Protein AF-A0A7R8VXF1-F1 (afdb_monomer)

pLDDT: mean 90.44, std 10.17, range [42.69, 98.56]

Solvent-accessible surface area (backbone atoms only — not comparable to full-atom values): 23578 Å² total; per-residue (Å²): 109,71,74,58,53,55,49,53,51,54,51,39,52,52,51,38,55,52,36,56,56,41,51,80,51,82,83,49,67,71,59,53,54,50,49,51,56,54,58,64,63,44,54,64,57,39,53,51,22,58,76,65,71,36,59,72,55,35,42,45,47,40,50,44,44,37,41,52,42,49,46,39,38,67,55,34,63,74,56,34,42,78,93,48,67,28,84,68,54,60,44,56,58,56,39,51,54,36,40,62,44,92,52,57,70,44,31,56,72,42,47,63,48,54,53,54,52,36,51,54,50,59,74,64,69,42,70,62,55,38,58,64,48,21,68,59,52,52,52,46,53,55,40,51,38,58,64,50,35,57,64,89,83,66,81,60,69,87,57,92,90,36,70,66,54,54,49,44,50,54,49,39,52,52,46,52,66,42,32,78,52,67,31,34,61,53,54,40,46,52,36,54,54,56,62,68,41,89,85,64,48,67,32,61,43,28,15,31,40,45,57,34,37,49,33,39,62,64,42,49,71,57,49,61,59,30,62,76,66,73,57,85,84,76,63,85,52,57,64,52,50,53,52,51,57,76,64,58,59,90,86,54,56,62,44,38,54,49,40,45,40,50,30,52,24,43,37,16,70,58,37,49,76,37,63,88,50,42,63,64,49,50,55,50,37,55,58,35,31,74,34,60,96,32,11,33,57,22,31,45,18,50,18,37,34,33,55,56,28,26,93,73,40,64,86,49,43,68,62,51,49,53,47,61,72,45,45,88,78,41,61,46,49,69,69,26,51,34,37,32,41,30,13,54,18,40,25,47,29,67,47,62,71,88,49,35,38,62,55,50,41,52,65,48,46,64,45,44,54,59,51,51,52,38,63,76,65,69,52,77,72,40,86,94,43,93,54,20,64,63,64,42,51,52,42,48,48,31,34,63,76,35,44,59,64,91,74,63,92,91,61,80,62,56,58,54,67,47,51,58,59,52,49,59,54,52,53,53,51,57,58,56,75,75,106

InterPro domains:
  IPR011989 Armadillo-like helical [G3DSA:1.25.10.10] (2-433)
  IPR016024 Armadillo-type fold [SSF48371] (8-377)
  IPR051345 Importin beta-like nuclear transport receptor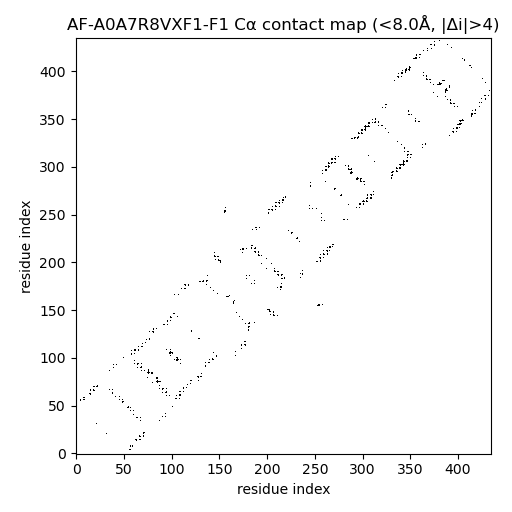s [PTHR12363] (6-425)
  IPR057941 Transportin-3/Importin-13, second TPR domain [PF24138] (53-147)
  IPR057942 Transportin-3/Importin-13, third TPR domain [PF24140] (235-323)

Nearest PDB structures (foldseek):
  6gx9-assembly2_B  TM=9.545E-01  e=4.021E-26  Homo sapiens
  4c0o-assembly2_B  TM=9.621E-01  e=1.120E-25  Homo sapiens
  4c0o-assembly1_A  TM=9.612E-01  e=2.024E-25  Homo sapiens
  8cmk-assembly1_A  TM=9.195E-01  e=1.312E-25  Homo sapiens
  8cmk-assembly1_B  TM=9.074E-01  e=1.798E-25  Homo sapiens

Organism: Timema douglasi (NCBI:txid61478)

Radius of gyration: 27.29 Å; Cα contacts (8 Å, |Δi|>4): 449; chains: 1; bounding box: 60×49×74 Å

Sequence (435 aa):
MSAVSGIHEAATDCVCALLQCLEDNNNQQALELQLFSGVMTLEESFHMSVAHEDQEKSMNYCRIFTELAESFLEKIVNGSSINKPHFAVKILDVVLTCVGHHDYEVAEITFNLWYRLSEELYQKNNDSLTSLFKPYVERLIQALCRHCQMEPDHEGLLEDGDDFADFRLKVSELIKDMVFIVGSSNCFRQMFLSLQTPGVTWDSSEAALFVMQAVAKNILPLLLLLMLLSCREENDVVPKVVEAILNLPENTHVAVRHTSVLLLGELCEWIEKHPQSLEPVLNFLLYCLQQPKMASVSANSLQSICSACRDHMAVHFSGLVQIIQSLDTFSISNEAAIGLLKGVSVILGRMPTDQIQQAMKEICWIQITPLCQLVENDVKTEKGTKSDPALWLDRLAAIFRHTNVGVENGQIHPCQGVITEVTAVVSLTGEWEQR

Foldseek 3Di:
DVVVLVVLLVVLVVLLVVLVVCLVVPDCPPVLVVSLVVLVVCLVVLVVCLVVVVPSNVLSNLLNLLSNCQSCVVVQLVVQFLVRGDPSVCSLVSNLVQLLRPDNVSVVSNLVSLLVNLVSCVVVVDLRSLQNCQVSVVSNLVSVLVLQFDDLPDAAADDPPPPSVVSLVSSLVSCLSSCVSNPLQNLLVVLLVQVVDPPDGLRSNLSSLSSNLSSLLVQCVVVVVVVVVPPPDGPPPVVVLLVCLLPDDPPRGNSNVLSSLSSLLSNLLVCLVVVVSLVSNLVSLVVQCQPQSRVLSSLLSLLSNLQNNLLVCLVVLVVLLVCLLCVVVHNHDLVSNLSNLLSSLLSLQNDDLVCSLVSLLSSLVSLLVLLVVLLVVVPDADPPDSNPNVSSVSSNVSNVVRNHHDDDPPDDRSCPVVCVVSVVSVVSSVVSVVD

Mean predicted aligned error: 6.69 Å

Secondary structure (DSSP, 8-state):
-HHHHHHHHHHHHHHHHHHHHHHH-TT-HHHHHHHHHHHHTTHHHHHHHHHTT-HHHHHHHHHHHHHHHHHTHHHHHHH-BTTB--GGGGHHHHHHHHHTSSSHHHHHTTHHHHHHHHHHHHHHT-HHHHHHHHHHHHHHHHHHHHHTPPPTT--S-PPTT-HHHHHHHHHHHHHHHHHHHH-HHHHHHHHHHHHTSTT--HHHHHHHHHHHHHHGGGGHHHHHHHHTTT-----THHHHHHHHHHT--TTS-HHHHHHHHHHHHHTHHHHHH-GGGHHHHHHHHHHHHTSGGGHHHHHHHHHHHHHHSTTT-GGGHHHHHHHHHTGGGS---HHHHHHHHHHHHHHHTTS-HHHHHHHHHHHHHHHHHHHHHHHHTTPPP-TTSTT-HHHHHHHHHHHHHH------TTSPPTTHHHHHHHHHHHHHHHHHHT-

Structure (mmCIF, N/CA/C/O backbone):
data_AF-A0A7R8VXF1-F1
#
_entry.id   AF-A0A7R8VXF1-F1
#
loop_
_atom_site.group_PDB
_atom_site.id
_atom_site.type_symbol
_atom_site.label_atom_id
_atom_site.label_alt_id
_atom_site.label_comp_id
_atom_site.label_asym_id
_atom_site.label_entity_id
_atom_site.label_seq_id
_atom_site.pdbx_PDB_ins_code
_atom_site.Cartn_x
_atom_site.Cartn_y
_atom_site.Cartn_z
_atom_site.occupancy
_atom_site.B_iso_or_equiv
_atom_site.auth_seq_id
_atom_site.auth_comp_id
_atom_site.auth_asym_id
_atom_site.auth_atom_id
_atom_site.pdbx_PDB_model_num
ATOM 1 N N . MET A 1 1 ? 30.014 -22.458 -18.788 1.00 48.38 1 MET A N 1
ATOM 2 C CA . MET A 1 1 ? 28.881 -21.561 -18.482 1.00 48.38 1 MET A CA 1
ATOM 3 C C . MET A 1 1 ? 29.279 -20.493 -17.466 1.00 48.38 1 MET A C 1
ATOM 5 O O . MET A 1 1 ? 29.149 -19.334 -17.818 1.00 48.38 1 MET A O 1
ATOM 9 N N . SER A 1 2 ? 29.904 -20.824 -16.323 1.00 57.31 2 SER A N 1
ATOM 10 C CA . SER A 1 2 ? 30.316 -19.827 -15.304 1.00 57.31 2 SER A CA 1
ATOM 11 C C . SER A 1 2 ? 31.236 -18.695 -15.799 1.00 57.31 2 SER A C 1
ATOM 13 O O . SER A 1 2 ? 31.035 -17.544 -15.442 1.00 57.31 2 SER A O 1
ATOM 15 N N . ALA A 1 3 ? 32.211 -18.986 -16.668 1.00 59.66 3 ALA A N 1
ATOM 16 C CA . ALA A 1 3 ? 33.110 -17.953 -17.200 1.00 59.66 3 ALA A CA 1
ATOM 17 C C . ALA A 1 3 ? 32.426 -16.972 -18.176 1.00 59.66 3 ALA A C 1
ATOM 19 O O . ALA A 1 3 ? 32.937 -15.879 -18.383 1.00 59.66 3 ALA A O 1
ATOM 20 N N . VAL A 1 4 ? 31.296 -17.356 -18.788 1.00 64.81 4 VAL A N 1
ATOM 21 C CA . VAL A 1 4 ? 30.550 -16.502 -19.732 1.00 64.81 4 VAL A CA 1
ATOM 22 C C . VAL A 1 4 ? 29.546 -15.615 -18.987 1.00 64.81 4 VAL A C 1
ATOM 24 O O . VAL A 1 4 ? 29.435 -14.449 -19.357 1.00 64.81 4 VAL A O 1
ATOM 27 N N . SER A 1 5 ? 28.907 -16.110 -17.912 1.00 72.06 5 SER A N 1
ATOM 28 C CA . SER A 1 5 ? 28.152 -15.262 -16.960 1.00 72.06 5 SER A CA 1
ATOM 29 C C . SER A 1 5 ? 29.029 -14.140 -16.419 1.00 72.06 5 SER A C 1
ATOM 31 O O . SER A 1 5 ? 28.697 -12.973 -16.584 1.00 72.06 5 SER A O 1
ATOM 33 N N . GLY A 1 6 ? 30.220 -14.480 -15.907 1.00 86.31 6 GLY A N 1
ATOM 34 C CA . GLY A 1 6 ? 31.113 -13.483 -15.308 1.00 86.31 6 GLY A CA 1
ATOM 35 C C . GLY A 1 6 ? 31.595 -12.400 -16.282 1.00 86.31 6 GLY A C 1
ATOM 36 O O . GLY A 1 6 ? 31.855 -11.275 -15.870 1.00 86.31 6 GLY A O 1
ATOM 37 N N . ILE A 1 7 ? 31.694 -12.697 -17.585 1.00 93.62 7 ILE A N 1
ATOM 38 C CA . ILE A 1 7 ? 32.013 -11.678 -18.601 1.00 93.62 7 ILE A CA 1
ATOM 39 C C . ILE A 1 7 ? 30.818 -10.749 -18.831 1.00 93.62 7 ILE A C 1
ATOM 41 O O . ILE A 1 7 ? 31.012 -9.546 -18.988 1.00 93.62 7 ILE A O 1
ATOM 45 N N . HIS A 1 8 ? 29.600 -11.297 -18.872 1.00 95.31 8 HIS A N 1
ATOM 46 C CA . HIS A 1 8 ? 28.389 -10.502 -19.056 1.00 95.31 8 HIS A CA 1
ATOM 47 C C . HIS A 1 8 ? 28.159 -9.559 -17.873 1.00 95.31 8 HIS A C 1
ATOM 49 O O . HIS A 1 8 ? 27.923 -8.372 -18.081 1.00 95.31 8 HIS A O 1
ATOM 55 N N . GLU A 1 9 ? 28.295 -10.061 -16.647 1.00 95.12 9 GLU A N 1
ATOM 56 C CA . GLU A 1 9 ? 28.209 -9.267 -15.418 1.00 95.12 9 GLU A CA 1
ATOM 57 C C . GLU A 1 9 ? 29.278 -8.163 -15.391 1.00 95.12 9 GLU A C 1
ATOM 59 O O . GLU A 1 9 ? 28.945 -6.987 -15.285 1.00 95.12 9 GLU A O 1
ATOM 64 N N . ALA A 1 10 ? 30.551 -8.497 -15.638 1.00 95.94 10 ALA A N 1
ATOM 65 C CA . ALA A 1 10 ? 31.622 -7.498 -15.668 1.00 95.94 10 ALA A CA 1
ATOM 66 C C . ALA A 1 10 ? 31.420 -6.423 -16.754 1.00 95.94 10 ALA A C 1
ATOM 68 O O . ALA A 1 10 ? 31.743 -5.251 -16.547 1.00 95.94 10 ALA A O 1
ATOM 69 N N . ALA A 1 11 ? 30.890 -6.801 -17.923 1.00 96.38 11 ALA A N 1
ATOM 70 C CA . ALA A 1 11 ? 30.548 -5.847 -18.976 1.00 96.38 11 ALA A CA 1
ATOM 71 C C . ALA A 1 11 ? 29.375 -4.946 -18.563 1.00 96.38 11 ALA A C 1
ATOM 73 O O . ALA A 1 11 ? 29.418 -3.743 -18.816 1.00 96.38 11 ALA A O 1
ATOM 74 N N . THR A 1 12 ? 28.368 -5.518 -17.900 1.00 96.94 12 THR A N 1
ATOM 75 C CA . THR A 1 12 ? 27.210 -4.802 -17.347 1.00 96.94 12 THR A CA 1
ATOM 76 C C . THR A 1 12 ? 27.670 -3.747 -16.349 1.00 96.94 12 THR A C 1
ATOM 78 O O . THR A 1 12 ? 27.384 -2.566 -16.537 1.00 96.94 12 THR A O 1
ATOM 81 N N . ASP A 1 13 ? 28.475 -4.139 -15.360 1.00 96.81 13 ASP A N 1
ATOM 82 C CA . ASP A 1 13 ? 29.000 -3.228 -14.341 1.00 96.81 13 ASP A CA 1
ATOM 83 C C . ASP A 1 13 ? 29.850 -2.107 -14.955 1.00 96.81 13 ASP A C 1
ATOM 85 O O . ASP A 1 13 ? 29.740 -0.948 -14.557 1.00 96.81 13 ASP A O 1
ATOM 89 N N . CYS A 1 14 ? 30.663 -2.419 -15.970 1.00 96.19 14 CYS A N 1
ATOM 90 C CA . CYS A 1 14 ? 31.453 -1.416 -16.683 1.00 96.19 14 CYS A CA 1
ATOM 91 C C . CYS A 1 14 ? 30.574 -0.391 -17.416 1.00 96.19 14 CYS A C 1
ATOM 93 O O . CYS A 1 14 ? 30.899 0.799 -17.423 1.00 96.19 14 CYS A O 1
ATOM 95 N N . VAL A 1 15 ? 29.487 -0.834 -18.057 1.00 95.25 15 VAL A N 1
ATOM 96 C CA . VAL A 1 15 ? 28.554 0.061 -18.757 1.00 95.25 15 VAL A CA 1
ATOM 97 C C . VAL A 1 15 ? 27.789 0.921 -17.756 1.00 95.25 15 VAL A C 1
ATOM 99 O O . VAL A 1 15 ? 27.726 2.133 -17.948 1.00 95.25 15 VAL A O 1
ATOM 102 N N . CYS A 1 16 ? 27.274 0.337 -16.671 1.00 95.75 16 CYS A N 1
ATOM 103 C CA . CYS A 1 16 ? 26.580 1.089 -15.626 1.00 95.75 16 CYS A CA 1
ATOM 104 C C . CYS A 1 16 ? 27.495 2.144 -14.987 1.00 95.75 16 CYS A C 1
ATOM 106 O O . CYS A 1 16 ? 27.122 3.311 -14.910 1.00 95.75 16 CYS A O 1
ATOM 108 N N . ALA A 1 17 ? 28.735 1.785 -14.640 1.00 94.00 17 ALA A N 1
ATOM 109 C CA . ALA A 1 17 ? 29.702 2.737 -14.092 1.00 94.00 17 ALA A CA 1
ATOM 110 C C . ALA A 1 17 ? 30.017 3.889 -15.065 1.00 94.00 17 ALA A C 1
ATOM 112 O O . ALA A 1 17 ? 30.190 5.035 -14.647 1.00 94.00 17 ALA A O 1
ATOM 113 N N . LEU A 1 18 ? 30.086 3.606 -16.372 1.00 91.56 18 LEU A N 1
ATOM 114 C CA . LEU A 1 18 ? 30.290 4.636 -17.392 1.00 91.56 18 LEU A CA 1
ATOM 115 C C . LEU A 1 18 ? 29.097 5.598 -17.490 1.00 91.56 18 LEU A C 1
ATOM 117 O O . LEU A 1 18 ? 29.310 6.798 -17.654 1.00 91.56 18 LEU A O 1
ATOM 121 N N . LEU A 1 19 ? 27.869 5.083 -17.399 1.00 91.56 19 LEU A N 1
ATOM 122 C CA . LEU A 1 19 ? 26.641 5.883 -17.428 1.00 91.56 19 LEU A CA 1
ATOM 123 C C . LEU A 1 19 ? 26.543 6.799 -16.200 1.00 91.56 19 LEU A C 1
ATOM 125 O O . LEU A 1 19 ? 26.357 8.003 -16.367 1.00 91.56 19 LEU A O 1
ATOM 129 N N . GLN A 1 20 ? 26.834 6.275 -15.008 1.00 89.44 20 GLN A N 1
ATOM 130 C CA . GLN A 1 20 ? 26.908 7.061 -13.770 1.00 89.44 20 GLN A CA 1
ATOM 131 C C . GLN A 1 20 ? 27.926 8.205 -13.876 1.00 89.44 20 GLN A C 1
ATOM 133 O O . GLN A 1 20 ? 27.630 9.347 -13.540 1.00 89.44 20 GLN A O 1
ATOM 138 N N . CYS A 1 21 ? 29.113 7.948 -14.440 1.00 87.06 21 CYS A N 1
ATOM 139 C CA . CYS A 1 21 ? 30.114 9.003 -14.647 1.00 87.06 21 CYS A CA 1
ATOM 140 C C . CYS A 1 21 ? 29.641 10.124 -15.594 1.00 87.06 21 CYS A C 1
ATOM 142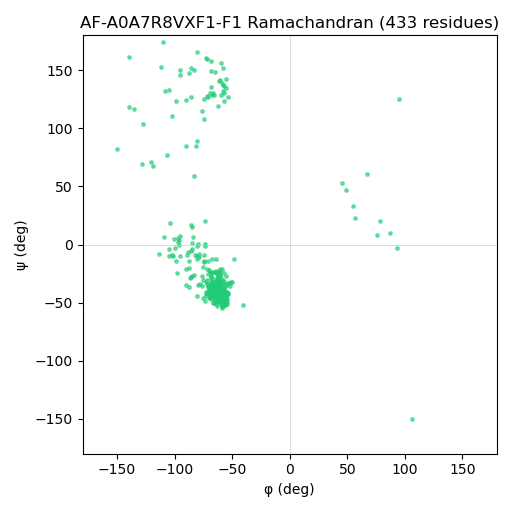 O O . CYS A 1 21 ? 30.195 11.227 -15.569 1.00 87.06 21 CYS A O 1
ATOM 144 N N . LEU A 1 22 ? 28.682 9.845 -16.483 1.00 80.38 22 LEU A N 1
ATOM 145 C CA . LEU A 1 22 ? 28.156 10.828 -17.431 1.00 80.38 22 LEU A CA 1
ATOM 146 C C . LEU A 1 22 ? 27.080 11.720 -16.839 1.00 80.38 22 LEU A C 1
ATOM 148 O O . LEU A 1 22 ? 26.951 12.852 -17.303 1.00 80.38 22 LEU A O 1
ATOM 152 N N . GLU A 1 23 ? 26.362 11.243 -15.826 1.00 78.44 23 GLU A N 1
ATOM 153 C CA . GLU A 1 23 ? 25.439 12.068 -15.046 1.00 78.44 23 GLU A CA 1
ATOM 154 C C . GLU A 1 23 ? 26.176 13.286 -14.454 1.00 78.44 23 GLU A C 1
ATOM 156 O O . GLU A 1 23 ? 25.719 14.423 -14.586 1.00 78.44 23 GLU A O 1
ATOM 161 N N . ASP A 1 24 ? 27.395 13.070 -13.944 1.00 73.12 24 ASP A N 1
ATOM 162 C CA . ASP A 1 24 ? 28.260 14.119 -13.390 1.00 73.12 24 ASP A CA 1
ATOM 163 C C . ASP A 1 24 ? 28.942 15.003 -14.459 1.00 73.12 24 ASP A C 1
ATOM 165 O O . ASP A 1 24 ? 29.298 16.157 -14.196 1.00 73.12 24 ASP A O 1
ATOM 169 N N . ASN A 1 25 ? 29.166 14.487 -15.677 1.00 70.50 25 ASN A N 1
ATOM 170 C CA . ASN A 1 25 ? 29.990 15.132 -16.711 1.00 70.50 25 ASN A CA 1
ATOM 171 C C . ASN A 1 25 ? 29.212 15.425 -18.010 1.00 70.50 25 ASN A C 1
ATOM 173 O O . ASN A 1 25 ? 29.453 14.851 -19.074 1.00 70.50 25 ASN A O 1
ATOM 177 N N . ASN A 1 26 ? 28.310 16.404 -17.926 1.00 63.69 26 ASN A N 1
ATOM 178 C CA . ASN A 1 26 ? 27.264 16.719 -18.913 1.00 63.69 26 ASN A CA 1
ATOM 179 C C . ASN A 1 26 ? 27.692 17.405 -20.234 1.00 63.69 26 ASN A C 1
ATOM 181 O O . ASN A 1 26 ? 26.862 18.017 -20.909 1.00 63.69 26 ASN A O 1
ATOM 185 N N . ASN A 1 27 ? 28.963 17.333 -20.641 1.00 67.69 27 ASN A N 1
ATOM 186 C CA . ASN A 1 27 ? 29.481 18.126 -21.772 1.00 67.69 27 ASN A CA 1
ATOM 187 C C . ASN A 1 27 ? 29.810 17.322 -23.048 1.00 67.69 27 ASN A C 1
ATOM 189 O O . ASN A 1 27 ? 30.358 17.889 -23.996 1.00 67.69 27 ASN A O 1
ATOM 193 N N . GLN A 1 28 ? 29.495 16.022 -23.117 1.00 79.44 28 GLN A N 1
ATOM 194 C CA . GLN A 1 28 ? 29.913 15.143 -24.223 1.00 79.44 28 GLN A CA 1
ATOM 195 C C . GLN A 1 28 ? 28.740 14.540 -25.016 1.00 79.44 28 GLN A C 1
ATOM 197 O O . GLN A 1 28 ? 28.566 13.325 -25.074 1.00 79.44 28 GLN A O 1
ATOM 202 N N . GLN A 1 29 ? 27.997 15.383 -25.741 1.00 81.62 29 GLN A N 1
ATOM 203 C CA . GLN A 1 29 ? 26.840 14.966 -26.560 1.00 81.62 29 GLN A CA 1
ATOM 204 C C . GLN A 1 29 ? 27.128 13.807 -27.534 1.00 81.62 29 GLN A C 1
ATOM 206 O O . GLN A 1 29 ? 26.271 12.960 -27.769 1.00 81.62 29 GLN A O 1
ATOM 211 N N . ALA A 1 30 ? 28.329 13.746 -28.121 1.00 85.75 30 ALA A N 1
ATOM 212 C CA . ALA A 1 30 ? 28.689 12.665 -29.040 1.00 85.75 30 ALA A CA 1
ATOM 213 C C . ALA A 1 30 ? 28.780 11.301 -28.335 1.00 85.75 30 ALA A C 1
ATOM 215 O O . ALA A 1 30 ? 28.341 10.298 -28.896 1.00 85.75 30 ALA A O 1
ATOM 216 N N . LEU A 1 31 ? 29.324 11.270 -27.114 1.00 86.06 31 LEU A N 1
ATOM 217 C CA . LEU A 1 31 ? 29.425 10.055 -26.308 1.00 86.06 31 LEU A CA 1
ATOM 218 C C . LEU A 1 31 ? 28.046 9.625 -25.800 1.00 86.06 31 LEU A C 1
ATOM 220 O O . LEU A 1 31 ? 27.706 8.451 -25.885 1.00 86.06 31 LEU A O 1
ATOM 224 N N . GLU A 1 32 ? 27.221 10.581 -25.375 1.00 86.50 32 GLU A N 1
ATOM 225 C CA . GLU A 1 32 ? 25.831 10.334 -24.977 1.00 86.50 32 GLU A CA 1
ATOM 226 C C . GLU A 1 32 ? 25.021 9.674 -26.097 1.00 86.50 32 GLU A C 1
ATOM 228 O O . GLU A 1 32 ? 24.355 8.668 -25.871 1.00 86.50 32 GLU A O 1
ATOM 233 N N . LEU A 1 33 ? 25.111 10.197 -27.325 1.00 88.75 33 LEU A N 1
ATOM 234 C CA . LEU A 1 33 ? 24.421 9.622 -28.483 1.00 88.75 33 LEU A CA 1
ATOM 235 C C . LEU A 1 33 ? 24.936 8.221 -28.832 1.00 88.75 33 LEU A C 1
ATOM 237 O O . LEU A 1 33 ? 24.142 7.358 -29.205 1.00 88.75 33 LEU A O 1
ATOM 241 N N . GLN A 1 34 ? 26.247 7.988 -28.715 1.00 90.31 34 GLN A N 1
ATOM 242 C CA . GLN A 1 34 ? 26.852 6.673 -28.947 1.00 90.31 34 GLN A CA 1
ATOM 243 C C . GLN A 1 34 ? 26.374 5.651 -27.913 1.00 90.31 34 GLN A C 1
ATOM 245 O O . GLN A 1 34 ? 25.978 4.553 -28.293 1.00 90.31 34 GLN A O 1
ATOM 250 N N . LEU A 1 35 ? 26.365 6.015 -26.629 1.00 90.25 35 LEU A N 1
ATOM 251 C CA . LEU A 1 35 ? 25.927 5.130 -25.550 1.00 90.25 35 LEU A CA 1
ATOM 252 C C . LEU A 1 35 ? 24.435 4.865 -25.604 1.00 90.25 35 LEU A C 1
ATOM 254 O O . LEU A 1 35 ? 24.032 3.709 -25.542 1.00 90.25 35 LEU A O 1
ATOM 258 N N . PHE A 1 36 ? 23.630 5.907 -25.817 1.00 93.56 36 PHE A N 1
ATOM 259 C CA . PHE A 1 36 ? 22.201 5.745 -26.027 1.00 93.56 36 PHE A CA 1
ATOM 260 C C . PHE A 1 36 ? 21.940 4.796 -27.200 1.00 93.56 36 PHE A C 1
ATOM 262 O O . PHE A 1 36 ? 21.247 3.798 -27.045 1.00 93.56 36 PHE A O 1
ATOM 269 N N . SER A 1 37 ? 22.551 5.044 -28.363 1.00 94.12 37 SER A N 1
ATOM 270 C CA . SER A 1 37 ? 22.377 4.167 -29.523 1.00 94.12 37 SER A CA 1
ATOM 271 C C . SER A 1 37 ? 22.853 2.743 -29.248 1.00 94.12 37 SER A C 1
ATOM 273 O O . SER A 1 37 ? 22.196 1.814 -29.700 1.00 94.12 37 SER A O 1
ATOM 275 N N . GLY A 1 38 ? 23.978 2.567 -28.552 1.00 94.81 38 GLY A N 1
ATOM 276 C CA . GLY A 1 38 ? 24.551 1.260 -28.245 1.00 94.81 38 GLY A CA 1
ATOM 277 C C . GLY A 1 38 ? 23.658 0.447 -27.316 1.00 94.81 38 GLY A C 1
ATOM 278 O O . GLY A 1 38 ? 23.302 -0.680 -27.648 1.00 94.81 38 GLY A O 1
ATOM 279 N N . VAL A 1 39 ? 23.225 1.035 -26.201 1.00 96.19 39 VAL A N 1
ATOM 280 C CA . VAL A 1 39 ? 22.322 0.384 -25.244 1.00 96.19 3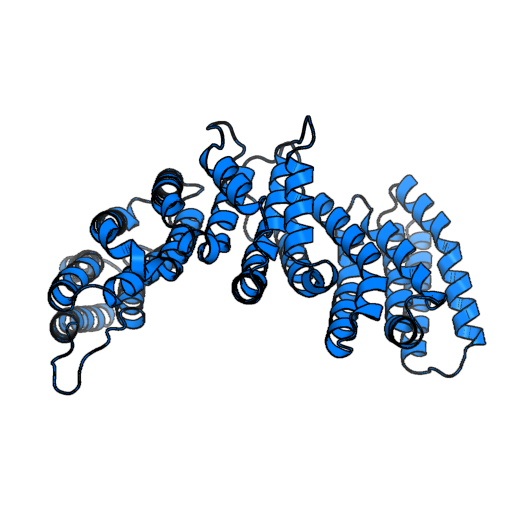9 VAL A CA 1
ATOM 281 C C . VAL A 1 39 ? 20.986 0.047 -25.899 1.00 96.19 39 VAL A C 1
ATOM 283 O O . VAL A 1 39 ? 20.515 -1.072 -25.747 1.00 96.19 39 VAL A O 1
ATOM 286 N N . MET A 1 40 ? 20.412 0.940 -26.712 1.00 96.56 40 MET A N 1
ATOM 287 C CA . MET A 1 40 ? 19.153 0.655 -27.413 1.00 96.56 40 MET A CA 1
ATOM 288 C C . MET A 1 40 ? 19.247 -0.549 -28.371 1.00 96.56 40 MET A C 1
ATOM 290 O O . MET A 1 40 ? 18.225 -1.150 -28.678 1.00 96.56 40 MET A O 1
ATOM 294 N N . THR A 1 41 ? 20.443 -0.953 -28.828 1.00 96.62 41 THR A N 1
ATOM 295 C CA . THR A 1 41 ? 20.593 -2.188 -29.629 1.00 96.62 41 THR A CA 1
ATOM 296 C C . THR A 1 41 ? 20.485 -3.478 -28.811 1.00 96.62 41 THR A C 1
ATOM 298 O O . THR A 1 41 ? 20.312 -4.549 -29.388 1.00 96.62 41 THR A O 1
ATOM 301 N N . LEU A 1 42 ? 20.566 -3.397 -27.479 1.00 97.12 42 LEU A N 1
ATOM 302 C CA . LEU A 1 42 ? 20.522 -4.562 -26.593 1.00 97.12 42 LEU A CA 1
ATOM 303 C C . LEU A 1 42 ? 19.100 -5.094 -26.368 1.00 97.12 42 LEU A C 1
ATOM 305 O O . LEU A 1 42 ? 18.954 -6.172 -25.802 1.00 97.12 42 LEU A O 1
ATOM 309 N N . GLU A 1 43 ? 18.061 -4.388 -26.825 1.00 96.44 43 GLU A N 1
ATOM 310 C CA . GLU A 1 43 ? 16.656 -4.796 -26.666 1.00 96.44 43 GLU A CA 1
ATOM 311 C C . GLU A 1 43 ? 16.389 -6.201 -27.238 1.00 96.44 43 GLU A C 1
ATOM 313 O O . GLU A 1 43 ? 15.785 -7.045 -26.578 1.00 96.44 43 GLU A O 1
ATOM 318 N N . GLU A 1 44 ? 16.924 -6.513 -28.423 1.00 96.62 44 GLU A N 1
ATOM 319 C CA . GLU A 1 44 ? 16.814 -7.859 -29.006 1.00 96.62 44 GLU A CA 1
ATOM 320 C C . GLU A 1 44 ? 17.532 -8.910 -28.144 1.00 96.62 44 GLU A C 1
ATOM 322 O O . GLU A 1 44 ? 17.031 -10.017 -27.956 1.00 96.62 44 GLU A O 1
ATOM 327 N N . SER A 1 45 ? 18.682 -8.556 -27.563 1.00 96.75 45 SER A N 1
ATOM 328 C CA . SER A 1 45 ? 19.437 -9.466 -26.693 1.00 96.75 45 SER A CA 1
ATOM 329 C C . SER A 1 45 ? 18.717 -9.735 -25.370 1.00 96.75 45 SER A C 1
ATOM 331 O O . SER A 1 45 ? 18.749 -10.868 -24.893 1.00 96.75 45 SER A O 1
ATOM 333 N N . PHE A 1 46 ? 18.012 -8.738 -24.825 1.00 97.56 46 PHE A N 1
ATOM 334 C CA . PHE A 1 46 ? 17.105 -8.924 -23.694 1.00 97.56 46 PHE A CA 1
ATOM 335 C C . PHE A 1 46 ? 15.969 -9.888 -24.052 1.00 97.56 46 PHE A C 1
ATOM 337 O O . PHE A 1 46 ? 15.739 -10.863 -23.347 1.00 97.56 46 PHE A O 1
ATOM 344 N N . HIS A 1 47 ? 15.301 -9.710 -25.194 1.00 97.31 47 HIS A N 1
ATOM 345 C CA . HIS A 1 47 ? 14.263 -10.658 -25.612 1.00 97.31 47 HIS A CA 1
ATOM 346 C C . HIS A 1 47 ? 14.788 -12.089 -25.771 1.00 97.31 47 HIS A C 1
ATOM 348 O O . HIS A 1 47 ? 14.104 -13.042 -25.395 1.00 97.31 47 HIS A O 1
ATOM 354 N N . MET A 1 48 ? 16.014 -12.249 -26.274 1.00 97.00 48 MET A N 1
ATOM 355 C CA . MET A 1 48 ? 16.665 -13.554 -26.345 1.00 97.00 48 MET A CA 1
ATOM 356 C C . MET A 1 48 ? 16.984 -14.128 -24.960 1.00 97.00 48 MET A C 1
ATOM 358 O O . MET A 1 48 ? 16.836 -15.336 -24.784 1.00 97.00 48 MET A O 1
ATOM 362 N N . SER A 1 49 ? 17.392 -13.317 -23.973 1.00 96.56 49 SER A N 1
ATOM 363 C CA . SER A 1 49 ? 17.615 -13.816 -22.607 1.00 96.56 49 SER A CA 1
ATOM 364 C C . SER A 1 49 ? 16.317 -14.301 -21.969 1.00 96.56 49 SER A C 1
ATOM 366 O O . SER A 1 49 ? 16.307 -15.384 -21.392 1.00 96.56 49 SER A O 1
ATOM 368 N N . VAL A 1 50 ? 15.212 -13.579 -22.172 1.00 96.38 50 VAL A N 1
ATOM 369 C CA . VAL A 1 50 ? 13.881 -13.996 -21.703 1.00 96.38 50 VAL A CA 1
ATOM 370 C C . VAL A 1 50 ? 13.439 -15.299 -22.373 1.00 96.38 50 VAL A C 1
ATOM 372 O O . VAL A 1 50 ? 13.014 -16.228 -21.695 1.00 96.38 50 VAL A O 1
ATOM 375 N N . ALA A 1 51 ? 13.587 -15.414 -23.698 1.00 96.56 51 ALA A N 1
ATOM 376 C CA . ALA A 1 51 ? 13.216 -16.623 -24.441 1.00 96.56 51 ALA A CA 1
ATOM 377 C C . ALA A 1 51 ? 14.053 -17.858 -24.062 1.00 96.56 51 ALA A C 1
ATOM 379 O O . ALA A 1 51 ? 13.621 -18.991 -24.275 1.00 96.56 51 ALA A O 1
ATOM 380 N N . HIS A 1 52 ? 15.259 -17.642 -23.537 1.00 95.62 52 HIS A N 1
ATOM 381 C CA . HIS A 1 52 ? 16.153 -18.691 -23.060 1.00 95.62 52 HIS A CA 1
ATOM 382 C C . HIS A 1 52 ? 16.077 -18.925 -21.546 1.00 95.62 52 HIS A C 1
ATOM 384 O O . HIS A 1 52 ? 16.877 -19.715 -21.048 1.00 95.62 52 HIS A O 1
ATOM 390 N N . GLU A 1 53 ? 15.151 -18.267 -20.838 1.00 94.50 53 GLU A N 1
ATOM 391 C CA . GLU A 1 53 ? 15.008 -18.352 -19.376 1.00 94.50 53 GLU A CA 1
ATOM 392 C C . GLU A 1 53 ? 16.325 -18.013 -18.638 1.00 94.50 53 GLU A C 1
ATOM 394 O O . GLU A 1 53 ? 16.648 -18.557 -17.583 1.00 94.50 53 GLU A O 1
ATOM 399 N N . ASP A 1 54 ? 17.125 -17.104 -19.211 1.00 94.94 54 ASP A N 1
ATOM 400 C CA . ASP A 1 54 ? 18.386 -16.630 -18.636 1.00 94.94 54 ASP A CA 1
ATOM 401 C C . ASP A 1 54 ? 18.121 -15.409 -17.744 1.00 94.94 54 ASP A C 1
ATOM 403 O O . ASP A 1 54 ? 18.198 -14.249 -18.172 1.00 94.94 54 ASP A O 1
ATOM 407 N N . GLN A 1 55 ? 17.756 -15.696 -16.495 1.00 93.44 55 GLN A N 1
ATOM 408 C CA . GLN A 1 55 ? 17.382 -14.697 -15.494 1.00 93.44 55 GLN A CA 1
ATOM 409 C C . GLN A 1 55 ? 18.524 -13.717 -15.191 1.00 93.44 55 GLN A C 1
ATOM 411 O O . GLN A 1 55 ? 18.317 -12.505 -15.149 1.00 93.44 55 GLN A O 1
ATOM 416 N N . GLU A 1 56 ? 19.751 -14.221 -15.048 1.00 94.81 56 GLU A N 1
ATOM 417 C CA . GLU A 1 56 ? 20.931 -13.407 -14.738 1.00 94.81 56 GLU A CA 1
ATOM 418 C C . GLU A 1 56 ? 21.189 -12.362 -15.834 1.00 94.81 56 GLU A C 1
ATOM 420 O O . GLU A 1 56 ? 21.422 -11.184 -15.546 1.00 94.81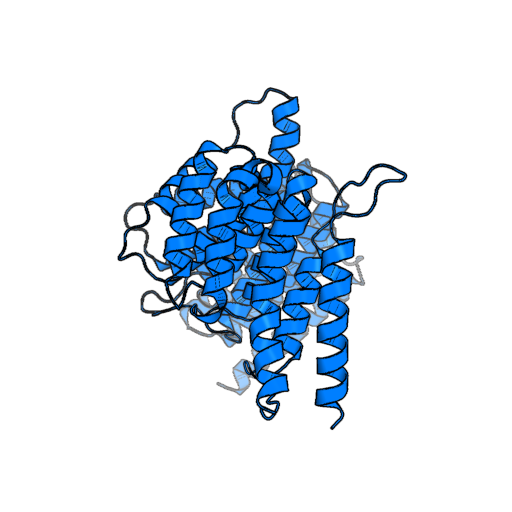 56 GLU A O 1
ATOM 425 N N . LYS A 1 57 ? 21.099 -12.753 -17.113 1.00 96.06 57 LYS A N 1
ATOM 426 C CA . LYS A 1 57 ? 21.218 -11.789 -18.215 1.00 96.06 57 LYS A CA 1
ATOM 427 C C . LYS A 1 57 ? 20.045 -10.821 -18.277 1.00 96.06 57 LYS A C 1
ATOM 429 O O . LYS A 1 57 ? 20.274 -9.642 -18.530 1.00 96.06 57 LYS A O 1
ATOM 434 N N . SER A 1 58 ? 18.824 -11.289 -18.029 1.00 97.56 58 SER A N 1
ATOM 435 C CA . SER A 1 58 ? 17.627 -10.440 -18.049 1.00 97.56 58 SER A CA 1
ATOM 436 C C . SER A 1 58 ? 17.708 -9.335 -16.989 1.00 97.56 58 SER A C 1
ATOM 438 O O . SER A 1 58 ? 17.488 -8.165 -17.309 1.00 97.56 58 SER A O 1
ATOM 440 N N . MET A 1 59 ? 18.149 -9.669 -15.770 1.00 97.56 59 MET A N 1
ATOM 441 C CA . MET A 1 59 ? 18.433 -8.691 -14.712 1.00 97.56 59 MET A CA 1
ATOM 442 C C . MET A 1 59 ? 19.555 -7.725 -15.108 1.00 97.56 59 MET A C 1
ATOM 444 O O . MET A 1 59 ? 19.414 -6.514 -14.951 1.00 97.56 59 MET A O 1
ATOM 448 N N . ASN A 1 60 ? 20.654 -8.229 -15.672 1.00 98.06 60 ASN A N 1
ATOM 449 C CA . ASN A 1 60 ? 21.774 -7.396 -16.114 1.00 98.06 60 ASN A CA 1
ATOM 450 C C . ASN A 1 60 ? 21.375 -6.394 -17.213 1.00 98.06 60 ASN A C 1
ATOM 452 O O . ASN A 1 60 ? 21.716 -5.215 -17.130 1.00 98.06 60 ASN A O 1
ATOM 456 N N . TYR A 1 61 ? 20.606 -6.819 -18.217 1.00 98.50 61 TYR A N 1
ATOM 457 C CA . TYR A 1 61 ? 20.076 -5.902 -19.226 1.00 98.50 61 TYR A CA 1
ATOM 458 C C . TYR A 1 61 ? 19.134 -4.864 -18.608 1.00 98.50 61 TYR A C 1
ATOM 460 O O . TYR A 1 61 ? 19.278 -3.677 -18.899 1.00 98.50 61 TYR A O 1
ATOM 468 N N . CYS A 1 62 ? 18.237 -5.278 -17.704 1.00 98.56 62 CYS A N 1
ATOM 469 C CA . CYS A 1 62 ? 17.358 -4.359 -16.980 1.00 98.56 62 CYS A CA 1
ATOM 470 C C . CYS A 1 62 ? 18.153 -3.293 -16.203 1.00 98.56 62 CYS A C 1
ATOM 472 O O . CYS A 1 62 ? 17.826 -2.107 -16.286 1.00 98.56 62 CYS A O 1
ATOM 474 N N . ARG A 1 63 ? 19.253 -3.680 -15.534 1.00 98.44 63 ARG A N 1
ATOM 475 C CA . ARG A 1 63 ? 20.176 -2.747 -14.860 1.00 98.44 63 ARG A CA 1
ATOM 476 C C . ARG A 1 63 ? 20.762 -1.724 -15.834 1.00 98.44 63 ARG A C 1
ATOM 478 O O . ARG A 1 63 ? 20.728 -0.535 -15.541 1.00 98.44 63 ARG A O 1
ATOM 485 N N . ILE A 1 64 ? 21.240 -2.153 -17.006 1.00 98.38 64 ILE A N 1
ATOM 486 C CA . ILE A 1 64 ? 21.799 -1.242 -18.025 1.00 98.38 64 ILE A CA 1
ATOM 487 C C . ILE A 1 64 ? 20.738 -0.255 -18.529 1.00 98.38 64 ILE A C 1
ATOM 489 O O . ILE A 1 64 ? 21.017 0.939 -18.647 1.00 98.38 64 ILE A O 1
ATOM 493 N N . PHE A 1 65 ? 19.530 -0.733 -18.841 1.00 98.56 65 PHE A N 1
ATOM 494 C CA . PHE A 1 65 ? 18.457 0.127 -19.346 1.00 98.56 65 PHE A CA 1
ATOM 495 C C . PHE A 1 65 ? 17.978 1.129 -18.297 1.00 98.56 65 PHE A C 1
ATOM 497 O O . PHE A 1 65 ? 17.769 2.298 -18.623 1.00 98.56 65 PHE A O 1
ATOM 504 N N . THR A 1 66 ? 17.840 0.678 -17.049 1.00 98.19 66 THR A N 1
ATOM 505 C CA . THR A 1 66 ? 17.443 1.521 -15.918 1.00 98.19 66 THR A CA 1
ATOM 506 C C . THR A 1 66 ? 18.498 2.587 -15.656 1.00 98.19 66 THR A C 1
ATOM 508 O O . THR A 1 66 ? 18.162 3.764 -15.622 1.00 98.19 66 THR A O 1
ATOM 511 N N . GLU A 1 67 ? 19.776 2.207 -15.593 1.00 97.56 67 GLU A N 1
ATOM 512 C CA . GLU A 1 67 ? 20.878 3.149 -15.388 1.00 97.56 67 GLU A CA 1
ATOM 513 C C . GLU A 1 67 ? 20.948 4.191 -16.514 1.00 97.56 67 GLU A C 1
ATOM 515 O O . GLU A 1 67 ? 21.063 5.383 -16.253 1.00 97.56 67 GLU A O 1
ATOM 520 N N . LEU A 1 68 ? 20.780 3.783 -17.780 1.00 96.50 68 LEU A N 1
ATOM 521 C CA . LEU A 1 68 ? 20.737 4.738 -18.891 1.00 96.50 68 LEU A CA 1
ATOM 522 C C . LEU A 1 68 ? 19.574 5.729 -18.742 1.00 96.50 68 LEU A C 1
ATOM 524 O O . LEU A 1 68 ? 19.736 6.916 -19.031 1.00 96.50 68 LEU A O 1
ATOM 528 N N . ALA A 1 69 ? 18.398 5.251 -18.337 1.00 96.88 69 ALA A N 1
ATOM 529 C CA . ALA A 1 69 ? 17.244 6.108 -18.113 1.00 96.88 69 ALA A CA 1
ATOM 530 C C . ALA A 1 69 ? 17.486 7.089 -16.957 1.00 96.88 69 ALA A C 1
ATOM 532 O O . ALA A 1 69 ? 17.155 8.267 -17.092 1.00 96.88 69 ALA A O 1
ATOM 533 N N . GLU A 1 70 ? 18.103 6.624 -15.870 1.00 95.56 70 GLU A N 1
ATOM 534 C CA . GLU A 1 70 ? 18.449 7.435 -14.705 1.00 95.56 70 GLU A CA 1
ATOM 535 C C . GLU A 1 70 ? 19.468 8.525 -15.049 1.00 95.56 70 GLU A C 1
ATOM 537 O O . GLU A 1 70 ? 19.186 9.704 -14.830 1.00 95.56 70 GLU A O 1
ATOM 542 N N . SER A 1 71 ? 20.585 8.181 -15.700 1.00 93.44 71 SER A N 1
ATOM 543 C CA . SER A 1 71 ? 21.620 9.163 -16.062 1.00 93.44 71 SER A CA 1
ATOM 544 C C . SER A 1 71 ? 21.123 10.225 -17.057 1.00 93.44 71 SER A C 1
ATOM 546 O O . SER A 1 71 ? 21.689 11.315 -17.162 1.00 93.44 71 SER A O 1
ATOM 548 N N . PHE A 1 72 ? 20.072 9.925 -17.830 1.00 92.88 72 PHE A N 1
ATOM 549 C CA . PHE A 1 72 ? 19.464 10.858 -18.786 1.00 92.88 72 PHE A CA 1
ATOM 550 C C . PHE A 1 72 ? 18.201 11.538 -18.250 1.00 92.88 72 PHE A C 1
ATOM 552 O O . PHE A 1 72 ? 17.649 12.391 -18.952 1.00 92.88 72 PHE A O 1
ATOM 559 N N . LEU A 1 73 ? 17.739 11.204 -17.041 1.00 94.06 73 LEU A N 1
ATOM 560 C CA . LEU A 1 73 ? 16.430 11.602 -16.529 1.00 94.06 73 LEU A CA 1
ATOM 561 C C . LEU A 1 73 ? 16.247 13.122 -16.539 1.00 94.06 73 LEU A C 1
ATOM 563 O O . LEU A 1 73 ? 15.299 13.624 -17.145 1.00 94.06 73 LEU A O 1
ATOM 567 N N . GLU A 1 74 ? 17.195 13.865 -15.965 1.00 91.75 74 GLU A N 1
ATOM 568 C CA . GLU A 1 74 ? 17.132 15.329 -15.911 1.00 91.75 74 GLU A CA 1
ATOM 569 C C . GLU A 1 74 ? 17.063 15.941 -17.325 1.00 91.75 74 GLU A C 1
ATOM 571 O O . GLU A 1 74 ? 16.270 16.849 -17.590 1.00 91.75 74 GLU A O 1
ATOM 576 N N . LYS A 1 75 ? 17.846 15.415 -18.276 1.00 90.06 75 LYS A N 1
ATOM 577 C CA . LYS A 1 75 ? 17.844 15.871 -19.678 1.00 90.06 75 LYS A CA 1
ATOM 578 C C . LYS A 1 75 ? 16.539 15.526 -20.384 1.00 90.06 75 LYS A C 1
ATOM 580 O O . LYS A 1 75 ? 16.042 16.332 -21.170 1.00 90.06 75 LYS A O 1
ATOM 585 N N . ILE A 1 76 ? 15.977 14.350 -20.113 1.00 93.50 76 ILE A N 1
ATOM 586 C CA . ILE A 1 76 ? 14.686 13.926 -20.654 1.00 93.50 76 ILE A CA 1
ATOM 587 C C . ILE A 1 76 ? 13.591 14.861 -20.145 1.00 93.50 76 ILE A C 1
ATOM 589 O O . ILE A 1 76 ? 12.828 15.374 -20.960 1.00 93.50 76 ILE A O 1
ATOM 593 N N . VAL A 1 77 ? 13.537 15.139 -18.843 1.00 93.50 77 VAL A N 1
ATOM 594 C CA . VAL A 1 77 ? 12.519 16.001 -18.227 1.00 93.50 77 VAL A CA 1
ATOM 595 C C . VAL A 1 77 ? 12.676 17.456 -18.691 1.00 93.50 77 VAL A C 1
ATOM 597 O O . VAL A 1 77 ? 11.718 18.045 -19.187 1.00 93.50 77 VAL A O 1
ATOM 600 N N . ASN A 1 78 ? 13.884 18.027 -18.624 1.00 91.00 78 ASN A N 1
ATOM 601 C CA . ASN A 1 78 ? 14.144 19.424 -19.000 1.00 91.00 78 ASN A CA 1
ATOM 602 C C . ASN A 1 78 ? 14.101 19.671 -20.518 1.00 91.00 78 ASN A C 1
ATOM 604 O O . ASN A 1 78 ? 13.746 20.762 -20.966 1.00 91.00 78 ASN A O 1
ATOM 608 N N . GLY A 1 79 ? 14.502 18.681 -21.316 1.00 88.19 79 GLY A N 1
ATOM 609 C CA . GLY A 1 79 ? 14.576 18.766 -22.775 1.00 88.19 79 GLY A CA 1
ATOM 610 C C . GLY A 1 79 ? 13.284 18.381 -23.494 1.00 88.19 79 GLY A C 1
ATOM 611 O O . GLY A 1 79 ? 13.214 18.518 -24.719 1.00 88.19 79 GLY A O 1
ATOM 612 N N . SER A 1 80 ? 12.275 17.894 -22.767 1.00 89.75 80 SER A N 1
ATOM 613 C CA . SER A 1 80 ? 10.988 17.498 -23.336 1.00 89.75 80 SER A CA 1
ATOM 614 C C . SER A 1 80 ? 9.947 18.607 -23.259 1.00 89.75 80 SER A C 1
ATOM 616 O O . SER A 1 80 ? 9.850 19.370 -22.305 1.00 89.75 80 SER A O 1
ATOM 618 N N . SER A 1 81 ? 9.098 18.647 -24.279 1.00 84.81 81 SER A N 1
ATOM 619 C CA . SER A 1 81 ? 7.848 19.403 -24.285 1.00 84.81 81 SER A CA 1
ATOM 620 C C . SER A 1 81 ? 6.763 18.564 -24.953 1.00 84.81 81 SER A C 1
ATOM 622 O O . SER A 1 81 ? 7.080 17.653 -25.719 1.00 84.81 81 SER A O 1
ATOM 624 N N . ILE A 1 82 ? 5.489 18.891 -24.725 1.00 78.69 82 ILE A N 1
ATOM 625 C CA . ILE A 1 82 ? 4.354 18.103 -25.238 1.00 78.69 82 ILE A CA 1
ATOM 626 C C . ILE A 1 82 ? 4.404 17.854 -26.759 1.00 78.69 82 ILE A C 1
ATOM 628 O O . ILE A 1 82 ? 4.024 16.787 -27.226 1.00 78.69 82 ILE A O 1
ATOM 632 N N . ASN A 1 83 ? 4.932 18.808 -27.535 1.00 83.06 83 ASN A N 1
ATOM 633 C CA . ASN A 1 83 ? 5.029 18.709 -28.997 1.00 83.06 83 ASN A CA 1
ATOM 634 C C . ASN A 1 83 ? 6.384 18.183 -29.490 1.00 83.06 83 ASN A C 1
ATOM 636 O O . ASN A 1 83 ? 6.560 17.935 -30.683 1.00 83.06 83 ASN A O 1
ATOM 640 N N . LYS A 1 84 ? 7.370 18.077 -28.599 1.00 87.62 84 LYS A N 1
ATOM 641 C CA . LYS A 1 84 ? 8.736 17.684 -28.935 1.00 87.62 84 LYS A CA 1
ATOM 642 C C . LYS A 1 84 ? 9.355 16.973 -27.729 1.00 87.62 84 LYS A C 1
ATOM 644 O O . LYS A 1 84 ? 10.044 17.628 -26.941 1.00 87.62 84 LYS A O 1
ATOM 649 N N . PRO A 1 85 ? 9.086 15.669 -27.555 1.00 88.81 85 PRO A N 1
ATOM 650 C CA . PRO A 1 85 ? 9.754 14.886 -26.528 1.00 88.81 85 PRO A CA 1
ATOM 651 C C . PRO A 1 85 ? 11.253 14.790 -26.822 1.00 88.81 85 PRO A C 1
ATOM 653 O O . PRO A 1 85 ? 11.679 14.776 -27.983 1.00 88.81 85 PRO A O 1
ATOM 656 N N . HIS A 1 86 ? 12.056 14.711 -25.765 1.00 91.44 86 HIS A N 1
ATOM 657 C CA . HIS A 1 86 ? 13.482 14.447 -25.879 1.00 91.44 86 HIS A CA 1
ATOM 658 C C . HIS A 1 86 ? 13.712 13.080 -26.543 1.00 91.44 86 HIS A C 1
ATOM 660 O O . HIS A 1 86 ? 12.987 12.126 -26.270 1.00 91.44 86 HIS A O 1
ATOM 666 N N . PHE A 1 87 ? 14.730 12.952 -27.404 1.00 88.94 87 PHE A N 1
ATOM 667 C CA . PHE A 1 87 ? 14.962 11.709 -28.159 1.00 88.94 87 PHE A CA 1
ATOM 668 C C . PHE A 1 87 ? 15.158 10.491 -27.243 1.00 88.94 87 PHE A C 1
ATOM 670 O O . PHE A 1 87 ? 14.745 9.386 -27.594 1.00 88.94 87 PHE A O 1
ATOM 677 N N . ALA A 1 88 ? 15.759 10.719 -26.070 1.00 91.62 88 ALA A N 1
ATOM 678 C CA . ALA A 1 88 ? 16.063 9.672 -25.109 1.00 91.62 88 ALA A CA 1
ATOM 679 C C . ALA A 1 88 ? 14.838 9.162 -24.340 1.00 91.62 88 ALA A C 1
ATOM 681 O O . ALA A 1 88 ? 14.951 8.125 -23.708 1.00 91.62 88 ALA A O 1
ATOM 682 N N . VAL A 1 89 ? 13.660 9.803 -24.441 1.00 94.56 89 VAL A N 1
ATOM 683 C CA . VAL A 1 89 ? 12.435 9.334 -23.756 1.00 94.56 89 VAL A CA 1
ATOM 684 C C . VAL A 1 89 ? 12.083 7.884 -24.110 1.00 94.56 89 VAL A C 1
ATOM 686 O O . VAL A 1 89 ? 11.503 7.175 -23.299 1.00 94.56 89 VAL A O 1
ATOM 689 N N . LYS A 1 90 ? 12.494 7.425 -25.301 1.00 93.75 90 LYS A N 1
ATOM 690 C CA . LYS A 1 90 ? 12.289 6.054 -25.785 1.00 93.75 90 LYS A CA 1
ATOM 691 C C . LYS A 1 90 ? 12.915 4.987 -24.888 1.00 93.75 90 LYS A C 1
ATOM 693 O O . LYS A 1 90 ? 12.485 3.844 -24.951 1.00 93.75 90 LYS A O 1
ATOM 698 N N . ILE A 1 91 ? 13.904 5.332 -24.058 1.00 97.00 91 ILE A N 1
ATOM 699 C CA . ILE A 1 91 ? 14.454 4.372 -23.094 1.00 97.00 91 ILE A CA 1
ATOM 700 C C . ILE A 1 91 ? 13.384 3.889 -22.112 1.00 97.00 91 ILE A C 1
ATOM 702 O O . ILE A 1 91 ? 13.404 2.730 -21.716 1.00 97.00 91 ILE A O 1
ATOM 706 N N . LEU A 1 92 ? 12.394 4.734 -21.791 1.00 97.75 92 LEU A N 1
ATOM 707 C CA . LEU A 1 92 ? 11.284 4.359 -20.916 1.00 97.75 92 LEU A CA 1
ATOM 708 C C . LEU A 1 92 ? 10.433 3.238 -21.520 1.00 97.75 92 LEU A C 1
ATOM 710 O O . LEU A 1 92 ? 9.899 2.426 -20.775 1.00 97.75 92 LEU A O 1
ATOM 714 N N . ASP A 1 93 ? 10.329 3.147 -22.851 1.00 97.19 93 ASP A N 1
ATOM 715 C CA . ASP A 1 93 ? 9.645 2.024 -23.497 1.00 97.19 93 ASP A CA 1
ATOM 716 C C . ASP A 1 93 ? 10.387 0.706 -23.263 1.00 97.19 93 ASP A C 1
ATOM 718 O O . ASP A 1 93 ? 9.747 -0.292 -22.945 1.00 97.19 93 ASP A O 1
ATOM 722 N N . VAL A 1 94 ? 11.720 0.715 -23.354 1.00 97.81 94 VAL A N 1
ATOM 723 C CA . VAL A 1 94 ? 12.564 -0.470 -23.121 1.00 97.81 94 VAL A CA 1
ATOM 724 C C . VAL A 1 94 ? 12.555 -0.867 -21.644 1.00 97.81 94 VAL A C 1
ATOM 726 O O . VAL A 1 94 ? 12.433 -2.047 -21.321 1.00 97.81 94 VAL A O 1
ATOM 729 N N . VAL A 1 95 ? 12.599 0.108 -20.732 1.00 98.56 95 VAL A N 1
ATOM 730 C CA . VAL A 1 95 ? 12.435 -0.151 -19.294 1.00 98.56 95 VAL A CA 1
ATOM 731 C C . VAL A 1 95 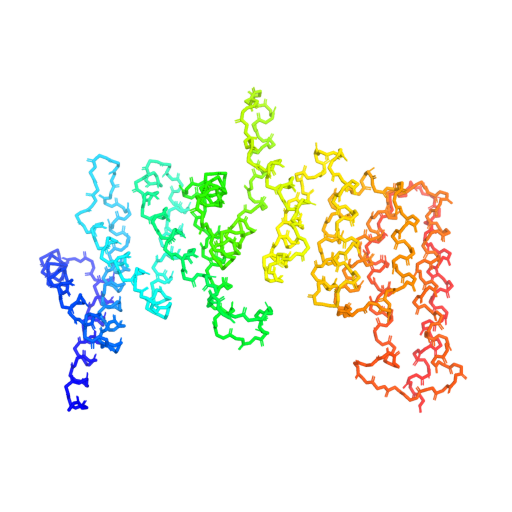? 11.060 -0.762 -19.017 1.00 98.56 95 VAL A C 1
ATOM 733 O O . VAL A 1 95 ? 10.973 -1.764 -18.316 1.00 98.56 95 VAL A O 1
ATOM 736 N N . LEU A 1 96 ? 9.982 -0.246 -19.617 1.00 98.44 96 LEU A N 1
ATOM 737 C CA . LEU A 1 96 ? 8.646 -0.844 -19.489 1.00 98.44 96 LEU A CA 1
ATOM 738 C C . LEU A 1 96 ? 8.564 -2.255 -20.087 1.00 98.44 96 LEU A C 1
ATOM 740 O O . LEU A 1 96 ? 7.809 -3.082 -19.579 1.00 98.44 96 LEU A O 1
ATOM 744 N N . THR A 1 97 ? 9.333 -2.553 -21.136 1.00 97.81 97 THR A N 1
ATOM 745 C CA . THR A 1 97 ? 9.491 -3.922 -21.646 1.00 97.81 97 THR A CA 1
ATOM 746 C C . THR A 1 97 ? 10.135 -4.833 -20.594 1.00 97.81 97 THR A C 1
ATOM 748 O O . THR A 1 97 ? 9.692 -5.969 -20.440 1.00 97.81 97 THR A O 1
ATOM 751 N N . CYS A 1 98 ? 11.100 -4.332 -19.812 1.00 98.12 98 CYS A N 1
ATOM 752 C CA . CYS A 1 98 ? 11.693 -5.068 -18.688 1.00 98.12 98 CYS A CA 1
ATOM 753 C C . CYS A 1 98 ? 10.708 -5.261 -17.532 1.00 98.12 98 CYS A C 1
ATOM 755 O O . CYS A 1 98 ? 10.615 -6.356 -16.991 1.00 98.12 98 CYS A O 1
ATOM 757 N N . VAL A 1 99 ? 9.910 -4.241 -17.202 1.00 98.31 99 VAL A N 1
ATOM 758 C CA . VAL A 1 99 ? 8.824 -4.369 -16.212 1.00 98.31 99 VAL A CA 1
ATOM 759 C C . VAL A 1 99 ? 7.805 -5.428 -16.648 1.00 98.31 99 VAL A C 1
ATOM 761 O O . VAL A 1 99 ? 7.198 -6.076 -15.808 1.00 98.31 99 VAL A O 1
ATOM 764 N N . GLY A 1 100 ? 7.622 -5.651 -17.951 1.00 96.81 100 GLY A N 1
ATOM 765 C CA . GLY A 1 100 ? 6.767 -6.714 -18.485 1.00 96.81 100 GLY A CA 1
ATOM 766 C C . GLY A 1 100 ? 7.329 -8.137 -18.366 1.00 96.81 100 GLY A C 1
ATOM 767 O O . GLY A 1 100 ? 6.675 -9.065 -18.843 1.00 96.81 100 GLY A O 1
ATOM 768 N N . HIS A 1 101 ? 8.519 -8.318 -17.785 1.00 97.31 101 HIS A N 1
ATOM 769 C CA . HIS A 1 101 ? 9.079 -9.634 -17.482 1.00 97.31 101 HIS A CA 1
ATOM 770 C C . HIS A 1 101 ? 8.158 -10.425 -16.536 1.00 97.31 101 HIS A C 1
ATOM 772 O O . HIS A 1 101 ? 7.344 -9.834 -15.836 1.00 97.31 101 HIS A O 1
ATOM 778 N N . HIS A 1 102 ? 8.249 -11.758 -16.537 1.00 94.44 102 HIS A N 1
ATOM 779 C CA . HIS A 1 102 ? 7.400 -12.606 -15.686 1.00 94.44 102 HIS A CA 1
ATOM 780 C C . HIS A 1 102 ? 7.834 -12.581 -14.215 1.00 94.44 102 HIS A C 1
ATOM 782 O O . HIS A 1 102 ? 7.004 -12.714 -13.328 1.00 94.44 102 HIS A O 1
ATOM 788 N N . ASP A 1 103 ? 9.129 -12.394 -13.976 1.00 95.75 103 ASP A N 1
ATOM 789 C CA . ASP A 1 103 ? 9.708 -12.259 -12.643 1.00 95.75 103 ASP A CA 1
ATOM 790 C C . ASP A 1 103 ? 9.647 -10.805 -12.151 1.00 95.75 103 ASP A C 1
ATOM 792 O O . ASP A 1 103 ? 10.120 -9.890 -12.842 1.00 95.75 103 ASP A O 1
ATOM 796 N N . TYR A 1 104 ? 9.080 -10.607 -10.960 1.00 96.81 104 TYR A N 1
ATOM 797 C CA . TYR A 1 104 ? 8.928 -9.303 -10.326 1.00 96.81 104 TYR A CA 1
ATOM 798 C C . TYR A 1 104 ? 10.265 -8.692 -9.885 1.00 96.81 104 TYR A C 1
ATOM 800 O O . TYR A 1 104 ? 10.369 -7.466 -9.836 1.00 96.81 104 TYR A O 1
ATOM 808 N N . GLU A 1 105 ? 11.307 -9.497 -9.645 1.00 96.88 105 GLU A N 1
ATOM 809 C CA . GLU A 1 105 ? 12.642 -9.001 -9.282 1.00 96.88 105 GLU A CA 1
ATOM 810 C C . GLU A 1 105 ? 13.228 -8.129 -10.403 1.00 96.88 105 GLU A C 1
ATOM 812 O O . GLU A 1 105 ? 1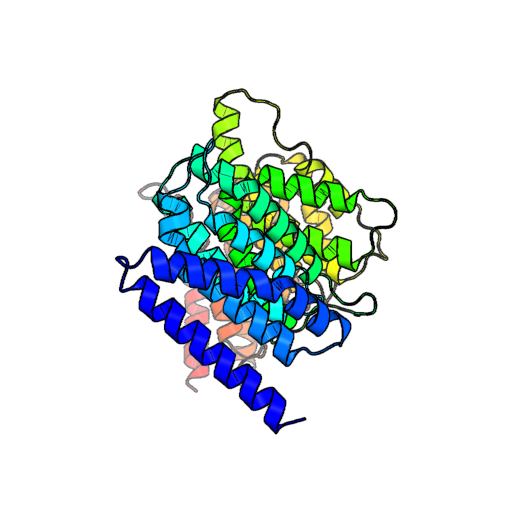3.865 -7.103 -10.155 1.00 96.88 105 GLU A O 1
ATOM 817 N N . VAL A 1 106 ? 12.944 -8.476 -11.666 1.00 97.88 106 VAL A N 1
ATOM 818 C CA . VAL A 1 106 ? 13.362 -7.678 -12.830 1.00 97.88 106 VAL A CA 1
ATOM 819 C C . VAL A 1 106 ? 12.633 -6.335 -12.865 1.00 97.88 106 VAL A C 1
ATOM 821 O O . VAL A 1 106 ? 13.241 -5.319 -13.206 1.00 97.88 106 VAL A O 1
ATOM 824 N N . ALA A 1 107 ? 11.347 -6.306 -12.505 1.00 97.88 107 ALA A N 1
ATOM 825 C CA . ALA A 1 107 ? 10.579 -5.068 -12.416 1.00 97.88 107 ALA A CA 1
ATOM 826 C C . ALA A 1 107 ? 11.061 -4.185 -11.254 1.00 97.88 107 ALA A C 1
ATOM 828 O O . ALA A 1 107 ? 11.153 -2.965 -11.416 1.00 97.88 107 ALA A O 1
ATOM 829 N N . GLU A 1 108 ? 11.413 -4.791 -10.117 1.00 98.12 108 GLU A N 1
ATOM 830 C CA . GLU A 1 108 ? 11.874 -4.094 -8.914 1.00 98.12 108 GLU A CA 1
ATOM 831 C C . GLU A 1 108 ? 13.155 -3.280 -9.150 1.00 98.12 108 GLU A C 1
ATOM 833 O O . GLU A 1 108 ? 13.258 -2.156 -8.653 1.00 98.12 108 GLU A O 1
ATOM 838 N N . ILE A 1 109 ? 14.079 -3.768 -9.991 1.00 98.50 109 ILE A N 1
ATOM 839 C CA . ILE A 1 109 ? 15.297 -3.032 -10.398 1.00 98.50 109 ILE A CA 1
ATOM 840 C C . ILE A 1 109 ? 14.963 -1.613 -10.890 1.00 98.50 109 ILE A C 1
ATOM 842 O O . ILE A 1 109 ? 15.739 -0.682 -10.687 1.00 98.50 109 ILE A O 1
ATOM 846 N N . THR A 1 110 ? 13.795 -1.428 -11.511 1.00 98.50 110 THR A N 1
ATOM 847 C CA . THR A 1 110 ? 13.393 -0.160 -12.133 1.00 98.50 110 THR A CA 1
ATOM 848 C C . THR A 1 110 ? 12.808 0.860 -11.151 1.00 98.50 110 THR A C 1
ATOM 850 O O . THR A 1 110 ? 12.579 2.005 -11.534 1.00 98.50 110 THR A O 1
ATOM 853 N N . PHE A 1 111 ? 12.531 0.489 -9.895 1.00 98.50 111 PHE A N 1
ATOM 854 C CA . PHE A 1 111 ? 11.733 1.325 -8.988 1.00 98.50 111 PHE A CA 1
ATOM 855 C C . PHE A 1 111 ? 12.389 2.673 -8.688 1.00 98.50 111 PHE A C 1
ATOM 857 O O . PHE A 1 111 ? 11.699 3.692 -8.687 1.00 98.50 111 PHE A O 1
ATOM 864 N N . ASN A 1 112 ? 13.711 2.705 -8.498 1.00 97.81 112 ASN A N 1
ATOM 865 C CA . ASN A 1 112 ? 14.437 3.943 -8.207 1.00 97.81 112 ASN A CA 1
ATOM 866 C C . ASN A 1 112 ? 14.280 4.990 -9.323 1.00 97.81 112 ASN A C 1
ATOM 868 O O . ASN A 1 112 ? 13.968 6.146 -9.039 1.00 97.81 112 ASN A O 1
ATOM 872 N N . LEU A 1 113 ? 14.377 4.577 -10.591 1.00 98.31 113 LEU A N 1
ATOM 873 C CA . LEU A 1 113 ? 14.096 5.435 -11.744 1.00 98.31 113 LEU A CA 1
ATOM 874 C C . LEU A 1 113 ? 12.703 6.068 -11.656 1.00 98.31 113 LEU A C 1
ATOM 876 O O . LEU A 1 113 ? 12.547 7.268 -11.889 1.00 98.31 113 LEU A O 1
ATOM 880 N N . TRP A 1 114 ? 11.685 5.266 -11.343 1.00 98.44 114 TRP A N 1
ATOM 881 C CA . TRP A 1 114 ? 10.304 5.736 -11.287 1.00 98.44 114 TRP A CA 1
ATOM 882 C C . TRP A 1 114 ? 10.059 6.684 -10.107 1.00 98.44 114 TRP A C 1
ATOM 884 O O . TRP A 1 114 ? 9.391 7.704 -10.295 1.00 98.44 114 TRP A O 1
ATOM 894 N N . TYR A 1 115 ? 10.665 6.419 -8.943 1.00 97.56 115 TYR A N 1
ATOM 895 C CA . TYR A 1 115 ? 10.666 7.346 -7.806 1.00 97.56 115 TYR A CA 1
ATOM 896 C C . TYR A 1 115 ? 11.310 8.685 -8.183 1.00 97.56 115 TYR A C 1
ATOM 898 O O . TYR A 1 115 ? 10.680 9.732 -8.021 1.00 97.56 115 TYR A O 1
ATOM 906 N N . ARG A 1 116 ? 12.507 8.667 -8.784 1.00 97.06 116 ARG A N 1
ATOM 907 C CA . ARG A 1 116 ? 13.202 9.885 -9.237 1.00 97.06 116 ARG A CA 1
ATOM 908 C C . ARG A 1 116 ? 12.385 10.658 -10.275 1.00 97.06 116 ARG A C 1
ATOM 910 O O . ARG A 1 116 ? 12.272 11.877 -10.186 1.00 97.06 116 ARG A O 1
ATOM 917 N N . LEU A 1 117 ? 11.772 9.967 -11.242 1.00 97.50 117 LEU A N 1
ATOM 918 C CA . LEU A 1 117 ? 10.893 10.600 -12.232 1.00 97.50 117 LEU A CA 1
ATOM 919 C C . LEU A 1 117 ? 9.687 11.269 -11.558 1.00 97.50 117 LEU A C 1
ATOM 921 O O . LEU A 1 117 ? 9.314 12.378 -11.942 1.00 97.50 117 LEU A O 1
ATOM 925 N N . SER A 1 118 ? 9.074 10.606 -10.574 1.00 96.44 118 SER A N 1
ATOM 926 C CA . SER A 1 118 ? 7.938 11.153 -9.828 1.00 96.44 118 SER A CA 1
ATOM 927 C C . SER A 1 118 ? 8.316 12.441 -9.093 1.00 96.44 118 SER A C 1
ATOM 929 O O . SER A 1 118 ? 7.607 13.442 -9.212 1.00 96.44 118 SER A O 1
ATOM 931 N N . GLU A 1 119 ? 9.477 12.448 -8.432 1.00 95.81 119 GLU A N 1
ATOM 932 C CA . GLU A 1 119 ? 9.992 13.594 -7.690 1.00 95.81 119 GLU A CA 1
ATOM 933 C C . GLU A 1 119 ? 10.291 14.770 -8.626 1.00 95.81 119 GLU A C 1
ATOM 935 O O . GLU A 1 119 ? 9.806 15.879 -8.396 1.00 95.81 119 GLU A O 1
ATOM 940 N N . GLU A 1 120 ? 11.004 14.530 -9.729 1.00 94.88 120 GLU A N 1
ATOM 941 C CA . GLU A 1 120 ? 11.311 15.558 -10.728 1.00 94.88 120 GLU A CA 1
ATOM 942 C C . GLU A 1 120 ? 10.036 16.200 -11.293 1.00 94.88 120 GLU A C 1
ATOM 944 O O . GLU A 1 120 ? 9.908 17.426 -11.348 1.00 94.88 120 GLU A O 1
ATOM 949 N N . LEU A 1 121 ? 9.045 15.390 -11.679 1.00 95.19 121 LEU A N 1
ATOM 950 C CA . LEU A 1 121 ? 7.782 15.907 -12.211 1.00 95.19 121 LEU A CA 1
ATOM 951 C C . LEU A 1 121 ? 6.995 16.697 -11.162 1.00 95.19 121 LEU A C 1
ATOM 953 O O . LEU A 1 121 ? 6.440 17.753 -11.487 1.00 95.19 121 LEU A O 1
ATOM 957 N N . TYR A 1 122 ? 6.979 16.224 -9.915 1.00 93.50 122 TYR A N 1
ATOM 958 C CA . TYR A 1 122 ? 6.328 16.914 -8.808 1.00 93.50 122 TYR A CA 1
ATOM 959 C C . TYR A 1 122 ? 6.982 18.277 -8.537 1.00 93.50 122 TYR A C 1
ATOM 961 O O . TYR A 1 122 ? 6.290 19.293 -8.450 1.00 93.50 122 TYR A O 1
ATOM 969 N N . GLN A 1 123 ? 8.317 18.333 -8.494 1.00 94.12 123 GLN A N 1
ATOM 970 C CA . GLN A 1 123 ? 9.071 19.570 -8.275 1.00 94.12 123 GLN A CA 1
ATOM 971 C C . GLN A 1 123 ? 8.885 20.588 -9.411 1.00 94.12 123 GLN A C 1
ATOM 973 O O . GLN A 1 123 ? 8.780 21.790 -9.155 1.00 94.12 123 GLN A O 1
ATOM 978 N N . LYS A 1 124 ? 8.818 20.136 -10.673 1.00 91.94 124 LYS A N 1
ATOM 979 C CA . LYS A 1 124 ? 8.590 21.025 -11.828 1.00 91.94 124 LYS A CA 1
ATOM 980 C C . LYS A 1 124 ? 7.186 21.625 -11.856 1.00 91.94 124 LYS A C 1
ATOM 982 O O . LYS A 1 124 ? 7.025 22.695 -12.446 1.00 91.94 124 LYS A O 1
ATOM 987 N N . ASN A 1 125 ? 6.198 20.946 -11.266 1.00 91.75 125 ASN A N 1
ATOM 988 C CA . ASN A 1 125 ? 4.801 21.377 -11.182 1.00 91.75 125 ASN A CA 1
ATOM 989 C C . ASN A 1 125 ? 4.252 21.910 -12.524 1.00 91.75 125 ASN A C 1
ATOM 991 O O . ASN A 1 125 ? 3.784 23.047 -12.631 1.00 91.75 125 ASN A O 1
ATOM 995 N N . ASN A 1 126 ? 4.393 21.108 -13.585 1.00 91.75 126 ASN A N 1
ATOM 996 C CA . ASN A 1 126 ? 4.010 21.481 -14.947 1.00 91.75 126 ASN A CA 1
ATOM 997 C C . ASN A 1 126 ? 3.094 20.426 -15.578 1.00 91.75 126 ASN A C 1
ATOM 999 O O . ASN A 1 126 ? 3.564 19.410 -16.088 1.00 91.75 126 ASN A O 1
ATOM 1003 N N . ASP A 1 127 ? 1.796 20.725 -15.643 1.00 90.19 127 ASP A N 1
ATOM 1004 C CA . ASP A 1 127 ? 0.759 19.821 -16.160 1.00 90.19 127 ASP A CA 1
ATOM 1005 C C . ASP A 1 127 ? 1.022 19.319 -17.586 1.00 90.19 127 ASP A C 1
ATOM 1007 O O . ASP A 1 127 ? 0.721 18.169 -17.917 1.00 90.19 127 ASP A O 1
ATOM 1011 N N . SER A 1 128 ? 1.596 20.164 -18.450 1.00 90.19 128 SER A N 1
ATOM 1012 C CA . SER A 1 128 ? 1.889 19.786 -19.839 1.00 90.19 128 SER A CA 1
ATOM 1013 C C . SER A 1 128 ? 3.007 18.748 -19.929 1.00 90.19 128 SER A C 1
ATOM 1015 O O . SER A 1 128 ? 2.967 17.870 -20.791 1.00 90.19 128 SER A O 1
ATOM 1017 N N . LEU A 1 129 ? 3.976 18.828 -19.014 1.00 91.12 129 LEU A N 1
ATOM 1018 C CA . LEU A 1 129 ? 5.065 17.870 -18.896 1.00 91.12 129 LEU A CA 1
ATOM 1019 C C . LEU A 1 129 ? 4.562 16.578 -18.249 1.00 91.12 129 LEU A C 1
ATOM 1021 O O . LEU A 1 129 ? 4.775 15.506 -18.800 1.00 91.12 129 LEU A O 1
ATOM 1025 N N . THR A 1 130 ? 3.800 16.674 -17.160 1.00 93.38 130 THR A N 1
ATOM 1026 C CA . THR A 1 130 ? 3.138 15.529 -16.514 1.00 93.38 130 THR A CA 1
ATOM 1027 C C . THR A 1 130 ? 2.288 14.733 -17.511 1.00 93.38 130 THR A C 1
ATOM 1029 O O . THR A 1 130 ? 2.372 13.506 -17.576 1.00 93.38 130 THR A O 1
ATOM 1032 N N . SER A 1 131 ? 1.539 15.427 -18.375 1.00 93.00 131 SER A N 1
ATOM 1033 C CA . SER A 1 131 ? 0.713 14.807 -19.420 1.00 93.00 131 SER A CA 1
ATOM 1034 C C . SER A 1 131 ? 1.522 14.017 -20.455 1.00 93.00 131 SER A C 1
ATOM 1036 O O . SER A 1 131 ? 1.008 13.048 -21.010 1.00 93.00 131 SER A O 1
ATOM 1038 N N . LEU A 1 132 ? 2.779 14.398 -20.713 1.00 94.06 132 LEU A N 1
ATOM 1039 C CA . LEU A 1 132 ? 3.672 13.661 -21.613 1.00 94.06 132 LEU A CA 1
ATOM 1040 C C . LEU A 1 132 ? 4.071 12.299 -21.026 1.00 94.06 132 LEU A C 1
ATOM 1042 O O . LEU A 1 132 ? 4.176 11.325 -21.771 1.00 94.06 132 LEU A O 1
ATOM 1046 N N . PHE A 1 133 ? 4.284 12.228 -19.708 1.00 96.06 133 PHE A N 1
ATOM 1047 C CA . PHE A 1 133 ? 4.721 11.005 -19.025 1.00 96.06 133 PHE A CA 1
ATOM 1048 C C . PHE A 1 133 ? 3.569 10.096 -18.592 1.00 96.06 133 PHE A C 1
ATOM 1050 O O . PHE A 1 133 ? 3.770 8.893 -18.428 1.00 96.06 133 PHE A O 1
ATOM 1057 N N . LYS A 1 134 ? 2.351 10.637 -18.487 1.00 95.50 134 LYS A N 1
ATOM 1058 C CA . LYS A 1 134 ? 1.129 9.891 -18.162 1.00 95.50 134 LYS A CA 1
ATOM 1059 C C . LYS A 1 134 ? 0.994 8.514 -18.842 1.00 95.50 134 LYS A C 1
ATOM 1061 O O . LYS A 1 134 ? 0.797 7.553 -18.104 1.00 95.50 134 LYS A O 1
ATOM 1066 N N . PRO A 1 135 ? 1.136 8.351 -20.174 1.00 96.00 135 PRO A N 1
ATOM 1067 C CA . PRO A 1 135 ? 0.980 7.035 -20.806 1.00 96.00 135 PRO A CA 1
ATOM 1068 C C . PRO A 1 135 ? 2.022 5.996 -20.357 1.00 96.00 135 PRO A C 1
ATOM 1070 O O . PRO A 1 135 ? 1.728 4.802 -20.348 1.00 96.00 135 PRO A O 1
ATOM 1073 N N . TYR A 1 136 ? 3.229 6.422 -19.969 1.00 97.62 136 TYR A N 1
ATOM 1074 C CA . TYR A 1 136 ? 4.258 5.516 -19.446 1.00 97.62 136 TYR A CA 1
ATOM 1075 C C . TYR A 1 136 ? 3.900 5.052 -18.033 1.00 97.62 136 TYR A C 1
ATOM 1077 O O . TYR A 1 136 ? 3.990 3.863 -17.739 1.00 97.62 136 TYR A O 1
ATOM 1085 N N . VAL A 1 137 ? 3.415 5.969 -17.192 1.00 97.94 137 VAL A N 1
ATOM 1086 C CA . VAL A 1 137 ? 2.978 5.655 -15.824 1.00 97.94 137 VAL A CA 1
ATOM 1087 C C . VAL A 1 137 ? 1.720 4.783 -15.823 1.00 97.94 137 VAL A C 1
ATOM 1089 O O . VAL A 1 137 ? 1.628 3.847 -15.039 1.00 97.94 137 VAL A O 1
ATOM 1092 N N . GLU A 1 138 ? 0.774 5.009 -16.740 1.00 97.12 138 GLU A N 1
ATOM 1093 C CA . GLU A 1 138 ? -0.393 4.127 -16.910 1.00 97.12 138 GLU A CA 1
ATOM 1094 C C . GLU A 1 138 ? 0.027 2.690 -17.260 1.00 97.12 138 GLU A C 1
ATOM 1096 O O . GLU A 1 138 ? -0.472 1.732 -16.665 1.00 97.12 138 GLU A O 1
ATOM 1101 N N . ARG A 1 139 ? 0.985 2.530 -18.184 1.00 97.75 139 ARG A N 1
ATOM 1102 C CA . ARG A 1 139 ? 1.545 1.217 -18.544 1.00 97.75 139 ARG A CA 1
ATOM 1103 C C . ARG A 1 139 ? 2.294 0.570 -17.382 1.00 97.75 139 ARG A C 1
ATOM 1105 O O . ARG A 1 139 ? 2.142 -0.633 -17.181 1.00 97.75 139 ARG A O 1
ATOM 1112 N N . LEU A 1 140 ? 3.063 1.352 -16.623 1.00 98.50 140 LEU A N 1
ATOM 1113 C CA . LEU A 1 140 ? 3.761 0.889 -15.425 1.00 98.50 140 LEU A CA 1
ATOM 1114 C C . LEU A 1 140 ? 2.769 0.335 -14.400 1.00 98.50 140 LEU A C 1
ATOM 1116 O O . LEU A 1 140 ? 2.882 -0.824 -14.022 1.00 98.50 140 LEU A O 1
ATOM 1120 N N . ILE A 1 141 ? 1.761 1.121 -14.008 1.00 98.12 141 ILE A N 1
ATOM 1121 C CA . ILE A 1 141 ? 0.747 0.705 -13.025 1.00 98.12 141 ILE A CA 1
ATOM 1122 C C . ILE A 1 141 ? 0.036 -0.569 -13.492 1.00 98.12 141 ILE A C 1
ATOM 1124 O O . ILE A 1 141 ? -0.179 -1.482 -12.698 1.00 98.12 141 ILE A O 1
ATOM 1128 N N . GLN A 1 142 ? -0.293 -0.672 -14.784 1.00 97.00 142 GLN A N 1
ATOM 1129 C CA . GLN A 1 142 ? -0.911 -1.879 -15.329 1.00 97.00 142 GLN A CA 1
ATOM 1130 C C . GLN A 1 142 ? 0.007 -3.107 -15.229 1.00 97.00 142 GLN A C 1
ATOM 1132 O O . GLN A 1 142 ? -0.476 -4.197 -14.922 1.00 97.00 142 GLN A O 1
ATOM 1137 N N . ALA A 1 143 ? 1.304 -2.956 -15.500 1.00 98.00 143 ALA A N 1
ATOM 1138 C CA . ALA A 1 143 ? 2.267 -4.047 -15.388 1.00 98.00 143 ALA A CA 1
ATOM 1139 C C . ALA A 1 143 ? 2.504 -4.447 -13.923 1.00 98.00 143 ALA A C 1
ATOM 1141 O O . ALA A 1 143 ? 2.451 -5.631 -13.604 1.00 98.00 143 ALA A O 1
ATOM 1142 N N . LEU A 1 144 ? 2.651 -3.478 -13.016 1.00 98.50 144 LEU A N 1
ATOM 1143 C CA . LEU A 1 144 ? 2.796 -3.733 -11.579 1.00 98.50 144 LEU A CA 1
ATOM 1144 C C . LEU A 1 144 ? 1.547 -4.388 -10.976 1.00 98.50 144 LEU A C 1
ATOM 1146 O O . LEU A 1 144 ? 1.664 -5.272 -10.137 1.00 98.50 144 LEU A O 1
ATOM 1150 N N . CYS A 1 145 ? 0.351 -4.030 -11.453 1.00 98.25 145 CYS A N 1
ATOM 1151 C CA . CYS A 1 145 ? -0.883 -4.713 -11.067 1.00 98.25 145 CYS A CA 1
ATOM 1152 C C . CYS A 1 145 ? -0.845 -6.207 -11.423 1.00 98.25 145 CYS A C 1
ATOM 1154 O O . CYS A 1 145 ? -1.315 -7.026 -10.640 1.00 98.25 145 CYS A O 1
ATOM 1156 N N . ARG A 1 146 ? -0.261 -6.579 -12.571 1.00 97.31 146 ARG A N 1
ATOM 1157 C CA . ARG A 1 146 ? -0.074 -7.994 -12.934 1.00 97.31 146 ARG A CA 1
ATOM 1158 C C . ARG A 1 146 ? 0.953 -8.673 -12.036 1.00 97.31 146 ARG A C 1
ATOM 1160 O O . ARG A 1 146 ? 0.690 -9.774 -11.582 1.00 97.31 146 ARG A O 1
ATOM 1167 N N . HIS A 1 147 ? 2.058 -7.998 -11.727 1.00 98.19 147 HIS A N 1
ATOM 1168 C CA . HIS A 1 147 ? 3.057 -8.507 -10.781 1.00 98.19 147 HIS A CA 1
ATOM 1169 C C . HIS A 1 147 ? 2.515 -8.696 -9.366 1.00 98.19 147 HIS A C 1
ATOM 1171 O O . HIS A 1 147 ? 3.006 -9.539 -8.640 1.00 98.19 147 HIS A O 1
ATOM 1177 N N . CYS A 1 148 ? 1.491 -7.949 -8.955 1.00 98.19 148 CYS A N 1
ATOM 1178 C CA . CYS A 1 148 ? 0.838 -8.144 -7.658 1.00 98.19 148 CYS A CA 1
ATOM 1179 C C . CYS A 1 148 ? -0.167 -9.310 -7.624 1.00 98.19 148 CYS A C 1
ATOM 1181 O O . CYS A 1 148 ? -0.795 -9.513 -6.583 1.00 98.19 148 CYS A O 1
ATOM 1183 N N . GLN A 1 149 ? -0.363 -10.046 -8.724 1.00 97.69 149 GLN A N 1
ATOM 1184 C CA . GLN A 1 149 ? -1.235 -11.223 -8.744 1.00 97.69 149 GLN A CA 1
ATOM 1185 C C . GLN A 1 149 ? -0.584 -12.358 -7.959 1.00 97.69 149 GLN A C 1
ATOM 1187 O O . GLN A 1 149 ? 0.563 -12.712 -8.202 1.00 97.69 149 GLN A O 1
ATOM 1192 N N . MET A 1 150 ? -1.326 -12.911 -7.001 1.00 96.62 150 MET A N 1
ATOM 1193 C CA . MET A 1 150 ? -0.918 -14.137 -6.318 1.00 96.62 150 MET A CA 1
ATOM 1194 C C . MET A 1 150 ? -0.986 -15.325 -7.284 1.00 96.62 150 MET A C 1
ATOM 1196 O O . MET A 1 150 ? -1.761 -15.304 -8.242 1.00 96.62 150 MET A O 1
ATOM 1200 N N . GLU A 1 151 ? -0.246 -16.391 -6.984 1.00 95.62 151 GLU A N 1
ATOM 1201 C CA . GLU A 1 151 ? -0.383 -17.647 -7.722 1.00 95.62 151 GLU A CA 1
ATOM 1202 C C . GLU A 1 151 ? -1.834 -18.172 -7.653 1.00 95.62 151 GLU A C 1
ATOM 1204 O O . GLU A 1 151 ? -2.448 -18.130 -6.580 1.00 95.62 151 GLU A O 1
ATOM 1209 N N . PRO A 1 152 ? -2.421 -18.676 -8.757 1.00 94.81 152 PRO A N 1
ATOM 1210 C CA . PRO A 1 152 ? -3.835 -19.069 -8.792 1.00 94.81 152 PRO A CA 1
ATOM 1211 C C . PRO A 1 152 ? -4.229 -20.187 -7.816 1.00 94.81 152 PRO A C 1
ATOM 1213 O O . PRO A 1 152 ? -5.413 -20.325 -7.491 1.00 94.81 152 PRO A O 1
ATOM 1216 N N . ASP A 1 153 ? -3.263 -21.002 -7.386 1.00 94.31 153 ASP A N 1
ATOM 1217 C CA . ASP A 1 153 ? -3.403 -22.080 -6.405 1.00 94.31 153 ASP A CA 1
ATOM 1218 C C . ASP A 1 153 ? -3.001 -21.666 -4.978 1.00 94.31 153 ASP A C 1
ATOM 1220 O O . ASP A 1 153 ? -3.076 -22.489 -4.065 1.00 94.31 153 ASP A O 1
ATOM 1224 N N . HIS A 1 154 ? -2.625 -20.400 -4.759 1.00 94.31 154 HIS A N 1
ATOM 1225 C CA . HIS A 1 154 ? -2.303 -19.882 -3.435 1.00 94.31 154 HIS A CA 1
ATOM 1226 C C . HIS A 1 154 ? -3.525 -19.947 -2.512 1.00 94.31 154 HIS A C 1
ATOM 1228 O O . HIS A 1 154 ? -4.550 -19.304 -2.745 1.00 94.31 154 HIS A O 1
ATOM 1234 N N . GLU A 1 155 ? -3.395 -20.694 -1.419 1.00 90.25 155 GLU A N 1
ATOM 1235 C CA . GLU A 1 155 ? -4.428 -20.806 -0.399 1.00 90.25 155 GLU A CA 1
ATOM 1236 C C . GLU A 1 155 ? -4.125 -19.879 0.778 1.00 90.25 155 GLU A C 1
ATOM 1238 O O . GLU A 1 155 ? -3.116 -20.030 1.459 1.00 90.25 155 GLU A O 1
ATOM 1243 N N . GLY A 1 156 ? -5.059 -18.990 1.119 1.00 91.88 156 GLY A N 1
ATOM 1244 C CA . GLY A 1 156 ? -4.919 -18.175 2.325 1.00 91.88 156 GLY A CA 1
ATOM 1245 C C . GLY A 1 156 ? -4.564 -16.718 2.063 1.00 91.88 156 GLY A C 1
ATOM 1246 O O . GLY A 1 156 ? -5.034 -16.112 1.101 1.00 91.88 156 GLY A O 1
ATOM 1247 N N . LEU A 1 157 ? -3.856 -16.145 3.033 1.00 93.69 157 LEU A N 1
ATOM 1248 C CA . LEU A 1 157 ? -3.343 -14.780 3.014 1.00 93.69 157 LEU A CA 1
ATOM 1249 C C . LEU A 1 157 ? -1.821 -14.864 2.933 1.00 93.69 157 LEU A C 1
ATOM 1251 O O . LEU A 1 157 ? -1.253 -15.832 3.439 1.00 93.69 157 LEU A O 1
ATOM 1255 N N . LEU A 1 158 ? -1.193 -13.835 2.367 1.00 92.19 158 LEU A N 1
ATOM 1256 C CA . LEU A 1 158 ? 0.260 -13.702 2.401 1.00 92.19 158 LEU A CA 1
ATOM 1257 C C . LEU A 1 158 ? 0.743 -13.587 3.849 1.00 92.19 158 LEU A C 1
ATOM 1259 O O . LEU A 1 158 ? 0.086 -12.949 4.679 1.00 92.19 158 LEU A O 1
ATOM 1263 N N . GLU A 1 159 ? 1.867 -14.232 4.138 1.00 86.62 159 GLU A N 1
ATOM 1264 C CA . GLU A 1 159 ? 2.479 -14.236 5.463 1.00 86.62 159 GLU A CA 1
ATOM 1265 C C . GLU A 1 159 ? 3.384 -13.010 5.654 1.00 86.62 159 GLU A C 1
ATOM 1267 O O . GLU A 1 159 ? 3.939 -12.462 4.700 1.00 86.62 159 GLU A O 1
ATOM 1272 N N . ASP A 1 160 ? 3.540 -12.572 6.905 1.00 77.56 160 ASP A N 1
ATOM 1273 C CA . ASP A 1 160 ?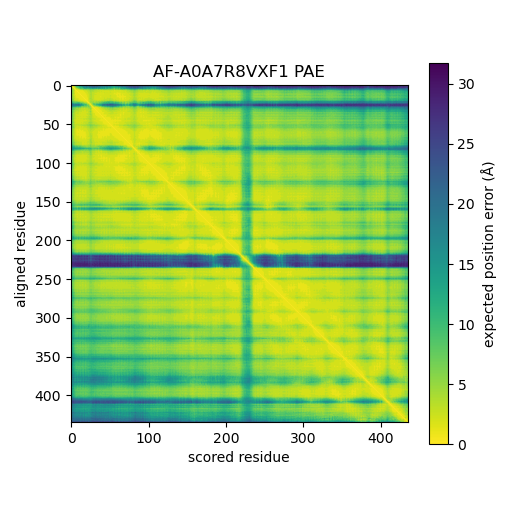 4.468 -11.492 7.243 1.00 77.56 160 ASP A CA 1
ATOM 1274 C C . ASP A 1 160 ? 5.919 -11.956 7.015 1.00 77.56 160 ASP A C 1
ATOM 1276 O O . ASP A 1 160 ? 6.336 -12.991 7.540 1.00 77.56 160 ASP A O 1
ATOM 1280 N N . GLY A 1 161 ? 6.707 -11.166 6.279 1.00 79.50 161 GLY A N 1
ATOM 1281 C CA . GLY A 1 161 ? 8.099 -11.490 5.937 1.00 79.50 161 GLY A CA 1
ATOM 1282 C C . GLY A 1 161 ? 8.276 -12.328 4.665 1.00 79.50 161 GLY A C 1
ATOM 1283 O O . GLY A 1 161 ? 9.378 -12.811 4.419 1.00 79.50 161 GLY A O 1
ATOM 1284 N N . ASP A 1 162 ? 7.214 -12.509 3.878 1.00 91.00 162 ASP A N 1
ATOM 1285 C CA . ASP A 1 162 ? 7.282 -13.016 2.505 1.00 91.00 162 ASP A CA 1
ATOM 1286 C C . ASP A 1 162 ? 7.877 -11.942 1.569 1.00 91.00 162 ASP A C 1
ATOM 1288 O O . ASP A 1 162 ? 7.378 -10.812 1.519 1.00 91.00 162 ASP A O 1
ATOM 1292 N N . ASP A 1 163 ? 8.914 -12.294 0.800 1.00 95.38 163 ASP A N 1
ATOM 1293 C CA . ASP A 1 163 ? 9.564 -11.400 -0.171 1.00 95.38 163 ASP A CA 1
ATOM 1294 C C . ASP A 1 163 ? 8.556 -10.828 -1.187 1.00 95.38 163 ASP A C 1
ATOM 1296 O O . ASP A 1 163 ? 8.647 -9.663 -1.587 1.00 95.38 163 ASP A O 1
ATOM 1300 N N . PHE A 1 164 ? 7.544 -11.614 -1.567 1.00 96.62 164 PHE A N 1
ATOM 1301 C CA . PHE A 1 164 ? 6.477 -11.164 -2.454 1.00 96.62 164 PHE A CA 1
ATOM 1302 C C . PHE A 1 164 ? 5.555 -10.144 -1.777 1.00 96.62 164 PHE A C 1
ATOM 1304 O O . PHE A 1 164 ? 5.131 -9.167 -2.403 1.00 96.62 164 PHE A O 1
ATOM 1311 N N . ALA A 1 165 ? 5.250 -10.326 -0.489 1.00 95.38 165 ALA A N 1
ATOM 1312 C CA . ALA A 1 165 ? 4.481 -9.346 0.273 1.00 95.38 165 ALA A CA 1
ATOM 1313 C C . ALA A 1 165 ? 5.248 -8.017 0.386 1.00 95.38 165 ALA A C 1
ATOM 1315 O O . ALA A 1 165 ? 4.665 -6.953 0.155 1.00 95.38 165 ALA A O 1
ATOM 1316 N N . ASP A 1 166 ? 6.559 -8.072 0.635 1.00 96.25 166 ASP A N 1
ATOM 1317 C CA . ASP A 1 166 ? 7.435 -6.897 0.662 1.00 96.25 166 ASP A CA 1
ATOM 1318 C C . ASP A 1 166 ? 7.508 -6.203 -0.706 1.00 96.25 166 ASP A C 1
ATOM 1320 O O . ASP A 1 166 ? 7.408 -4.973 -0.791 1.00 96.25 166 ASP A O 1
ATOM 1324 N N . PHE A 1 167 ? 7.610 -6.970 -1.795 1.00 97.94 167 PHE A N 1
ATOM 1325 C CA . PHE A 1 167 ? 7.515 -6.439 -3.154 1.00 97.94 167 PHE A CA 1
ATOM 1326 C C . PHE A 1 167 ? 6.183 -5.707 -3.380 1.00 97.94 167 PHE A C 1
ATOM 1328 O O . PHE A 1 167 ? 6.169 -4.563 -3.846 1.00 97.94 167 PHE A O 1
ATOM 1335 N N . ARG A 1 168 ? 5.050 -6.308 -2.992 1.00 97.81 168 ARG A N 1
ATOM 1336 C CA . ARG A 1 168 ? 3.727 -5.675 -3.111 1.00 97.81 168 ARG A CA 1
ATOM 1337 C C . ARG A 1 168 ? 3.643 -4.375 -2.314 1.00 97.81 168 ARG A C 1
ATOM 1339 O O . ARG A 1 168 ? 3.087 -3.397 -2.816 1.00 97.81 168 ARG A O 1
ATOM 1346 N N . LEU A 1 169 ? 4.211 -4.321 -1.109 1.00 96.44 169 LEU A N 1
ATOM 1347 C CA . LEU A 1 169 ? 4.279 -3.086 -0.322 1.00 96.44 169 LEU A CA 1
ATOM 1348 C C . LEU A 1 169 ? 5.070 -1.996 -1.058 1.00 96.44 169 LEU A C 1
ATOM 1350 O O . LEU A 1 169 ? 4.570 -0.878 -1.183 1.00 96.44 169 LEU A O 1
ATOM 1354 N N . LYS A 1 170 ? 6.236 -2.325 -1.632 1.00 97.94 170 LYS A N 1
ATOM 1355 C CA . LYS A 1 170 ? 7.017 -1.388 -2.462 1.00 97.94 170 LYS A CA 1
ATOM 1356 C C . LYS A 1 170 ? 6.221 -0.898 -3.678 1.00 97.94 170 LYS A C 1
ATOM 1358 O O . LYS A 1 170 ? 6.268 0.290 -3.988 1.00 97.94 170 LYS A O 1
ATOM 1363 N N . VAL A 1 171 ? 5.450 -1.772 -4.335 1.00 98.44 171 VAL A N 1
ATOM 1364 C CA . VAL A 1 171 ? 4.540 -1.384 -5.429 1.00 98.44 171 VAL A CA 1
ATOM 1365 C C . VAL A 1 171 ? 3.465 -0.410 -4.944 1.00 98.44 171 VAL A C 1
ATOM 1367 O O . VAL A 1 171 ? 3.193 0.581 -5.618 1.00 98.44 171 VAL A O 1
ATOM 1370 N N . SER A 1 172 ? 2.850 -0.671 -3.788 1.00 97.31 172 SER A N 1
ATOM 1371 C CA . SER A 1 172 ? 1.822 0.205 -3.211 1.00 97.31 172 SER A CA 1
ATOM 1372 C C . SER A 1 172 ? 2.359 1.617 -2.962 1.00 97.31 172 SER A C 1
ATOM 1374 O O . SER A 1 172 ? 1.711 2.589 -3.351 1.00 97.31 172 SER A O 1
ATOM 1376 N N . GLU A 1 173 ? 3.556 1.736 -2.379 1.00 97.00 173 GLU A N 1
ATOM 1377 C CA . GLU A 1 173 ? 4.210 3.030 -2.144 1.00 97.00 173 GLU A CA 1
ATOM 1378 C C . GLU A 1 173 ? 4.571 3.736 -3.460 1.00 97.00 173 GLU A C 1
ATOM 1380 O O . GLU A 1 173 ? 4.195 4.892 -3.650 1.00 97.00 173 GLU A O 1
ATOM 1385 N N . LEU A 1 174 ? 5.161 3.025 -4.429 1.00 97.81 174 LEU A N 1
ATOM 1386 C CA . LEU A 1 174 ? 5.472 3.599 -5.741 1.00 97.81 174 LEU A CA 1
ATOM 1387 C C . LEU A 1 174 ? 4.219 4.126 -6.460 1.00 97.81 174 LEU A C 1
ATOM 1389 O O . LEU A 1 174 ? 4.225 5.214 -7.038 1.00 97.81 174 LEU A O 1
ATOM 1393 N N . ILE A 1 175 ? 3.112 3.378 -6.411 1.00 97.25 175 ILE A N 1
ATOM 1394 C CA . ILE A 1 175 ? 1.841 3.818 -6.996 1.00 97.25 175 ILE A CA 1
ATOM 1395 C C . ILE A 1 175 ? 1.330 5.073 -6.285 1.00 97.25 175 ILE A C 1
ATOM 1397 O O . ILE A 1 175 ? 0.882 5.995 -6.968 1.00 97.25 175 ILE A O 1
ATOM 1401 N N . LYS A 1 176 ? 1.402 5.150 -4.949 1.00 94.31 176 LYS A N 1
ATOM 1402 C CA . LYS A 1 176 ? 0.988 6.346 -4.192 1.00 94.31 176 LYS A CA 1
ATOM 1403 C C . LYS A 1 176 ? 1.780 7.584 -4.604 1.00 94.31 176 LYS A C 1
ATOM 1405 O O . LYS A 1 176 ? 1.166 8.637 -4.782 1.00 94.31 176 LYS A O 1
ATOM 1410 N N . ASP A 1 177 ? 3.082 7.444 -4.827 1.00 94.00 177 ASP A N 1
ATOM 1411 C CA . ASP A 1 177 ? 3.952 8.552 -5.231 1.00 94.00 177 ASP A CA 1
ATOM 1412 C C . ASP A 1 177 ? 3.706 8.999 -6.676 1.00 94.00 177 ASP A C 1
ATOM 1414 O O . ASP A 1 177 ? 3.824 10.179 -6.993 1.00 94.00 177 ASP A O 1
ATOM 1418 N N . MET A 1 178 ? 3.299 8.090 -7.565 1.00 94.50 178 MET A N 1
ATOM 1419 C CA . MET A 1 178 ? 3.121 8.391 -8.991 1.00 94.50 178 MET A CA 1
ATOM 1420 C C . MET A 1 178 ? 1.676 8.674 -9.411 1.00 94.50 178 MET A C 1
ATOM 1422 O O . MET A 1 178 ? 1.440 9.184 -10.513 1.00 94.50 178 MET A O 1
ATOM 1426 N N . VAL A 1 179 ? 0.682 8.352 -8.575 1.00 92.25 179 VAL A N 1
ATOM 1427 C CA . VAL A 1 179 ? -0.735 8.404 -8.973 1.00 92.25 179 VAL A CA 1
ATOM 1428 C C . VAL A 1 179 ? -1.186 9.807 -9.384 1.00 92.25 179 VAL A C 1
ATOM 1430 O O . VAL A 1 179 ? -2.083 9.931 -10.218 1.00 92.25 179 VAL A O 1
ATOM 1433 N N . PHE A 1 180 ? -0.549 10.872 -8.883 1.00 92.75 180 PHE A N 1
ATOM 1434 C CA . PHE A 1 180 ? -0.869 12.249 -9.277 1.00 92.75 180 PHE A CA 1
ATOM 1435 C C . PHE A 1 180 ? -0.671 12.504 -10.784 1.00 92.75 180 PHE A C 1
ATOM 1437 O O . PHE A 1 180 ? -1.366 13.343 -11.353 1.00 92.75 180 PHE A O 1
ATOM 1444 N N . ILE A 1 181 ? 0.219 11.752 -11.448 1.00 94.12 181 ILE A N 1
ATOM 1445 C CA . ILE A 1 181 ? 0.511 11.877 -12.885 1.00 94.12 181 ILE A CA 1
ATOM 1446 C C . ILE A 1 181 ? -0.672 11.372 -13.730 1.00 94.12 181 ILE A C 1
ATOM 1448 O O . ILE A 1 181 ? -1.026 11.956 -14.757 1.00 94.12 181 ILE A O 1
ATOM 1452 N N . VAL A 1 182 ? -1.306 10.277 -13.300 1.00 92.44 182 VAL A N 1
ATOM 1453 C CA . VAL A 1 182 ? -2.436 9.641 -14.005 1.00 92.44 182 VAL A CA 1
ATOM 1454 C C . VAL A 1 182 ? -3.784 10.207 -13.540 1.00 92.44 182 VAL A C 1
ATOM 1456 O O . VAL A 1 182 ? -4.719 10.372 -14.339 1.00 92.44 182 VAL A O 1
ATOM 1459 N N . GLY A 1 183 ? -3.862 10.538 -12.252 1.00 90.00 183 GLY A N 1
ATOM 1460 C CA . GLY A 1 183 ? -5.049 10.900 -11.490 1.00 90.00 183 GLY A CA 1
ATOM 1461 C C . GLY A 1 183 ? -5.643 9.694 -10.755 1.00 90.00 183 GLY A C 1
ATOM 1462 O O . GLY A 1 183 ? -6.002 8.696 -11.383 1.00 90.00 183 GLY A O 1
ATOM 1463 N N . SER A 1 184 ? -5.826 9.809 -9.434 1.00 89.94 184 SER A N 1
ATOM 1464 C CA . SER A 1 184 ? -6.347 8.737 -8.565 1.00 89.94 184 SER A CA 1
ATOM 1465 C C . SER A 1 184 ? -7.689 8.185 -9.039 1.00 89.94 184 SER A C 1
ATOM 1467 O O . SER A 1 184 ? -7.862 6.972 -9.126 1.00 89.94 184 SER A O 1
ATOM 1469 N N . SER A 1 185 ? -8.616 9.061 -9.444 1.00 87.81 185 SER A N 1
ATOM 1470 C CA . SER A 1 185 ? -9.921 8.660 -9.984 1.00 87.81 185 SER A CA 1
ATOM 1471 C C . SER A 1 185 ? -9.806 7.853 -11.282 1.00 87.81 185 SER A C 1
ATOM 1473 O O . SER A 1 185 ? -10.560 6.900 -11.478 1.00 87.81 185 SER A O 1
ATOM 1475 N N . ASN A 1 186 ? -8.848 8.189 -12.154 1.00 89.12 186 ASN A N 1
ATOM 1476 C CA . ASN A 1 186 ? -8.622 7.460 -13.404 1.00 89.12 186 ASN A CA 1
ATOM 1477 C C . ASN A 1 186 ? -8.036 6.074 -13.134 1.00 89.12 186 ASN A C 1
ATOM 1479 O O . ASN A 1 186 ? -8.547 5.098 -13.678 1.00 89.12 186 ASN A O 1
ATOM 1483 N N . CYS A 1 187 ? -7.023 5.989 -12.265 1.00 93.38 187 CYS A N 1
ATOM 1484 C CA . CYS A 1 187 ? -6.421 4.722 -11.847 1.00 93.38 187 CYS A CA 1
ATOM 1485 C C . CYS A 1 187 ? -7.474 3.800 -11.210 1.00 93.38 187 CYS A C 1
ATOM 1487 O O . CYS A 1 187 ? -7.685 2.676 -11.665 1.00 93.38 187 CYS A O 1
ATOM 1489 N N . PHE A 1 188 ? -8.238 4.314 -10.241 1.00 93.69 188 PHE A N 1
ATOM 1490 C CA . PHE A 1 188 ? -9.304 3.564 -9.576 1.00 93.69 188 PHE A CA 1
ATOM 1491 C C . PHE A 1 188 ? -10.375 3.069 -10.558 1.00 93.69 188 PHE A C 1
ATOM 1493 O O . PHE A 1 188 ? -10.790 1.911 -10.509 1.00 93.69 188 PHE A O 1
ATOM 1500 N N . ARG A 1 189 ? -10.798 3.922 -11.504 1.00 92.12 189 ARG A N 1
ATOM 1501 C CA . ARG A 1 189 ? -11.745 3.544 -12.561 1.00 92.12 189 ARG A CA 1
ATOM 1502 C C . ARG A 1 189 ? -11.176 2.473 -13.488 1.00 92.12 189 ARG A C 1
ATOM 1504 O O . ARG A 1 189 ? -11.913 1.570 -13.867 1.00 92.12 189 ARG A O 1
ATOM 1511 N N . GLN A 1 190 ? -9.907 2.571 -13.880 1.00 92.56 190 GLN A N 1
ATOM 1512 C CA . GLN A 1 190 ? -9.263 1.567 -14.730 1.00 92.56 190 GLN A CA 1
ATOM 1513 C C . GLN A 1 190 ? -9.227 0.197 -14.043 1.00 92.56 190 GLN A C 1
ATOM 1515 O O . GLN A 1 190 ? -9.611 -0.787 -14.672 1.00 92.56 190 GLN A O 1
ATOM 1520 N N . MET A 1 191 ? -8.864 0.145 -12.758 1.00 96.00 191 MET A N 1
ATOM 1521 C CA . MET A 1 191 ? -8.873 -1.101 -11.980 1.00 96.00 191 MET A CA 1
ATOM 1522 C C . MET A 1 191 ? -10.288 -1.666 -11.793 1.00 96.00 191 MET A C 1
ATOM 1524 O O . MET A 1 191 ? -10.505 -2.870 -11.852 1.00 96.00 191 MET A O 1
ATOM 1528 N N . PHE A 1 192 ? -11.301 -0.813 -11.639 1.00 94.38 192 PHE A N 1
ATOM 1529 C CA . PHE A 1 192 ? -12.681 -1.294 -11.622 1.00 94.38 192 PHE A CA 1
ATOM 1530 C C . PHE A 1 192 ? -13.116 -1.890 -12.966 1.00 94.38 192 PHE A C 1
ATOM 1532 O O . PHE A 1 192 ? -13.815 -2.898 -13.001 1.00 94.38 192 PHE A O 1
ATOM 1539 N N . LEU A 1 193 ? -12.712 -1.287 -14.086 1.00 92.81 193 LEU A N 1
ATOM 1540 C CA . LEU A 1 193 ? -13.038 -1.820 -15.408 1.00 92.81 193 LEU A CA 1
ATOM 1541 C C . LEU A 1 193 ? -12.371 -3.177 -15.660 1.00 92.81 193 LEU A C 1
ATOM 1543 O O . LEU A 1 193 ? -12.994 -4.029 -16.291 1.00 92.81 193 LEU A O 1
ATOM 1547 N N . SER A 1 194 ? -11.158 -3.419 -15.147 1.00 93.00 194 SER A N 1
ATOM 1548 C CA . SER A 1 194 ? -10.531 -4.742 -15.254 1.00 93.00 194 SER A CA 1
ATOM 1549 C C . SER A 1 194 ? -11.310 -5.813 -14.486 1.00 93.00 194 SER A C 1
ATOM 1551 O O . SER A 1 194 ? -11.478 -6.905 -15.027 1.00 93.00 194 SER A O 1
ATOM 1553 N N . LEU A 1 195 ? -11.897 -5.487 -13.326 1.00 92.81 195 LEU A N 1
ATOM 1554 C CA . LEU A 1 195 ? -12.789 -6.390 -12.575 1.00 92.81 195 LEU A CA 1
ATOM 1555 C C . LEU A 1 195 ? -14.068 -6.775 -13.338 1.00 92.81 195 LEU A C 1
ATOM 1557 O O . LEU A 1 195 ? -14.661 -7.814 -13.066 1.00 92.81 195 LEU A O 1
ATOM 1561 N N . GLN A 1 196 ? -14.513 -5.956 -14.294 1.00 90.75 196 GLN A N 1
ATOM 1562 C CA . GLN A 1 196 ? -15.701 -6.243 -15.110 1.00 90.75 196 GLN A CA 1
ATOM 1563 C C . GLN A 1 196 ? -15.405 -7.137 -16.322 1.00 90.75 196 GLN A C 1
ATOM 1565 O O . GLN A 1 196 ? -16.324 -7.503 -17.061 1.00 90.75 196 GLN A O 1
ATOM 1570 N N . THR A 1 197 ? -14.136 -7.482 -16.552 1.00 91.12 197 THR A N 1
ATOM 1571 C CA . THR A 1 197 ? -13.738 -8.322 -17.683 1.00 91.12 197 THR A CA 1
ATOM 1572 C C . THR A 1 197 ? -14.298 -9.738 -17.505 1.00 91.12 197 THR A C 1
ATOM 1574 O O . THR A 1 197 ? -14.127 -10.333 -16.438 1.00 91.12 197 THR A O 1
ATOM 1577 N N . PRO A 1 198 ? -14.958 -10.322 -18.525 1.00 90.75 198 PRO A N 1
ATOM 1578 C CA . PRO A 1 198 ? -15.475 -11.682 -18.430 1.00 90.75 198 PRO A CA 1
ATOM 1579 C C . PRO A 1 198 ? -14.369 -12.692 -18.105 1.00 90.75 198 PRO A C 1
ATOM 1581 O O . PRO A 1 198 ? -13.345 -12.723 -18.782 1.00 90.75 198 PRO A O 1
ATOM 1584 N N . GLY A 1 199 ? -14.606 -13.546 -17.107 1.00 89.31 199 GLY A N 1
ATOM 1585 C CA . GLY A 1 199 ? -13.668 -14.606 -16.728 1.00 89.31 199 GLY A CA 1
ATOM 1586 C C . GLY A 1 199 ? -12.470 -14.142 -15.898 1.00 89.31 199 GLY A C 1
ATOM 1587 O O . GLY A 1 199 ? -11.473 -14.857 -15.866 1.00 89.31 199 GLY A O 1
ATOM 1588 N N . VAL A 1 200 ? -12.550 -12.977 -15.242 1.00 93.50 200 VAL A N 1
ATOM 1589 C CA . VAL A 1 200 ? -11.515 -12.539 -14.295 1.00 93.50 200 VAL A CA 1
ATOM 1590 C C . VAL A 1 200 ? -11.336 -13.573 -13.176 1.00 93.50 200 VAL A C 1
ATOM 1592 O O . VAL A 1 200 ? -12.309 -14.075 -12.606 1.00 93.50 200 VAL A O 1
ATOM 1595 N N . THR A 1 201 ? -10.085 -13.924 -12.896 1.00 96.12 201 THR A N 1
ATOM 1596 C CA . THR A 1 201 ? -9.711 -14.864 -11.838 1.00 96.12 201 THR A CA 1
ATOM 1597 C C . THR A 1 201 ? -9.705 -14.170 -10.475 1.00 96.12 201 THR A C 1
ATOM 1599 O O . THR A 1 201 ? -9.785 -12.938 -10.379 1.00 96.12 201 THR A O 1
ATOM 1602 N N . TRP A 1 202 ? -9.667 -14.949 -9.393 1.00 96.69 202 TRP A N 1
ATOM 1603 C CA . TRP A 1 202 ? -9.699 -14.384 -8.043 1.00 96.69 202 TRP A CA 1
ATOM 1604 C C . TRP A 1 202 ? -8.416 -13.594 -7.741 1.00 96.69 202 TRP A C 1
ATOM 1606 O O . TRP A 1 202 ? -8.500 -12.525 -7.147 1.00 96.69 202 TRP A O 1
ATOM 1616 N N . ASP A 1 203 ? -7.264 -14.079 -8.200 1.00 97.44 203 ASP A N 1
ATOM 1617 C CA . ASP A 1 203 ? -5.927 -13.488 -8.069 1.00 97.44 203 ASP A CA 1
ATOM 1618 C C . ASP A 1 203 ? -5.836 -12.153 -8.817 1.00 97.44 203 ASP A C 1
ATOM 1620 O O . ASP A 1 203 ? -5.489 -11.125 -8.233 1.00 97.44 203 ASP A O 1
ATOM 1624 N N . SER A 1 204 ? -6.284 -12.117 -10.076 1.00 97.25 204 SER A N 1
ATOM 1625 C CA . SER A 1 204 ? -6.406 -10.872 -10.833 1.00 97.25 204 SER A CA 1
ATOM 1626 C C . SER A 1 204 ? -7.392 -9.893 -10.196 1.00 97.25 204 SER A C 1
ATOM 1628 O O . SER A 1 204 ? -7.190 -8.680 -10.301 1.00 97.25 204 SER A O 1
ATOM 1630 N N . SER A 1 205 ? -8.466 -10.387 -9.574 1.00 97.12 205 SER A N 1
ATOM 1631 C CA . SER A 1 205 ? -9.426 -9.527 -8.878 1.00 97.12 205 SER A CA 1
ATOM 1632 C C . SER A 1 205 ? -8.820 -8.925 -7.613 1.00 97.12 205 SER A C 1
ATOM 1634 O O . SER A 1 205 ? -8.977 -7.733 -7.355 1.00 97.12 205 SER A O 1
ATOM 1636 N N . GLU A 1 206 ? -8.096 -9.733 -6.843 1.00 98.12 206 GLU A N 1
ATOM 1637 C CA . GLU A 1 206 ? -7.391 -9.311 -5.637 1.00 98.12 206 GLU A CA 1
ATOM 1638 C C . GLU A 1 206 ? -6.339 -8.242 -5.953 1.00 98.12 206 GLU A C 1
ATOM 1640 O O . GLU A 1 206 ? -6.356 -7.181 -5.333 1.00 98.12 206 GLU A O 1
ATOM 1645 N N . ALA A 1 207 ? -5.507 -8.450 -6.976 1.00 98.31 207 ALA A N 1
ATOM 1646 C CA . ALA A 1 207 ? -4.474 -7.493 -7.364 1.00 98.31 207 ALA A CA 1
ATOM 1647 C C . ALA A 1 207 ? -5.049 -6.144 -7.838 1.00 98.31 207 ALA A C 1
ATOM 1649 O O . ALA A 1 207 ? -4.497 -5.082 -7.539 1.00 98.31 207 ALA A O 1
ATOM 1650 N N . ALA A 1 208 ? -6.187 -6.153 -8.541 1.00 98.12 208 ALA A N 1
ATOM 1651 C CA . ALA A 1 208 ? -6.878 -4.919 -8.914 1.00 98.12 208 ALA A CA 1
ATOM 1652 C C . ALA A 1 208 ? -7.418 -4.181 -7.676 1.00 98.12 208 ALA A C 1
ATOM 1654 O O . ALA A 1 208 ? -7.234 -2.969 -7.555 1.00 98.12 208 ALA A O 1
ATOM 1655 N N . LEU A 1 209 ? -8.026 -4.903 -6.725 1.00 98.19 209 LEU A N 1
ATOM 1656 C CA . LEU A 1 209 ? -8.481 -4.333 -5.451 1.00 98.19 209 LEU A CA 1
ATOM 1657 C C . LEU A 1 209 ? -7.315 -3.784 -4.618 1.00 98.19 209 LEU A C 1
ATOM 1659 O O . LEU A 1 209 ? -7.462 -2.740 -3.987 1.00 98.19 209 LEU A O 1
ATOM 1663 N N . PHE A 1 210 ? -6.156 -4.439 -4.655 1.00 98.31 210 PHE A N 1
ATOM 1664 C CA . PHE A 1 210 ? -4.935 -3.993 -3.990 1.00 98.31 210 PHE A CA 1
ATOM 1665 C C . PHE A 1 210 ? -4.439 -2.647 -4.538 1.00 98.31 210 PHE A C 1
ATOM 1667 O O . PHE A 1 210 ? -4.187 -1.714 -3.776 1.00 98.31 210 PHE A O 1
ATOM 1674 N N . VAL A 1 211 ? -4.391 -2.489 -5.864 1.00 98.06 211 VAL A N 1
ATOM 1675 C CA . VAL A 1 211 ? -4.042 -1.200 -6.489 1.00 98.06 211 VAL A CA 1
ATOM 1676 C C . VAL A 1 211 ? -5.093 -0.128 -6.181 1.00 98.06 211 VAL A C 1
ATOM 1678 O O . VAL A 1 211 ? -4.748 1.016 -5.887 1.00 98.06 211 VAL A O 1
ATOM 1681 N N . MET A 1 212 ? -6.383 -0.484 -6.194 1.00 96.62 212 MET A N 1
ATOM 1682 C CA . MET A 1 212 ? -7.464 0.431 -5.801 1.00 96.62 212 MET A CA 1
ATOM 1683 C C . MET A 1 212 ? -7.312 0.908 -4.357 1.00 96.62 212 MET A C 1
ATOM 1685 O O . MET A 1 212 ? -7.520 2.089 -4.081 1.00 96.62 212 MET A O 1
ATOM 1689 N N . GLN A 1 213 ? -6.925 0.007 -3.454 1.00 96.19 213 GLN A N 1
ATOM 1690 C CA . GLN A 1 213 ? -6.685 0.287 -2.043 1.00 96.19 213 GLN A CA 1
ATOM 1691 C C . GLN A 1 213 ? -5.531 1.277 -1.853 1.00 96.19 213 GLN A C 1
ATOM 1693 O O . GLN A 1 213 ? -5.677 2.213 -1.068 1.00 96.19 213 GLN A O 1
ATOM 1698 N N . ALA A 1 214 ? -4.451 1.167 -2.634 1.00 94.81 214 ALA A N 1
ATOM 1699 C CA . ALA A 1 214 ? -3.328 2.108 -2.588 1.00 94.81 214 ALA A CA 1
ATOM 1700 C C . ALA A 1 214 ? -3.728 3.559 -2.925 1.00 94.81 214 ALA A C 1
ATOM 1702 O O . ALA A 1 214 ? -3.182 4.503 -2.355 1.00 94.81 214 ALA A O 1
ATOM 1703 N N . VAL A 1 215 ? -4.700 3.754 -3.826 1.00 93.19 215 VAL A N 1
ATOM 1704 C CA . VAL A 1 215 ? -5.095 5.090 -4.317 1.00 93.19 215 VAL A CA 1
ATOM 1705 C C . VAL A 1 215 ? -6.376 5.639 -3.681 1.00 93.19 215 VAL A C 1
ATOM 1707 O O . VAL A 1 215 ? -6.689 6.816 -3.874 1.00 93.19 215 VAL A O 1
ATOM 1710 N N . ALA A 1 216 ? -7.115 4.823 -2.922 1.00 91.50 216 ALA A N 1
ATOM 1711 C CA . ALA A 1 216 ? -8.469 5.116 -2.444 1.00 91.50 216 ALA A CA 1
ATOM 1712 C C . ALA A 1 216 ? -8.581 6.421 -1.634 1.00 91.50 216 ALA A C 1
ATOM 1714 O O . ALA A 1 216 ? -9.445 7.251 -1.932 1.00 91.50 216 ALA A O 1
ATOM 1715 N N . LYS A 1 217 ? -7.675 6.657 -0.673 1.00 85.06 217 LYS A N 1
ATOM 1716 C CA . LYS A 1 217 ? -7.658 7.890 0.142 1.00 85.06 217 LYS A CA 1
ATOM 1717 C C . LYS A 1 217 ? -7.494 9.166 -0.686 1.00 85.06 217 LYS A C 1
ATOM 1719 O O . LYS A 1 217 ? -8.055 10.203 -0.350 1.00 85.06 217 LYS A O 1
ATOM 1724 N N . ASN A 1 218 ? -6.783 9.091 -1.809 1.00 81.12 218 ASN A N 1
ATOM 1725 C CA . ASN A 1 218 ? -6.491 10.250 -2.654 1.00 81.12 218 ASN A CA 1
ATOM 1726 C C . ASN A 1 218 ? -7.613 10.574 -3.657 1.00 81.12 218 ASN A C 1
ATOM 1728 O O . ASN A 1 218 ? -7.479 11.514 -4.438 1.00 81.12 218 ASN A O 1
ATOM 1732 N N . ILE A 1 219 ? -8.718 9.820 -3.662 1.00 76.06 219 ILE A N 1
ATOM 1733 C CA . ILE A 1 219 ? -9.858 10.065 -4.560 1.00 76.06 219 ILE A CA 1
ATOM 1734 C C . ILE A 1 219 ? -10.722 11.236 -4.062 1.00 76.06 219 ILE A C 1
ATOM 1736 O O . ILE A 1 219 ? -11.269 11.992 -4.863 1.00 76.06 219 ILE A O 1
ATOM 1740 N N . LEU A 1 220 ? -10.850 11.416 -2.743 1.00 62.72 220 LEU A N 1
ATOM 1741 C CA . LEU A 1 220 ? -11.780 12.380 -2.134 1.00 62.72 220 LEU A CA 1
AT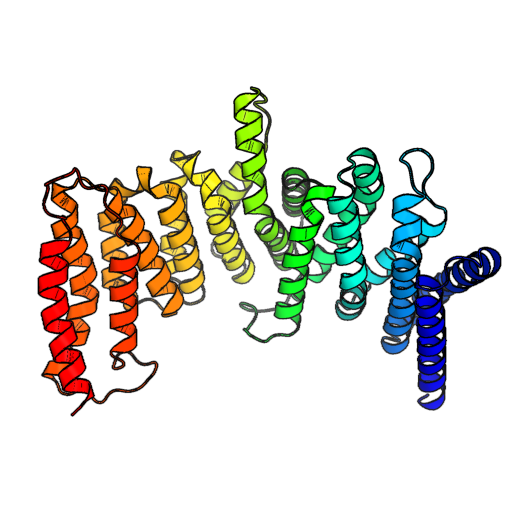OM 1742 C C . LEU A 1 220 ? -11.293 13.822 -1.947 1.00 62.72 220 LEU A C 1
ATOM 1744 O O . LEU A 1 220 ? -12.152 14.710 -2.004 1.00 62.72 220 LEU A O 1
ATOM 1748 N N . PRO A 1 221 ? -9.994 14.120 -1.764 1.00 54.53 221 PRO A N 1
ATOM 1749 C CA . PRO A 1 221 ? -9.523 15.503 -1.673 1.00 54.53 221 PRO A CA 1
ATOM 1750 C C . PRO A 1 221 ? -9.878 16.341 -2.915 1.00 54.53 221 PRO A C 1
ATOM 1752 O O . PRO A 1 221 ? -10.188 17.526 -2.793 1.00 54.53 221 PRO A O 1
ATOM 1755 N N . LEU A 1 222 ? -9.953 15.714 -4.097 1.00 52.03 222 LEU A N 1
ATOM 1756 C CA . LEU A 1 222 ? -10.426 16.347 -5.336 1.00 52.03 222 LEU A CA 1
ATOM 1757 C C . LEU A 1 222 ? -11.951 16.590 -5.328 1.00 52.03 222 LEU A C 1
ATOM 1759 O O . LEU A 1 222 ? -12.438 17.614 -5.807 1.00 52.03 222 LEU A O 1
ATOM 1763 N N . LEU A 1 223 ? -12.699 15.687 -4.693 1.00 50.06 223 LEU A N 1
ATOM 1764 C CA . LEU A 1 223 ? -14.160 15.697 -4.600 1.00 50.06 223 LEU A CA 1
ATOM 1765 C C . LEU A 1 223 ? -14.679 16.865 -3.742 1.00 50.06 223 LEU A C 1
ATOM 1767 O O . LEU A 1 223 ? -15.756 17.396 -4.002 1.00 50.06 223 LEU A O 1
ATOM 1771 N N . LEU A 1 224 ? -13.903 17.318 -2.747 1.00 50.56 224 LEU A N 1
ATOM 1772 C CA . LEU A 1 224 ? -14.226 18.513 -1.954 1.00 50.56 224 LEU A CA 1
ATOM 1773 C C . LEU A 1 224 ? -14.055 19.812 -2.769 1.00 50.56 224 LEU A C 1
ATOM 1775 O O . LEU A 1 224 ? -14.862 20.732 -2.638 1.00 50.56 224 LEU A O 1
ATOM 1779 N N . LEU A 1 225 ? -13.042 19.870 -3.643 1.00 52.38 225 LEU A N 1
ATOM 1780 C CA . LEU A 1 225 ? -12.812 21.002 -4.546 1.00 52.38 225 LEU A CA 1
ATOM 1781 C C . LEU A 1 225 ? -13.875 21.060 -5.658 1.00 52.38 225 LEU A C 1
ATOM 1783 O O . LEU A 1 225 ? -14.322 22.140 -6.036 1.00 52.38 225 LEU A O 1
ATOM 1787 N N . LEU A 1 226 ? -14.333 19.905 -6.144 1.00 51.50 226 LEU A N 1
ATOM 1788 C CA . LEU A 1 226 ? -15.317 19.815 -7.227 1.00 51.50 226 LEU A CA 1
ATOM 1789 C C . LEU A 1 226 ? -16.771 19.925 -6.762 1.00 51.50 226 LEU A C 1
ATOM 1791 O O . LEU A 1 226 ? -17.599 20.476 -7.493 1.00 51.50 226 LEU A O 1
ATOM 1795 N N . MET A 1 227 ? -17.073 19.540 -5.516 1.00 50.66 227 MET A N 1
ATOM 1796 C CA . MET A 1 227 ? -18.346 19.879 -4.866 1.00 50.66 227 MET A CA 1
ATOM 1797 C C . MET A 1 227 ? -18.561 21.400 -4.773 1.00 50.66 227 MET A C 1
ATOM 1799 O O . MET A 1 227 ? -19.693 21.857 -4.924 1.00 50.66 227 MET A O 1
ATOM 1803 N N . LEU A 1 228 ? -17.496 22.197 -4.607 1.00 51.25 228 LEU A N 1
ATOM 1804 C CA . LEU A 1 228 ? -17.570 23.666 -4.646 1.00 51.25 228 LEU A CA 1
ATOM 1805 C C . LEU A 1 228 ? -17.814 24.224 -6.062 1.00 51.25 228 LEU A C 1
ATOM 1807 O O . LEU A 1 228 ? -18.307 25.343 -6.198 1.00 51.25 228 LEU A O 1
ATOM 1811 N N . LEU A 1 229 ? -17.515 23.454 -7.114 1.00 50.19 229 LEU A N 1
ATOM 1812 C CA . LEU A 1 229 ? -17.612 23.877 -8.518 1.00 50.19 229 LEU A CA 1
ATOM 1813 C C . LEU A 1 229 ? -18.885 23.385 -9.233 1.00 50.19 229 LEU A C 1
ATOM 1815 O O . LEU A 1 229 ? -19.052 23.647 -10.420 1.00 50.19 229 LEU A O 1
ATOM 1819 N N . SER A 1 230 ? -19.815 22.720 -8.531 1.00 48.75 230 SER A N 1
ATOM 1820 C CA . SER A 1 230 ? -21.038 22.137 -9.124 1.00 48.75 230 SER A CA 1
ATOM 1821 C C . SER A 1 230 ? -20.774 21.137 -10.265 1.00 48.75 230 SER A C 1
ATOM 1823 O O . SER A 1 230 ? -21.662 20.865 -11.075 1.00 48.75 230 SER A O 1
ATOM 1825 N N . CYS A 1 231 ? -19.579 20.545 -10.314 1.00 42.69 231 CYS A N 1
ATOM 1826 C CA . CYS A 1 231 ? -19.259 19.441 -11.213 1.00 42.69 231 CYS A CA 1
ATOM 1827 C C . CYS A 1 231 ? -19.798 18.151 -10.584 1.00 42.69 231 CYS A C 1
ATOM 1829 O O . CYS A 1 231 ? -19.141 17.503 -9.778 1.00 42.69 231 CYS A O 1
ATOM 1831 N N . ARG A 1 232 ? -21.054 17.828 -10.895 1.00 43.19 232 ARG A N 1
ATOM 1832 C CA . ARG A 1 232 ? -21.814 16.704 -10.317 1.00 43.19 232 ARG A CA 1
ATOM 1833 C C . ARG A 1 232 ? -21.392 15.318 -10.817 1.00 43.19 232 ARG A C 1
ATOM 1835 O O . ARG A 1 232 ? -21.996 14.331 -10.411 1.00 43.19 232 ARG A O 1
ATOM 1842 N N . GLU A 1 233 ? -20.424 15.248 -11.718 1.00 47.88 233 GLU A N 1
ATOM 1843 C CA . GLU A 1 233 ? -19.987 14.010 -12.352 1.00 47.88 233 GLU A CA 1
ATOM 1844 C C . GLU A 1 233 ? -18.634 13.594 -11.795 1.00 47.88 233 GLU A C 1
ATOM 1846 O O . GLU A 1 233 ? -17.634 13.778 -12.473 1.00 47.88 233 GLU A O 1
ATOM 1851 N N . GLU A 1 234 ? -18.567 13.031 -10.587 1.00 49.47 234 GLU A N 1
ATOM 1852 C CA . GLU A 1 234 ? -17.333 12.353 -10.189 1.00 49.47 234 GLU A CA 1
ATOM 1853 C C . GLU A 1 234 ? -17.547 11.046 -9.429 1.00 49.47 234 GLU A C 1
ATOM 1855 O O . GLU A 1 234 ? -18.068 10.992 -8.318 1.00 49.47 234 GLU A O 1
ATOM 1860 N N . ASN A 1 235 ? -17.039 9.997 -10.081 1.00 58.06 235 ASN A N 1
ATOM 1861 C CA . ASN A 1 235 ? -16.805 8.642 -9.606 1.00 58.06 235 ASN A CA 1
ATOM 1862 C C . ASN A 1 235 ? -18.045 7.790 -9.277 1.00 58.06 235 ASN A C 1
ATOM 1864 O O . ASN A 1 235 ? -18.147 7.202 -8.203 1.00 58.06 235 ASN A O 1
ATOM 1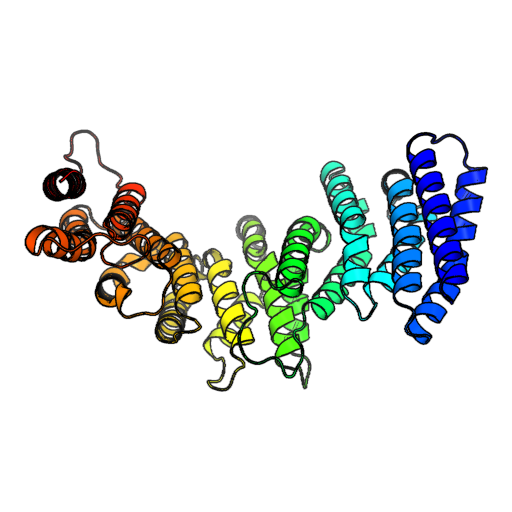868 N N . ASP A 1 236 ? -18.888 7.558 -10.295 1.00 70.75 236 ASP A N 1
ATOM 1869 C CA . ASP A 1 236 ? -19.887 6.463 -10.356 1.00 70.75 236 ASP A CA 1
ATOM 1870 C C . ASP A 1 236 ? -19.325 5.076 -9.988 1.00 70.75 236 ASP A C 1
ATOM 1872 O O . ASP A 1 236 ? -20.072 4.109 -9.843 1.00 70.75 236 ASP A O 1
ATOM 1876 N N . VAL A 1 237 ? -18.001 4.949 -9.915 1.00 86.69 237 VAL A N 1
ATOM 1877 C CA . VAL A 1 237 ? -17.291 3.712 -9.627 1.00 86.69 237 VAL A CA 1
ATOM 1878 C C . VAL A 1 237 ? -17.264 3.405 -8.132 1.00 86.69 237 VAL A C 1
ATOM 1880 O O . VAL A 1 237 ? -17.534 2.267 -7.771 1.00 86.69 237 VAL A O 1
ATOM 1883 N N . VAL A 1 238 ? -16.994 4.381 -7.254 1.00 90.19 238 VAL A N 1
ATOM 1884 C CA . VAL A 1 238 ? -16.867 4.117 -5.804 1.00 90.19 238 VAL A CA 1
ATOM 1885 C C . VAL A 1 238 ? -18.139 3.490 -5.213 1.00 90.19 238 VAL A C 1
ATOM 1887 O O . VAL A 1 238 ? -18.011 2.443 -4.579 1.00 90.19 238 VAL A O 1
ATOM 1890 N N . PRO A 1 239 ? -19.360 4.012 -5.470 1.00 90.81 239 PRO A N 1
ATOM 1891 C CA . PRO A 1 239 ? -20.579 3.364 -4.989 1.00 90.81 239 PRO A CA 1
ATOM 1892 C C . PRO A 1 239 ? -20.719 1.920 -5.490 1.00 90.81 239 PRO A C 1
ATOM 1894 O O . PRO A 1 239 ? -21.077 1.041 -4.714 1.00 90.81 239 PRO A O 1
ATOM 1897 N N . LYS A 1 240 ? -20.390 1.659 -6.764 1.00 92.81 240 LYS A N 1
ATOM 1898 C CA . LYS A 1 240 ? -20.466 0.316 -7.367 1.00 92.81 240 LYS A CA 1
ATOM 1899 C C . LYS A 1 240 ? -19.455 -0.649 -6.757 1.00 92.81 240 LYS A C 1
ATOM 1901 O O . LYS A 1 240 ? -19.754 -1.826 -6.609 1.00 92.81 240 LYS A O 1
ATOM 1906 N N . VAL A 1 241 ? -18.265 -0.161 -6.412 1.00 94.62 241 VAL A N 1
ATOM 1907 C CA . VAL A 1 241 ? -17.225 -0.948 -5.738 1.00 94.62 241 VAL A CA 1
ATOM 1908 C C . VAL A 1 241 ? -17.668 -1.305 -4.328 1.00 94.62 241 VAL A C 1
ATOM 1910 O O . VAL A 1 241 ? -17.606 -2.472 -3.959 1.00 94.62 241 VAL A O 1
ATOM 1913 N N . VAL A 1 242 ? -18.174 -0.333 -3.564 1.00 95.25 242 VAL A N 1
ATOM 1914 C CA . VAL A 1 242 ? -18.719 -0.589 -2.223 1.00 95.25 242 VAL A CA 1
ATOM 1915 C C . VAL A 1 242 ? -19.865 -1.598 -2.304 1.00 95.25 242 VAL A C 1
ATOM 1917 O O . VAL A 1 242 ? -19.850 -2.591 -1.586 1.00 95.25 242 VAL A O 1
ATOM 1920 N N . GLU A 1 243 ? -20.814 -1.412 -3.224 1.00 94.81 243 GLU A N 1
ATOM 1921 C CA . GLU A 1 243 ? -21.915 -2.355 -3.441 1.00 94.81 243 GLU A CA 1
ATOM 1922 C C . GLU A 1 243 ? -21.415 -3.760 -3.815 1.00 94.81 243 GLU A C 1
ATOM 1924 O O . GLU A 1 243 ? -21.912 -4.748 -3.275 1.00 94.81 243 GLU A O 1
ATOM 1929 N N . ALA A 1 244 ? -20.414 -3.873 -4.690 1.00 94.69 244 ALA A N 1
ATOM 1930 C CA . ALA A 1 244 ? -19.829 -5.158 -5.064 1.00 94.69 244 ALA A CA 1
ATOM 1931 C C . ALA A 1 244 ? -19.154 -5.857 -3.874 1.00 94.69 244 ALA A C 1
ATOM 1933 O O . ALA A 1 244 ? -19.342 -7.058 -3.696 1.00 94.69 244 ALA A O 1
ATOM 1934 N N . ILE A 1 245 ? -18.425 -5.112 -3.034 1.00 96.50 245 ILE A N 1
ATOM 1935 C CA . ILE A 1 245 ? -17.774 -5.652 -1.832 1.00 96.50 245 ILE A CA 1
ATOM 1936 C C . ILE A 1 245 ? -18.815 -6.182 -0.838 1.00 96.50 245 ILE A C 1
ATOM 1938 O O . ILE A 1 245 ? -18.675 -7.288 -0.318 1.00 96.50 245 ILE A O 1
ATOM 1942 N N . LEU A 1 246 ? -19.881 -5.415 -0.594 1.00 96.25 246 LEU A N 1
ATOM 1943 C CA . LEU A 1 246 ? -20.941 -5.801 0.343 1.00 96.25 246 LEU A CA 1
ATOM 1944 C C . LEU A 1 246 ? -21.731 -7.033 -0.121 1.00 96.25 246 LEU A C 1
ATOM 1946 O O . LEU A 1 246 ? -22.307 -7.734 0.707 1.00 96.25 246 LEU A O 1
ATOM 1950 N N . ASN A 1 247 ? -21.738 -7.306 -1.427 1.00 95.12 247 ASN A N 1
ATOM 1951 C CA . ASN A 1 247 ? -22.420 -8.445 -2.039 1.00 95.12 247 ASN A CA 1
ATOM 1952 C C . ASN A 1 247 ? -21.460 -9.580 -2.445 1.00 95.12 247 ASN A C 1
ATOM 1954 O O . ASN A 1 247 ? -21.830 -10.428 -3.263 1.00 95.12 247 ASN A O 1
ATOM 1958 N N . LEU A 1 248 ? -20.235 -9.618 -1.902 1.00 93.75 248 LEU A N 1
ATOM 1959 C CA . LEU A 1 248 ? -19.291 -10.697 -2.193 1.00 93.75 248 LEU A CA 1
ATOM 1960 C C . LEU A 1 248 ? -19.868 -12.066 -1.787 1.00 93.75 248 LEU A C 1
ATOM 1962 O O . LEU A 1 248 ? -20.268 -12.245 -0.634 1.00 93.75 248 LEU A O 1
ATOM 1966 N N . PRO A 1 249 ? -19.857 -13.064 -2.688 1.00 92.69 249 PRO A N 1
ATOM 1967 C CA . PRO A 1 249 ? -20.292 -14.418 -2.369 1.00 92.69 249 PRO A CA 1
ATOM 1968 C C . PRO A 1 249 ? -19.518 -15.055 -1.204 1.00 92.69 249 PRO A C 1
ATOM 1970 O O . PRO A 1 249 ? -18.327 -14.791 -0.998 1.00 92.69 249 PRO A O 1
ATOM 1973 N N . GLU A 1 250 ? -20.157 -15.976 -0.478 1.00 86.94 250 GLU A N 1
ATOM 1974 C CA . GLU A 1 250 ? -19.525 -16.685 0.645 1.00 86.94 250 GLU A CA 1
ATOM 1975 C C . GLU A 1 250 ? -18.300 -17.510 0.220 1.00 86.94 250 GLU A C 1
ATOM 1977 O O . GLU A 1 250 ? -17.341 -17.610 0.984 1.00 86.94 250 GLU A O 1
ATOM 1982 N N . ASN A 1 251 ? -18.300 -18.031 -1.011 1.00 90.44 251 ASN A N 1
ATOM 1983 C CA . ASN A 1 251 ? -17.216 -18.817 -1.608 1.00 90.44 251 ASN A CA 1
ATOM 1984 C C . ASN A 1 251 ? -16.093 -17.970 -2.238 1.00 90.44 251 ASN A C 1
ATOM 1986 O O . ASN A 1 251 ? -15.212 -18.524 -2.892 1.00 90.44 251 ASN A O 1
ATOM 1990 N N . THR A 1 252 ? -16.126 -16.645 -2.076 1.00 94.00 252 THR A N 1
ATOM 1991 C CA . THR A 1 252 ? -15.051 -15.748 -2.527 1.00 94.00 252 THR A CA 1
ATOM 1992 C C . THR A 1 252 ? -13.730 -16.118 -1.855 1.00 94.00 252 THR A C 1
ATOM 1994 O O . THR A 1 252 ? -13.704 -16.381 -0.650 1.00 94.00 252 THR A O 1
ATOM 1997 N N . HIS A 1 253 ? -12.631 -16.090 -2.618 1.00 96.00 253 HIS A N 1
ATOM 1998 C CA . HIS A 1 253 ? -11.301 -16.364 -2.083 1.00 96.00 253 HIS A CA 1
ATOM 1999 C C . HIS A 1 253 ? -10.971 -15.446 -0.895 1.00 96.00 253 HIS A C 1
ATOM 2001 O O . HIS A 1 253 ? -11.318 -14.261 -0.869 1.00 96.00 253 HIS A O 1
ATOM 2007 N N . VAL A 1 254 ? -10.290 -16.005 0.101 1.00 95.88 254 VAL A N 1
ATOM 2008 C CA . VAL A 1 254 ? -10.021 -15.332 1.374 1.00 95.88 254 VAL A CA 1
ATOM 2009 C C . VAL A 1 254 ? -9.171 -14.069 1.179 1.00 95.88 254 VAL A C 1
ATOM 2011 O O . VAL A 1 254 ? -9.498 -13.040 1.764 1.00 95.88 254 VAL A O 1
ATOM 2014 N N . ALA A 1 255 ? -8.188 -14.086 0.273 1.00 96.94 255 ALA A N 1
ATOM 2015 C CA . ALA A 1 255 ? -7.383 -12.910 -0.069 1.00 96.94 255 ALA A CA 1
ATOM 2016 C C . ALA A 1 255 ? -8.216 -11.770 -0.683 1.00 96.94 255 ALA A C 1
ATOM 2018 O O . ALA A 1 255 ? -8.105 -10.624 -0.255 1.00 96.94 255 ALA A O 1
ATOM 2019 N N . VAL A 1 256 ? -9.139 -12.081 -1.604 1.00 97.38 256 VAL A N 1
ATOM 2020 C CA . VAL A 1 256 ? -10.050 -11.081 -2.198 1.00 97.38 256 VAL A CA 1
ATOM 2021 C C . VAL A 1 256 ? -10.890 -10.415 -1.111 1.00 97.38 256 VAL A C 1
ATOM 2023 O O . VAL A 1 256 ? -11.024 -9.190 -1.089 1.00 97.38 256 VAL A O 1
ATOM 2026 N N . ARG A 1 257 ? -11.443 -11.205 -0.181 1.00 96.88 257 ARG A N 1
ATOM 2027 C CA . ARG A 1 257 ? -12.231 -10.674 0.939 1.00 96.88 257 ARG A CA 1
ATOM 2028 C C . ARG A 1 257 ? -11.375 -9.804 1.861 1.00 96.88 257 ARG A C 1
ATOM 2030 O O . ARG A 1 257 ? -11.821 -8.724 2.235 1.00 96.88 257 ARG A O 1
ATOM 2037 N N . HIS A 1 258 ? -10.158 -10.236 2.183 1.00 97.19 258 HIS A N 1
ATOM 2038 C CA . HIS A 1 258 ? -9.217 -9.476 3.007 1.00 97.19 258 HIS A CA 1
ATOM 2039 C C . HIS A 1 258 ? -8.906 -8.102 2.402 1.00 97.19 258 HIS A C 1
ATOM 2041 O O . HIS A 1 258 ? -9.111 -7.073 3.047 1.00 97.19 258 HIS A O 1
ATOM 2047 N N . THR A 1 259 ? -8.499 -8.072 1.133 1.00 97.75 259 THR A N 1
ATOM 2048 C CA . THR A 1 259 ? -8.171 -6.833 0.416 1.00 97.75 259 THR A CA 1
ATOM 2049 C C . THR A 1 259 ? -9.402 -5.942 0.228 1.00 97.75 259 THR A C 1
ATOM 2051 O O . THR A 1 259 ? -9.305 -4.720 0.317 1.00 97.75 259 THR A O 1
ATOM 2054 N N . SER A 1 260 ? -10.594 -6.531 0.084 1.00 97.94 260 SER A N 1
ATOM 2055 C CA . SER A 1 260 ? -11.858 -5.782 0.059 1.00 97.94 260 SER A CA 1
ATOM 2056 C C . SER A 1 260 ? -12.166 -5.089 1.391 1.00 97.94 260 SER A C 1
ATOM 2058 O O . SER A 1 260 ? -12.642 -3.954 1.397 1.00 97.94 260 SER A O 1
ATOM 2060 N N . VAL A 1 261 ? -11.883 -5.744 2.524 1.00 98.06 261 VAL A N 1
ATOM 2061 C CA . VAL A 1 261 ? -12.034 -5.141 3.859 1.00 98.06 261 VAL A CA 1
ATOM 2062 C C . VAL A 1 261 ? -11.066 -3.966 4.020 1.00 98.06 261 VAL A C 1
ATOM 2064 O O . VAL A 1 261 ? -11.508 -2.886 4.407 1.00 98.06 261 VAL A O 1
ATOM 2067 N N . LEU A 1 262 ? -9.792 -4.133 3.634 1.00 97.25 262 LEU A N 1
ATOM 2068 C CA . LEU A 1 262 ? -8.812 -3.035 3.618 1.00 97.25 262 LEU A CA 1
ATOM 2069 C C . LEU A 1 262 ? -9.300 -1.850 2.780 1.00 97.25 262 LEU A C 1
ATOM 2071 O O . LEU A 1 262 ? -9.285 -0.712 3.247 1.00 97.25 262 LEU A O 1
ATOM 2075 N N . LEU A 1 263 ? -9.773 -2.116 1.560 1.00 97.56 263 LEU A N 1
ATOM 2076 C CA . LEU A 1 263 ? -10.280 -1.084 0.663 1.00 97.56 263 LEU A CA 1
ATOM 2077 C C . LEU A 1 263 ? -11.473 -0.329 1.272 1.00 97.56 263 LEU A C 1
ATOM 2079 O O . LEU A 1 263 ? -11.518 0.896 1.185 1.00 97.56 263 LEU A O 1
ATOM 2083 N N . LEU A 1 264 ? -12.411 -1.013 1.937 1.00 96.69 264 LEU A N 1
ATOM 2084 C CA . LEU A 1 264 ? -13.503 -0.338 2.652 1.00 96.69 264 LEU A CA 1
ATOM 2085 C C . LEU A 1 264 ? -12.994 0.587 3.764 1.00 96.69 264 LEU A C 1
ATOM 2087 O O . LEU A 1 264 ? -13.525 1.686 3.922 1.00 96.69 264 LEU A O 1
ATOM 2091 N N . GLY A 1 265 ? -11.967 0.170 4.511 1.00 96.06 265 GLY A N 1
ATOM 2092 C CA . GLY A 1 265 ? -11.321 1.011 5.521 1.00 96.06 265 GLY A CA 1
ATOM 2093 C C . GLY A 1 265 ? -10.719 2.290 4.928 1.00 96.06 265 GLY A C 1
ATOM 2094 O O . GLY A 1 265 ? -10.882 3.374 5.493 1.00 96.06 265 GLY A O 1
ATOM 2095 N N . GLU A 1 266 ? -10.094 2.192 3.753 1.00 94.81 266 GLU A N 1
ATOM 2096 C CA . GLU A 1 266 ? -9.533 3.342 3.029 1.00 94.81 266 GLU A CA 1
ATOM 2097 C C . GLU A 1 266 ? -10.612 4.265 2.432 1.00 94.81 266 GLU A C 1
ATOM 2099 O O . GLU A 1 266 ? -10.385 5.464 2.279 1.00 94.81 266 GLU A O 1
ATOM 2104 N N . LEU A 1 267 ? -11.811 3.742 2.156 1.00 94.00 267 LEU A N 1
ATOM 2105 C CA . LEU A 1 267 ? -12.970 4.501 1.667 1.00 94.00 267 LEU A CA 1
ATOM 2106 C C . LEU A 1 267 ? -13.795 5.157 2.795 1.00 94.00 267 LEU A C 1
ATOM 2108 O O . LEU A 1 267 ? -14.917 5.613 2.558 1.00 94.00 267 LEU A O 1
ATOM 2112 N N . CYS A 1 268 ? -13.262 5.247 4.017 1.00 92.88 268 CYS A N 1
ATOM 2113 C CA . CYS A 1 268 ? -13.982 5.772 5.182 1.00 92.88 268 CYS A CA 1
ATOM 2114 C C . CYS A 1 268 ? -14.507 7.211 5.007 1.00 92.88 268 CYS A C 1
ATOM 2116 O O . CYS A 1 268 ? -15.643 7.494 5.389 1.00 92.88 268 CYS A O 1
ATOM 2118 N N . GLU A 1 269 ? -13.745 8.096 4.361 1.00 89.38 269 GLU A N 1
ATOM 2119 C CA . GLU A 1 269 ? -14.182 9.465 4.035 1.00 89.38 269 GLU A CA 1
ATOM 2120 C C . GLU A 1 269 ? -15.324 9.500 3.005 1.00 89.38 269 GLU A C 1
ATOM 2122 O O . GLU A 1 269 ? -16.156 10.411 3.005 1.00 89.38 269 GLU A O 1
ATOM 2127 N N . TRP A 1 270 ? -15.393 8.511 2.104 1.00 89.94 270 TRP A N 1
ATOM 2128 C CA . TRP A 1 270 ? -16.509 8.401 1.165 1.00 89.94 270 TRP A CA 1
ATOM 2129 C C . TRP A 1 270 ? -17.787 8.020 1.907 1.00 89.94 270 TRP A C 1
ATOM 2131 O O . TRP A 1 270 ? -18.838 8.618 1.673 1.00 89.94 270 TRP A O 1
ATOM 2141 N N . ILE A 1 271 ? -17.676 7.046 2.815 1.00 91.62 271 ILE A N 1
ATOM 2142 C CA . ILE A 1 271 ? -18.784 6.521 3.620 1.00 91.62 271 ILE A CA 1
ATOM 2143 C C . ILE A 1 271 ? -19.345 7.611 4.538 1.00 91.62 271 ILE A C 1
ATOM 2145 O O . ILE A 1 271 ? -20.562 7.744 4.641 1.00 91.62 271 ILE A O 1
ATOM 2149 N N . GLU A 1 272 ? -18.488 8.456 5.121 1.00 90.19 272 GLU A N 1
ATOM 2150 C CA . GLU A 1 272 ? -18.909 9.617 5.920 1.00 90.19 272 GLU A CA 1
ATOM 2151 C C . GLU A 1 272 ? -19.868 10.534 5.137 1.00 90.19 272 GLU A C 1
ATOM 2153 O O . GLU A 1 272 ? -20.874 11.000 5.674 1.00 90.19 272 GLU A O 1
ATOM 2158 N N . LYS A 1 273 ? -19.594 10.748 3.843 1.00 86.88 273 LYS A N 1
ATOM 2159 C CA . LYS A 1 273 ? -20.425 11.562 2.940 1.00 86.88 273 LYS A CA 1
ATOM 2160 C C . LYS A 1 273 ? -21.651 10.820 2.392 1.00 86.88 273 LYS A C 1
ATOM 2162 O O . LYS A 1 273 ? -22.518 11.456 1.793 1.00 86.88 273 LYS A O 1
ATOM 2167 N N . HIS A 1 274 ? -21.746 9.508 2.606 1.00 87.88 274 HIS A N 1
ATOM 2168 C CA . HIS A 1 274 ? -22.856 8.655 2.171 1.00 87.88 274 HIS A CA 1
ATOM 2169 C C . HIS A 1 274 ? -23.399 7.822 3.346 1.00 87.88 274 HIS A C 1
ATOM 2171 O O . HIS A 1 274 ? -23.266 6.592 3.333 1.00 87.88 274 HIS A O 1
ATOM 2177 N N . PRO A 1 275 ? -24.056 8.446 4.346 1.00 87.88 275 PRO A N 1
ATOM 2178 C CA . PRO A 1 275 ? -24.489 7.761 5.568 1.00 87.88 275 PRO A CA 1
ATOM 2179 C C . PRO A 1 275 ? -25.402 6.549 5.337 1.00 87.88 275 PRO A C 1
ATOM 2181 O O . PRO A 1 275 ? -25.416 5.628 6.145 1.00 87.88 275 PRO A O 1
ATOM 2184 N N . GLN A 1 276 ? -26.124 6.495 4.213 1.00 90.50 276 GLN A N 1
ATOM 2185 C CA . GLN A 1 276 ? -26.937 5.339 3.819 1.00 90.50 276 GLN A CA 1
ATOM 2186 C C . GLN A 1 276 ? -26.123 4.050 3.624 1.00 90.50 276 GLN A C 1
ATOM 2188 O O . GLN A 1 276 ? -26.677 2.958 3.699 1.00 90.50 276 GLN A O 1
ATOM 2193 N N . SER A 1 277 ? -24.821 4.168 3.354 1.00 91.94 277 SER A N 1
ATOM 2194 C CA . SER A 1 277 ? -23.918 3.026 3.190 1.00 91.94 277 SER A CA 1
ATOM 2195 C C . SER A 1 277 ? -23.310 2.542 4.510 1.00 91.94 277 SER A C 1
ATOM 2197 O O . SER A 1 277 ? -22.785 1.432 4.562 1.00 91.94 277 SER A O 1
ATOM 2199 N N . LEU A 1 278 ? -23.410 3.336 5.584 1.00 93.56 278 LEU A N 1
ATOM 2200 C CA . LEU A 1 278 ? -22.719 3.082 6.846 1.00 93.56 278 LEU A CA 1
ATOM 2201 C C . LEU A 1 278 ? -23.182 1.783 7.511 1.00 93.56 278 LEU A C 1
ATOM 2203 O O . LEU A 1 278 ? -22.359 0.928 7.815 1.00 93.56 278 LEU A O 1
ATOM 2207 N N . GLU A 1 279 ? -24.487 1.609 7.715 1.00 94.12 279 GLU A N 1
ATOM 2208 C CA . GLU A 1 279 ? -25.027 0.417 8.381 1.00 94.12 279 GLU A CA 1
ATOM 2209 C C . GLU A 1 279 ? -24.723 -0.888 7.612 1.00 94.12 279 GLU A C 1
ATOM 2211 O O . GLU A 1 279 ? -24.221 -1.828 8.235 1.00 94.12 279 GLU A O 1
ATOM 2216 N N . PRO A 1 280 ? -24.913 -0.968 6.276 1.00 96.31 280 PRO A N 1
ATOM 2217 C CA . PRO A 1 280 ? -24.452 -2.114 5.491 1.00 96.31 280 PRO A CA 1
ATOM 2218 C C . PRO A 1 280 ? -22.954 -2.412 5.649 1.00 96.31 280 PRO A C 1
ATOM 2220 O O . PRO A 1 280 ? -22.581 -3.572 5.825 1.00 96.31 280 PRO A O 1
ATOM 2223 N N . VAL A 1 281 ? -22.100 -1.380 5.638 1.00 97.06 281 VAL A N 1
ATOM 2224 C CA . VAL A 1 281 ? -20.649 -1.537 5.837 1.00 97.06 281 VAL A CA 1
ATOM 2225 C C . VAL A 1 281 ? -20.334 -2.056 7.235 1.00 97.06 281 VAL A C 1
ATOM 2227 O O . VAL A 1 281 ? -19.544 -2.988 7.367 1.00 97.06 281 VAL A O 1
ATOM 2230 N N . LEU A 1 282 ? -20.966 -1.512 8.278 1.00 95.62 282 LEU A N 1
ATOM 2231 C CA . LEU A 1 282 ? -20.784 -1.996 9.645 1.00 95.62 282 LEU A CA 1
ATOM 2232 C C . LEU A 1 282 ? -21.177 -3.471 9.754 1.00 95.62 282 LEU A C 1
ATOM 2234 O O . LEU A 1 282 ? -20.390 -4.264 10.258 1.00 95.62 282 LEU A O 1
ATOM 2238 N N . ASN A 1 283 ? -22.334 -3.865 9.219 1.00 95.38 283 ASN A N 1
ATOM 2239 C CA . ASN A 1 283 ? -22.782 -5.260 9.239 1.00 95.38 283 ASN A CA 1
ATOM 2240 C C . ASN A 1 283 ? -21.794 -6.201 8.532 1.00 95.38 283 ASN A C 1
ATOM 2242 O O . ASN A 1 283 ? -21.481 -7.273 9.053 1.00 95.38 283 ASN A O 1
ATOM 2246 N N . PHE A 1 284 ? -21.253 -5.785 7.384 1.00 96.38 284 PHE A N 1
ATOM 2247 C CA . PHE A 1 284 ? -20.229 -6.545 6.669 1.00 96.38 284 PHE A CA 1
ATOM 2248 C C . PHE A 1 284 ? -18.930 -6.679 7.478 1.00 96.38 284 PHE A C 1
ATOM 2250 O O . PHE A 1 284 ? -18.396 -7.781 7.618 1.00 96.38 284 PHE A O 1
ATOM 2257 N N . LEU A 1 285 ? -18.441 -5.588 8.074 1.00 96.50 285 LEU A N 1
ATOM 2258 C CA . LEU A 1 285 ? -17.249 -5.621 8.924 1.00 96.50 285 LEU A CA 1
ATOM 2259 C C . LEU A 1 285 ? -17.467 -6.499 10.165 1.00 96.50 285 LEU A C 1
ATOM 2261 O O . LEU A 1 285 ? -16.579 -7.266 10.530 1.00 96.50 285 LEU A O 1
ATOM 2265 N N . LEU A 1 286 ? -18.651 -6.473 10.779 1.00 94.12 286 LEU A N 1
ATOM 2266 C CA . LEU A 1 286 ? -18.984 -7.346 11.911 1.00 94.12 286 LEU A CA 1
ATOM 2267 C C . LEU A 1 286 ? -18.971 -8.827 11.525 1.00 94.12 286 LEU A C 1
ATOM 2269 O O . LEU A 1 286 ? -18.446 -9.649 12.274 1.00 94.12 286 LEU A O 1
ATOM 2273 N N . TYR A 1 287 ? -19.493 -9.168 10.346 1.00 93.69 287 TYR A N 1
ATOM 2274 C CA . TYR A 1 287 ? -19.399 -10.523 9.806 1.00 93.69 287 TYR A CA 1
ATOM 2275 C C . TYR A 1 287 ? -17.938 -10.952 9.589 1.00 93.69 287 TYR A C 1
ATOM 2277 O O . TYR A 1 287 ? -17.550 -12.059 9.969 1.00 93.69 287 TYR A O 1
ATOM 2285 N N . CYS A 1 288 ? -17.101 -10.072 9.034 1.00 95.00 288 CYS A N 1
ATOM 2286 C CA . CYS A 1 288 ? -15.670 -10.332 8.862 1.00 95.00 288 CYS A CA 1
ATOM 2287 C C . CYS A 1 288 ? -14.924 -10.415 10.204 1.00 95.00 288 CYS A C 1
ATOM 2289 O O . CYS A 1 288 ? -14.026 -11.233 10.350 1.00 95.00 288 CYS A O 1
ATOM 2291 N N . LEU A 1 289 ? -15.315 -9.634 11.214 1.00 94.81 289 LEU A N 1
ATOM 2292 C CA . LEU A 1 289 ? -14.685 -9.636 12.538 1.00 94.81 289 LEU A CA 1
ATOM 2293 C C . LEU A 1 289 ? -14.807 -10.999 13.241 1.00 94.81 289 LEU A C 1
ATOM 2295 O O . LEU A 1 289 ? -13.914 -11.400 13.983 1.00 94.81 289 LEU A O 1
ATOM 2299 N N . GLN A 1 290 ? -15.893 -11.729 12.977 1.00 92.81 290 GLN A N 1
ATOM 2300 C CA . GLN A 1 290 ? -16.129 -13.074 13.513 1.00 92.81 290 GLN A CA 1
ATOM 2301 C C . GLN A 1 290 ? -15.275 -14.157 12.834 1.00 92.81 290 GLN A C 1
ATOM 2303 O O . GLN A 1 290 ? -15.174 -15.271 13.348 1.00 92.81 290 GLN A O 1
ATOM 2308 N N . GLN A 1 291 ? -14.668 -13.864 11.681 1.00 92.94 291 GLN A N 1
ATOM 2309 C CA . GLN A 1 291 ? -13.833 -14.815 10.952 1.00 92.94 291 GLN A CA 1
ATOM 2310 C C . GLN A 1 291 ? -12.379 -14.697 11.411 1.00 92.94 291 GLN A C 1
ATOM 2312 O O . GLN A 1 291 ? -11.797 -13.619 11.276 1.00 92.94 291 GLN A O 1
ATOM 2317 N N . PRO A 1 292 ? -11.733 -15.788 11.865 1.00 91.81 292 PRO A N 1
ATOM 2318 C CA . PRO A 1 292 ? -10.427 -15.670 12.496 1.00 91.81 292 PRO A CA 1
ATOM 2319 C C . PRO A 1 292 ? -9.339 -15.020 11.633 1.00 91.81 292 PRO A C 1
ATOM 2321 O O . PRO A 1 292 ? -8.595 -14.163 12.102 1.00 91.81 292 PRO A O 1
ATOM 2324 N N . LYS A 1 293 ? -9.303 -15.369 10.340 1.00 91.00 293 LYS A N 1
ATOM 2325 C CA . LYS A 1 293 ? -8.350 -14.819 9.361 1.00 91.00 293 LYS A CA 1
ATOM 2326 C C . LYS A 1 293 ? -8.621 -13.352 8.989 1.00 91.00 293 LYS A C 1
ATOM 2328 O O . LYS A 1 293 ? -7.774 -12.726 8.372 1.00 91.00 293 LYS A O 1
ATOM 2333 N N . MET A 1 294 ? -9.792 -12.810 9.331 1.00 93.56 294 MET A N 1
ATOM 2334 C CA . MET A 1 294 ? -10.220 -11.450 8.969 1.00 93.56 294 MET A CA 1
ATOM 2335 C C . MET A 1 294 ? -10.355 -10.518 10.173 1.00 93.56 294 MET A C 1
ATOM 2337 O O . MET A 1 294 ? -10.580 -9.320 10.003 1.00 93.56 294 MET A O 1
ATOM 2341 N N . ALA A 1 295 ? -10.248 -11.046 11.392 1.00 94.81 295 ALA A N 1
ATOM 2342 C CA . ALA A 1 295 ? -10.615 -10.313 12.592 1.00 94.81 295 ALA A CA 1
ATOM 2343 C C . ALA A 1 295 ? -9.792 -9.022 12.753 1.00 94.81 295 ALA A C 1
ATOM 2345 O O . ALA A 1 295 ? -10.367 -7.942 12.895 1.00 94.81 295 ALA A O 1
ATOM 2346 N N . SER A 1 296 ? -8.460 -9.105 12.648 1.00 94.75 296 SER A N 1
ATOM 2347 C CA . SER A 1 296 ? -7.568 -7.941 12.781 1.00 94.75 296 SER A CA 1
ATOM 2348 C C . SER A 1 296 ? -7.795 -6.894 11.686 1.00 94.75 296 SER A C 1
ATOM 2350 O O . SER A 1 296 ? -7.915 -5.705 11.983 1.00 94.75 296 SER A O 1
ATOM 2352 N N . VAL A 1 297 ? -7.913 -7.316 10.421 1.00 95.69 297 VAL A N 1
ATOM 2353 C CA . VAL A 1 297 ? -8.129 -6.388 9.297 1.00 95.69 297 VAL A CA 1
ATOM 2354 C C . VAL A 1 297 ? -9.497 -5.706 9.373 1.00 95.69 297 VAL A C 1
ATOM 2356 O O . VAL A 1 297 ? -9.623 -4.509 9.093 1.00 95.69 297 VAL A O 1
ATOM 2359 N N . SER A 1 298 ? -10.515 -6.436 9.836 1.00 97.00 298 SER A N 1
ATOM 2360 C CA . SER A 1 298 ? -11.850 -5.890 10.054 1.00 97.00 298 SER A CA 1
ATOM 2361 C C . SER A 1 298 ? -11.866 -4.896 11.211 1.00 97.00 298 SER A C 1
ATOM 2363 O O . SER A 1 298 ? -12.432 -3.814 11.075 1.00 97.00 298 SER A O 1
ATOM 2365 N N . ALA A 1 299 ? -11.180 -5.197 12.317 1.00 96.62 299 ALA A N 1
ATOM 2366 C CA . ALA A 1 299 ? -11.046 -4.279 13.447 1.00 96.62 299 ALA A CA 1
ATOM 2367 C C . ALA A 1 299 ? -10.347 -2.964 13.049 1.00 96.62 299 ALA A C 1
ATOM 2369 O O . ALA A 1 299 ? -10.824 -1.886 13.408 1.00 96.62 299 ALA A O 1
ATOM 2370 N N . ASN A 1 300 ? -9.279 -3.031 12.246 1.00 96.56 300 ASN A N 1
ATOM 2371 C CA . ASN A 1 300 ? -8.584 -1.848 11.720 1.00 96.56 300 ASN A CA 1
ATOM 2372 C C . ASN A 1 300 ? -9.470 -1.021 10.772 1.00 96.56 300 ASN A C 1
ATOM 2374 O O . ASN A 1 300 ? -9.507 0.212 10.841 1.00 96.56 300 ASN A O 1
ATOM 2378 N N . SER A 1 301 ? -10.239 -1.693 9.916 1.00 97.50 301 SER A N 1
ATOM 2379 C CA . SER A 1 301 ? -11.182 -1.024 9.015 1.00 97.50 301 SER A CA 1
ATOM 2380 C C . SER A 1 301 ? -12.316 -0.369 9.802 1.00 97.50 301 SER A C 1
ATOM 2382 O O . SER A 1 301 ? -12.625 0.802 9.589 1.00 97.50 301 SER A O 1
ATOM 2384 N N . LEU A 1 302 ? -12.866 -1.066 10.799 1.00 96.69 302 LEU A N 1
ATOM 2385 C CA . LEU A 1 302 ? -13.882 -0.541 11.706 1.00 96.69 302 LEU A CA 1
ATOM 2386 C C . LEU A 1 302 ? -13.365 0.672 12.491 1.00 96.69 302 LEU A C 1
ATOM 2388 O O . LEU A 1 302 ? -14.087 1.658 12.621 1.00 96.69 302 LEU A O 1
ATOM 2392 N N . GLN A 1 303 ? -12.111 0.655 12.951 1.00 96.25 303 GLN A N 1
ATOM 2393 C CA . GLN A 1 303 ? -11.457 1.811 13.573 1.00 96.25 303 GLN A CA 1
ATOM 2394 C C . GLN A 1 303 ? -11.416 3.025 12.634 1.00 96.25 303 GLN A C 1
ATOM 2396 O O . GLN A 1 303 ? -11.694 4.148 13.075 1.00 96.25 303 GLN A O 1
ATOM 2401 N N . SER A 1 304 ? -11.084 2.813 11.359 1.00 96.06 304 SER A N 1
ATOM 2402 C CA . SER A 1 304 ? -11.035 3.871 10.341 1.00 96.06 304 SER A CA 1
ATOM 2403 C C . SER A 1 304 ? -12.425 4.467 10.098 1.00 96.06 304 SER A C 1
ATOM 2405 O O . SER A 1 304 ? -12.594 5.685 10.192 1.00 96.06 304 SER A O 1
ATOM 2407 N N . ILE A 1 305 ? -13.446 3.615 9.928 1.00 95.50 305 ILE A N 1
ATOM 2408 C CA . ILE A 1 305 ? -14.854 4.033 9.810 1.00 95.50 305 ILE A CA 1
ATOM 2409 C C . ILE A 1 305 ? -15.317 4.802 11.051 1.00 95.50 305 ILE A C 1
ATOM 2411 O O . ILE A 1 305 ? -15.877 5.886 10.915 1.00 95.50 305 ILE A O 1
ATOM 2415 N N . CYS A 1 306 ? -15.049 4.298 12.260 1.00 94.56 306 CYS A N 1
ATOM 2416 C CA . CYS A 1 306 ? -15.419 4.969 13.512 1.00 94.56 306 CYS A CA 1
ATOM 2417 C C . CYS A 1 306 ? -14.812 6.373 13.614 1.00 94.56 306 CYS A C 1
ATOM 2419 O O . CYS A 1 306 ? -15.457 7.298 14.104 1.00 94.56 306 CYS A O 1
ATOM 2421 N N . SER A 1 307 ? -13.569 6.529 13.151 1.00 92.94 307 SER A N 1
ATOM 2422 C CA . SER A 1 307 ? -12.844 7.797 13.227 1.00 92.94 307 SER A CA 1
ATOM 2423 C C . SER A 1 307 ? -13.384 8.827 12.231 1.00 92.94 307 SER A C 1
ATOM 2425 O O . SER A 1 307 ? -13.578 9.981 12.613 1.00 92.94 307 SER A O 1
ATOM 2427 N N . ALA A 1 308 ? -13.650 8.412 10.987 1.00 92.12 308 ALA A N 1
ATOM 2428 C CA . ALA A 1 308 ? -14.190 9.281 9.940 1.00 92.12 308 ALA A CA 1
ATOM 2429 C C . ALA A 1 308 ? -15.677 9.604 10.172 1.00 92.12 308 ALA A C 1
ATOM 2431 O O . ALA A 1 308 ? -16.074 10.760 10.209 1.00 92.12 308 ALA A O 1
ATOM 2432 N N . CYS A 1 309 ? -16.503 8.592 10.441 1.00 91.75 309 CYS A N 1
ATOM 2433 C CA . CYS A 1 309 ? -17.959 8.724 10.561 1.00 91.75 309 CYS A CA 1
ATOM 2434 C C . CYS A 1 309 ? -18.436 9.134 11.966 1.00 91.75 309 CYS A C 1
ATOM 2436 O O . CYS A 1 309 ? -19.614 8.966 12.281 1.00 91.75 309 CYS A O 1
ATOM 2438 N N . ARG A 1 310 ? -17.556 9.654 12.831 1.00 91.44 310 ARG A N 1
ATOM 2439 C CA . ARG A 1 310 ? -17.815 9.871 14.271 1.00 91.44 310 ARG A CA 1
ATOM 2440 C C . ARG A 1 310 ? -19.111 10.626 14.592 1.00 91.44 310 ARG A C 1
ATOM 2442 O O . ARG A 1 310 ? -19.739 10.333 15.604 1.00 91.44 310 ARG A O 1
ATOM 2449 N N . ASP A 1 311 ? -19.528 11.551 13.729 1.00 88.19 311 ASP A N 1
ATOM 2450 C CA . ASP A 1 311 ? -20.727 12.370 13.934 1.00 88.19 311 ASP A CA 1
ATOM 2451 C C . ASP A 1 311 ? -22.036 11.584 13.674 1.00 88.19 311 ASP A C 1
ATOM 2453 O O . ASP A 1 311 ? -23.088 11.940 14.200 1.00 88.19 311 ASP A O 1
ATOM 2457 N N . HIS A 1 312 ? -21.972 10.465 12.941 1.00 88.12 312 HIS A N 1
ATOM 2458 C CA . HIS A 1 312 ? -23.100 9.561 12.666 1.00 88.12 312 HIS A CA 1
ATOM 2459 C C . HIS A 1 312 ? -23.076 8.281 13.523 1.00 88.12 312 HIS A C 1
ATOM 2461 O O . HIS A 1 312 ? -24.035 7.515 13.530 1.00 88.12 312 HIS A O 1
ATOM 2467 N N . MET A 1 313 ? -21.991 8.035 14.266 1.00 90.38 313 MET A N 1
ATOM 2468 C CA . MET A 1 313 ? -21.744 6.755 14.944 1.00 90.38 313 MET A CA 1
ATOM 2469 C C . MET A 1 313 ? -22.318 6.653 16.364 1.00 90.38 313 MET A C 1
ATOM 2471 O O . MET A 1 313 ? -22.334 5.560 16.931 1.00 90.38 313 MET A O 1
ATOM 2475 N N . ALA A 1 314 ? -22.827 7.745 16.946 1.00 88.50 314 ALA A N 1
ATOM 2476 C CA . ALA A 1 314 ? -23.368 7.739 18.311 1.00 88.50 314 ALA A CA 1
ATOM 2477 C C . ALA A 1 314 ? -24.513 6.721 18.499 1.00 88.50 314 ALA A C 1
ATOM 2479 O O . ALA A 1 314 ? -24.604 6.081 19.545 1.00 88.50 314 ALA A O 1
ATOM 2480 N N . VAL A 1 315 ? -25.347 6.508 17.473 1.00 90.75 315 VAL A N 1
ATOM 2481 C CA . VAL A 1 315 ? -26.458 5.536 17.519 1.00 90.75 315 VAL A CA 1
ATOM 2482 C C . VAL A 1 315 ? -25.985 4.078 17.555 1.00 90.75 315 VAL A C 1
ATOM 2484 O O . VAL A 1 315 ? -26.704 3.211 18.043 1.00 90.75 315 VAL A O 1
ATOM 2487 N N . HIS A 1 316 ? -24.768 3.808 17.078 1.00 91.56 316 HIS A N 1
ATOM 2488 C CA . HIS A 1 316 ? -24.165 2.474 17.030 1.00 91.56 316 HIS A CA 1
ATOM 2489 C C . HIS A 1 316 ? -23.240 2.194 18.225 1.00 91.56 316 HIS A C 1
ATOM 2491 O O . HIS A 1 316 ? -22.679 1.103 18.328 1.00 91.56 316 HIS A O 1
ATOM 2497 N N . PHE A 1 317 ? -23.080 3.154 19.145 1.00 91.25 317 PHE A N 1
ATOM 2498 C CA . PHE A 1 317 ? -22.119 3.069 20.246 1.00 91.25 317 PHE A CA 1
ATOM 2499 C C . PHE A 1 317 ? -22.341 1.845 21.145 1.00 91.25 317 PHE A C 1
ATOM 2501 O O . PHE A 1 317 ? -21.385 1.161 21.496 1.00 91.25 317 PHE A O 1
ATOM 2508 N N . SER A 1 318 ? -23.594 1.509 21.463 1.00 91.56 318 SER A N 1
ATOM 2509 C CA . SER A 1 318 ? -23.920 0.326 22.274 1.00 91.56 318 SER A CA 1
ATOM 2510 C C . SER A 1 318 ? -23.450 -0.981 21.626 1.00 91.56 318 SER A C 1
ATOM 2512 O O . SER A 1 318 ? -22.894 -1.839 22.309 1.00 91.56 318 SER A O 1
ATOM 2514 N N . GLY A 1 319 ? -23.609 -1.114 20.306 1.00 92.12 319 GLY A N 1
ATOM 2515 C CA . GLY A 1 319 ? -23.096 -2.254 19.547 1.00 92.12 319 GLY A CA 1
ATOM 2516 C C . GLY A 1 319 ? -21.569 -2.315 19.578 1.00 92.12 319 GLY A C 1
ATOM 2517 O O . GLY A 1 319 ? -21.001 -3.380 19.799 1.00 92.12 319 GLY A O 1
ATOM 2518 N N . LEU A 1 320 ? -20.891 -1.170 19.453 1.00 92.69 320 LEU A N 1
ATOM 2519 C CA . LEU A 1 320 ? -19.432 -1.110 19.568 1.00 92.69 320 LEU A CA 1
ATOM 2520 C C . LEU A 1 320 ? -18.940 -1.534 20.956 1.00 92.69 320 LEU A C 1
ATOM 2522 O O . LEU A 1 320 ? -17.969 -2.278 21.057 1.00 92.69 320 LEU A O 1
ATOM 2526 N N . VAL A 1 321 ? -19.623 -1.124 22.025 1.00 92.56 321 VAL A N 1
ATOM 2527 C CA . VAL A 1 321 ? -19.286 -1.557 23.388 1.00 92.56 321 VAL A CA 1
ATOM 2528 C C . VAL A 1 321 ? -19.432 -3.073 23.543 1.00 92.56 321 VAL A C 1
ATOM 2530 O O . VAL A 1 321 ? -18.559 -3.699 24.140 1.00 92.56 321 VAL A O 1
ATOM 2533 N N . GLN A 1 322 ? -20.457 -3.695 22.952 1.00 92.62 322 GLN A N 1
ATOM 2534 C CA . GLN A 1 322 ? -20.605 -5.161 22.957 1.00 92.62 322 GLN A CA 1
ATOM 2535 C C . GLN A 1 322 ? -19.443 -5.875 22.248 1.00 92.62 322 GLN A C 1
ATOM 2537 O O . GLN A 1 322 ? -18.992 -6.931 22.702 1.00 92.62 322 GLN A O 1
ATOM 2542 N N . ILE A 1 323 ? -18.911 -5.285 21.172 1.00 92.12 323 ILE A N 1
ATOM 2543 C CA . ILE A 1 323 ? -17.700 -5.789 20.511 1.00 92.12 323 ILE A CA 1
ATOM 2544 C C . ILE A 1 323 ? -16.504 -5.687 21.459 1.00 92.12 323 ILE A C 1
ATOM 2546 O O . ILE A 1 323 ? -15.769 -6.659 21.596 1.00 92.12 323 ILE A O 1
ATOM 2550 N N . ILE A 1 324 ? -16.332 -4.553 22.152 1.00 91.88 324 ILE A N 1
ATOM 2551 C CA . ILE A 1 324 ? -15.253 -4.368 23.136 1.00 91.88 324 ILE A CA 1
ATOM 2552 C C . ILE A 1 324 ? -15.377 -5.358 24.308 1.00 91.88 324 ILE A C 1
ATOM 2554 O O . ILE A 1 324 ? -14.369 -5.871 24.783 1.00 91.88 324 ILE A O 1
ATOM 2558 N N . GLN A 1 325 ? -16.591 -5.684 24.757 1.00 91.62 325 GLN A N 1
ATOM 2559 C CA . GLN A 1 325 ? -16.812 -6.707 25.790 1.00 91.62 325 GLN A CA 1
ATOM 2560 C C . GLN A 1 325 ? -16.386 -8.104 25.321 1.00 91.62 325 GLN A C 1
ATOM 2562 O O . GLN A 1 325 ? -15.884 -8.900 26.110 1.00 91.62 325 GLN A O 1
ATOM 2567 N N . SER A 1 326 ? -16.565 -8.391 24.031 1.00 89.56 326 SER A N 1
ATOM 2568 C CA . SER A 1 326 ? -16.222 -9.678 23.416 1.00 89.56 326 SER A CA 1
ATOM 2569 C C . SER A 1 326 ? -14.838 -9.671 22.758 1.00 89.56 326 SER A C 1
ATOM 2571 O O . SER A 1 326 ? -14.471 -10.636 22.090 1.00 89.56 326 SER A O 1
ATOM 2573 N N . LEU A 1 327 ? -14.059 -8.602 22.938 1.00 86.38 327 LEU A N 1
ATOM 2574 C CA . LEU A 1 327 ? -12.845 -8.308 22.175 1.00 86.38 327 LEU A CA 1
ATOM 2575 C C . LEU A 1 327 ? -11.829 -9.450 22.235 1.00 86.38 327 LEU A C 1
ATOM 2577 O O . LEU A 1 327 ? -11.281 -9.869 21.222 1.00 86.38 327 LEU A O 1
ATOM 2581 N N . ASP A 1 328 ? -11.664 -10.009 23.430 1.00 83.69 328 ASP A N 1
ATOM 2582 C CA . ASP A 1 328 ? -10.714 -11.076 23.726 1.00 83.69 328 ASP A CA 1
ATOM 2583 C C . ASP A 1 328 ? -11.192 -12.482 23.318 1.00 83.69 328 ASP A C 1
ATOM 2585 O O . ASP A 1 328 ? -10.455 -13.453 23.534 1.00 83.69 328 ASP A O 1
ATOM 2589 N N . THR A 1 329 ? -12.410 -12.594 22.768 1.00 88.06 329 THR A N 1
ATOM 2590 C CA . THR A 1 329 ? -12.948 -13.818 22.143 1.00 88.06 329 THR A CA 1
ATOM 2591 C C . THR A 1 329 ? -12.646 -13.889 20.646 1.00 88.06 329 THR A C 1
ATOM 2593 O O . THR A 1 329 ? -12.642 -14.981 20.078 1.00 88.06 329 THR A O 1
ATOM 2596 N N . PHE A 1 330 ? -12.357 -12.748 20.014 1.00 88.88 330 PHE A N 1
ATOM 2597 C CA . PHE A 1 330 ? -11.931 -12.688 18.621 1.00 88.88 330 PHE A CA 1
ATOM 2598 C C . PHE A 1 330 ? -10.427 -12.959 18.508 1.00 88.88 330 PHE A C 1
ATOM 2600 O O . PHE A 1 330 ? -9.650 -12.623 19.401 1.00 88.88 330 PHE A O 1
ATOM 2607 N N . SER A 1 331 ? -9.989 -13.523 17.383 1.00 89.19 331 SER A N 1
ATOM 2608 C CA . SER A 1 331 ? -8.564 -13.697 17.075 1.00 89.19 331 SER A CA 1
ATOM 2609 C C . SER A 1 331 ? -7.965 -12.418 16.483 1.00 89.19 331 SER A C 1
ATOM 2611 O O . SER A 1 331 ? -7.494 -12.400 15.346 1.00 89.19 331 SER A O 1
ATOM 2613 N N . ILE A 1 332 ? -8.044 -11.328 17.241 1.00 90.06 332 ILE A N 1
ATOM 2614 C CA . ILE A 1 332 ? -7.455 -10.037 16.880 1.00 90.06 332 ILE A CA 1
ATOM 2615 C C . ILE A 1 332 ? -6.078 -9.871 17.524 1.00 90.06 332 ILE A C 1
ATOM 2617 O O . ILE A 1 332 ? -5.837 -10.365 18.628 1.00 90.06 332 ILE A O 1
ATOM 2621 N N . SER A 1 333 ? -5.190 -9.130 16.863 1.00 91.06 333 SER A N 1
ATOM 2622 C CA . SER A 1 333 ? -3.944 -8.687 17.493 1.00 91.06 333 SER A CA 1
ATOM 2623 C C . SER A 1 333 ? -4.218 -7.605 18.545 1.00 91.06 333 SER A C 1
ATOM 2625 O O . SER A 1 333 ? -5.262 -6.938 18.525 1.00 91.06 333 SER A O 1
ATOM 2627 N N . ASN A 1 334 ? -3.281 -7.401 19.474 1.00 90.38 334 ASN A N 1
ATOM 2628 C CA . ASN A 1 334 ? -3.448 -6.362 20.488 1.00 90.38 334 ASN A CA 1
ATOM 2629 C C . ASN A 1 334 ? -3.403 -4.952 19.874 1.00 90.38 334 ASN A C 1
ATOM 2631 O O . ASN A 1 334 ? -4.119 -4.059 20.318 1.00 90.38 334 ASN A O 1
ATOM 2635 N N . GLU A 1 335 ? -2.632 -4.760 18.808 1.00 92.19 335 GLU A N 1
ATOM 2636 C CA . GLU A 1 335 ? -2.562 -3.511 18.048 1.00 92.19 335 GLU A CA 1
ATOM 2637 C C . GLU A 1 335 ? -3.923 -3.180 17.425 1.00 92.19 335 GLU A C 1
ATOM 2639 O O . GLU A 1 335 ? -4.400 -2.049 17.541 1.00 92.19 335 GLU A O 1
ATOM 2644 N N . ALA A 1 336 ? -4.593 -4.176 16.834 1.00 93.31 336 ALA A N 1
ATOM 2645 C CA . ALA A 1 336 ? -5.936 -4.017 16.281 1.00 93.31 336 ALA A CA 1
ATOM 2646 C C . ALA A 1 336 ? -6.983 -3.751 17.381 1.00 93.31 336 ALA A C 1
ATOM 2648 O O . ALA A 1 336 ? -7.873 -2.915 17.206 1.00 93.31 336 ALA A O 1
ATOM 2649 N N . ALA A 1 337 ? -6.851 -4.398 18.545 1.00 93.56 337 ALA A N 1
ATOM 2650 C CA . ALA A 1 337 ? -7.686 -4.152 19.723 1.00 93.56 337 ALA A CA 1
ATOM 2651 C C . ALA A 1 337 ? -7.557 -2.700 20.230 1.00 93.56 337 ALA A C 1
ATOM 2653 O O . ALA A 1 337 ? -8.561 -2.018 20.457 1.00 93.56 337 ALA A O 1
ATOM 2654 N N . ILE A 1 338 ? -6.320 -2.207 20.351 1.00 95.06 338 ILE A N 1
ATOM 2655 C CA . ILE A 1 338 ? -5.999 -0.814 20.691 1.00 95.06 338 ILE A CA 1
ATOM 2656 C C . ILE A 1 338 ? -6.575 0.143 19.640 1.00 95.06 338 ILE A C 1
ATOM 2658 O O . ILE A 1 338 ? -7.164 1.170 19.989 1.00 95.06 338 ILE A O 1
ATOM 2662 N N . GLY A 1 339 ? -6.449 -0.201 18.355 1.00 95.25 339 GLY A N 1
ATOM 2663 C CA . GLY A 1 339 ? -7.054 0.539 17.253 1.00 95.25 339 GLY A CA 1
ATOM 2664 C C . GLY A 1 339 ? -8.567 0.672 17.422 1.00 95.25 339 GLY A C 1
ATOM 2665 O O . GLY A 1 339 ? -9.103 1.782 17.406 1.00 95.25 339 GLY A O 1
ATOM 2666 N N . LEU A 1 340 ? -9.269 -0.434 17.657 1.00 94.62 340 LEU A N 1
ATOM 2667 C CA . LEU A 1 340 ? -10.717 -0.404 17.830 1.00 94.62 340 LEU A CA 1
ATOM 2668 C C . LEU A 1 340 ? -11.134 0.466 19.026 1.00 94.62 340 LEU A C 1
ATOM 2670 O O . LEU A 1 340 ? -12.031 1.299 18.888 1.00 94.62 340 LEU A O 1
ATOM 2674 N N . LEU A 1 341 ? -10.432 0.356 20.160 1.00 95.81 341 LEU A N 1
ATOM 2675 C CA . LEU A 1 341 ? -10.650 1.221 21.324 1.00 95.81 341 LEU A CA 1
ATOM 2676 C C . LEU A 1 341 ? -10.444 2.701 20.992 1.00 95.81 341 LEU A C 1
ATOM 2678 O O . LEU A 1 341 ? -11.284 3.522 21.352 1.00 95.81 341 LEU A O 1
ATOM 2682 N N . LYS A 1 342 ? -9.395 3.048 20.237 1.00 95.50 342 LYS A N 1
ATOM 2683 C CA . LYS A 1 342 ? -9.201 4.409 19.716 1.00 95.50 342 LYS A CA 1
ATOM 2684 C C . LYS A 1 342 ? -10.423 4.878 18.918 1.00 95.50 342 LYS A C 1
ATOM 2686 O O . LYS A 1 342 ? -10.879 5.999 19.133 1.00 95.50 342 LYS A O 1
ATOM 2691 N N . GLY A 1 343 ? -10.957 4.044 18.024 1.00 94.38 343 GLY A N 1
ATOM 2692 C CA . GLY A 1 343 ? -12.155 4.363 17.239 1.00 94.38 343 GLY A CA 1
ATOM 2693 C C . GLY A 1 343 ? -13.376 4.652 18.120 1.00 94.38 343 GLY A C 1
ATOM 2694 O O . GLY A 1 343 ? -14.021 5.689 17.963 1.00 94.38 343 GLY A O 1
ATOM 2695 N N . VAL A 1 344 ? -13.644 3.785 19.100 1.00 94.62 344 VAL A N 1
ATOM 2696 C CA . VAL A 1 344 ? -14.746 3.952 20.066 1.00 94.62 344 VAL A CA 1
ATOM 2697 C C . VAL A 1 344 ? -14.569 5.219 20.907 1.00 94.62 344 VAL A C 1
ATOM 2699 O O . VAL A 1 344 ? -15.525 5.966 21.112 1.00 94.62 344 VAL A O 1
ATOM 2702 N N . SER A 1 345 ? -13.348 5.519 21.349 1.00 95.25 345 SER A N 1
ATOM 2703 C CA . SER A 1 345 ? -13.042 6.716 22.141 1.00 95.25 345 SER A CA 1
ATOM 2704 C C . SER A 1 345 ? -13.212 8.025 21.371 1.00 95.25 345 SER A C 1
ATOM 2706 O O . SER A 1 345 ? -13.628 9.028 21.953 1.00 95.25 345 SER A O 1
ATOM 2708 N N . VAL A 1 346 ? -12.956 8.029 20.059 1.00 94.38 346 VAL A N 1
ATOM 2709 C CA . VAL A 1 346 ? -13.244 9.194 19.205 1.00 94.38 346 VAL A CA 1
ATOM 2710 C C . VAL A 1 346 ? -14.749 9.467 19.138 1.00 94.38 346 VAL A C 1
ATOM 2712 O O . VAL A 1 346 ? -15.155 10.628 19.202 1.00 94.38 346 VAL A O 1
ATOM 2715 N N . ILE A 1 347 ? -15.575 8.418 19.053 1.00 93.94 347 ILE A N 1
ATOM 2716 C CA . ILE A 1 347 ? -17.042 8.539 19.066 1.00 93.94 347 ILE A CA 1
ATOM 2717 C C . ILE A 1 347 ? -17.520 9.022 20.438 1.00 93.94 347 ILE A C 1
ATOM 2719 O O . ILE A 1 347 ? -18.325 9.948 20.517 1.00 93.94 347 ILE A O 1
ATOM 2723 N N . LEU A 1 348 ? -16.975 8.454 21.518 1.00 93.31 348 LEU A N 1
ATOM 2724 C CA . LEU A 1 348 ? -17.276 8.850 22.895 1.00 93.31 348 LEU A CA 1
ATOM 2725 C C . LEU A 1 348 ? -17.071 10.358 23.118 1.00 93.31 348 LEU A C 1
ATOM 2727 O O . LEU A 1 348 ? -17.913 11.006 23.732 1.00 93.31 348 LEU A O 1
ATOM 2731 N N . GLY A 1 349 ? -15.999 10.938 22.568 1.00 90.94 349 GLY A N 1
ATOM 2732 C CA . GLY A 1 349 ? -15.730 12.380 22.646 1.00 90.94 349 GLY A CA 1
ATOM 2733 C C . GLY A 1 349 ? -16.761 13.278 21.943 1.00 90.94 349 GLY A C 1
ATOM 2734 O O . GLY A 1 349 ? -16.753 14.490 22.149 1.00 90.94 349 GLY A O 1
ATOM 2735 N N . ARG A 1 350 ? -17.645 12.704 21.114 1.00 90.19 350 ARG A N 1
ATOM 2736 C CA . ARG A 1 350 ? -18.730 13.397 20.395 1.00 90.19 350 ARG A CA 1
ATOM 2737 C C . ARG A 1 350 ? -20.116 13.163 20.986 1.00 90.19 350 ARG A C 1
ATOM 2739 O O . ARG A 1 350 ? -21.080 13.762 20.515 1.00 90.19 350 ARG A O 1
ATOM 2746 N N . MET A 1 351 ? -20.227 12.319 22.005 1.00 89.75 351 MET A N 1
ATOM 2747 C CA . MET A 1 351 ? -21.497 12.059 22.675 1.00 89.75 351 MET A CA 1
ATOM 2748 C C . MET A 1 351 ? -21.934 13.245 23.553 1.00 89.75 351 MET A C 1
ATOM 2750 O O . MET A 1 351 ? -21.105 14.071 23.940 1.00 89.75 351 MET A O 1
ATOM 2754 N N . PRO A 1 352 ? -23.228 13.331 23.914 1.00 89.00 352 PRO A N 1
ATOM 2755 C CA . PRO A 1 352 ? -23.707 14.288 24.907 1.00 89.00 352 PRO A CA 1
ATOM 2756 C C . PRO A 1 352 ? -22.955 14.166 26.241 1.00 89.00 352 PRO A C 1
ATOM 2758 O O . PRO A 1 352 ? -22.751 13.061 26.749 1.00 89.00 352 PRO A O 1
ATOM 2761 N N . THR A 1 353 ? -22.555 15.303 26.818 1.00 86.12 353 THR A N 1
ATOM 2762 C CA . THR A 1 353 ? -21.701 15.402 28.018 1.00 86.12 353 THR A CA 1
ATOM 2763 C C . THR A 1 353 ? -22.215 14.594 29.215 1.00 86.12 353 THR A C 1
ATOM 2765 O O . THR A 1 353 ? -21.422 14.053 29.984 1.00 86.12 353 THR A O 1
ATOM 2768 N N . ASP A 1 354 ? -23.535 14.474 29.357 1.00 87.88 354 ASP A N 1
ATOM 2769 C CA . ASP A 1 354 ? -24.225 13.709 30.399 1.00 87.88 354 ASP A CA 1
ATOM 2770 C C . ASP A 1 354 ? -24.034 12.188 30.279 1.00 87.88 354 ASP A C 1
ATOM 2772 O O . ASP A 1 354 ? -24.127 11.475 31.277 1.00 87.88 354 ASP A O 1
ATOM 2776 N N . GLN A 1 355 ? -23.719 11.684 29.084 1.00 90.38 355 GLN A N 1
ATOM 2777 C CA . GLN A 1 355 ? -23.548 10.252 28.814 1.00 90.38 355 GLN A CA 1
ATOM 2778 C C . GLN A 1 355 ? -22.079 9.819 28.828 1.00 90.38 355 GLN A C 1
ATOM 2780 O O . GLN A 1 355 ? -21.786 8.654 29.105 1.00 90.38 355 GLN A O 1
ATOM 2785 N N . ILE A 1 356 ? -21.150 10.750 28.579 1.00 91.69 356 ILE A N 1
ATOM 2786 C CA . ILE A 1 356 ? -19.714 10.459 28.435 1.00 91.69 356 ILE A CA 1
ATOM 2787 C C . ILE A 1 356 ? -19.157 9.751 29.667 1.00 91.69 356 ILE A C 1
ATOM 2789 O O . ILE A 1 356 ? -18.450 8.757 29.529 1.00 91.69 356 ILE A O 1
ATOM 2793 N N . GLN A 1 357 ? -19.470 10.233 30.873 1.00 91.62 357 GLN A N 1
ATOM 2794 C CA . GLN A 1 357 ? -18.906 9.667 32.100 1.00 91.62 357 GLN A CA 1
ATOM 2795 C C . GLN A 1 357 ? -19.264 8.182 32.256 1.00 91.62 357 GLN A C 1
ATOM 2797 O O . GLN A 1 357 ? -18.393 7.360 32.544 1.00 91.62 357 GLN A O 1
ATOM 2802 N N . GLN A 1 358 ? -20.536 7.834 32.048 1.00 92.06 358 GLN A N 1
ATOM 2803 C CA . GLN A 1 358 ? -21.010 6.460 32.193 1.00 92.06 358 GLN A CA 1
ATOM 2804 C C . GLN A 1 358 ? -20.454 5.556 31.087 1.00 92.06 358 GLN A C 1
ATOM 2806 O O . GLN A 1 358 ? -19.961 4.468 31.378 1.00 92.06 358 GLN A O 1
ATOM 2811 N N . ALA A 1 359 ? -20.481 6.026 29.840 1.00 93.12 359 ALA A N 1
ATOM 2812 C CA . ALA A 1 359 ? -19.963 5.288 28.694 1.00 93.12 359 ALA A CA 1
ATOM 2813 C C . ALA A 1 359 ? -18.448 5.044 28.800 1.00 93.12 359 ALA A C 1
ATOM 2815 O O . ALA A 1 359 ? -17.972 3.940 28.541 1.00 93.12 359 ALA A O 1
ATOM 2816 N N . MET A 1 360 ? -17.685 6.045 29.250 1.00 94.50 360 MET A N 1
ATOM 2817 C CA . MET A 1 360 ? -16.249 5.907 29.490 1.00 94.50 360 MET A CA 1
ATOM 2818 C C . MET A 1 360 ? -15.957 4.889 30.591 1.00 94.50 360 MET A C 1
ATOM 2820 O O . MET A 1 360 ? -15.066 4.054 30.450 1.00 94.50 360 MET A O 1
ATOM 2824 N N . LYS A 1 361 ? -16.715 4.951 31.691 1.00 93.88 361 LYS A N 1
ATOM 2825 C CA . LYS A 1 361 ? -16.569 4.009 32.799 1.00 93.88 361 LYS A CA 1
ATOM 2826 C C . LYS A 1 361 ? -16.775 2.575 32.329 1.00 93.88 361 LYS A C 1
ATOM 2828 O O . LYS A 1 361 ? -15.979 1.714 32.686 1.00 93.88 361 LYS A O 1
ATOM 2833 N N . GLU A 1 362 ? -17.791 2.336 31.503 1.00 94.00 362 GLU A N 1
ATOM 2834 C CA . GLU A 1 362 ? -18.077 1.019 30.938 1.00 94.00 362 GLU A CA 1
ATOM 2835 C C . GLU A 1 362 ? -16.892 0.472 30.129 1.00 94.00 362 GLU A C 1
ATOM 2837 O O . GLU A 1 362 ? -16.394 -0.608 30.443 1.00 94.00 362 GLU A O 1
ATOM 2842 N N . ILE A 1 363 ? -16.368 1.234 29.161 1.00 94.62 363 ILE A N 1
ATOM 2843 C CA . ILE A 1 363 ? -15.240 0.770 28.334 1.00 94.62 363 ILE A CA 1
ATOM 2844 C C . ILE A 1 363 ? -13.939 0.592 29.133 1.00 94.62 363 ILE A C 1
ATOM 2846 O O . ILE A 1 363 ? -13.188 -0.346 28.868 1.00 94.62 363 ILE A O 1
ATOM 2850 N N . CYS A 1 364 ? -13.682 1.434 30.142 1.00 95.38 364 CYS A N 1
ATOM 2851 C CA . CYS A 1 364 ? -12.526 1.280 31.029 1.00 95.38 364 CYS A CA 1
ATOM 2852 C C . CYS A 1 364 ? -12.655 0.037 31.919 1.00 95.38 364 CYS A C 1
ATOM 2854 O O . CYS A 1 364 ? -11.671 -0.672 32.126 1.00 95.38 364 CYS A O 1
ATOM 2856 N N . TRP A 1 365 ? -13.852 -0.256 32.438 1.00 94.19 365 TRP A N 1
ATOM 2857 C CA . TRP A 1 365 ? -14.063 -1.379 33.360 1.00 94.19 365 TRP A CA 1
ATOM 2858 C C . TRP A 1 365 ? -13.893 -2.738 32.689 1.00 94.19 365 TRP A C 1
ATOM 2860 O O . TRP A 1 365 ? -13.453 -3.685 33.345 1.00 94.19 365 TRP A O 1
ATOM 2870 N N . ILE A 1 366 ? -14.154 -2.822 31.383 1.00 93.62 366 ILE A N 1
ATOM 2871 C CA . ILE A 1 366 ? -13.858 -4.021 30.590 1.00 93.62 366 ILE A CA 1
ATOM 2872 C C . ILE A 1 366 ? -12.356 -4.342 30.634 1.00 93.62 366 ILE A C 1
ATOM 2874 O O . ILE A 1 366 ? -11.994 -5.508 30.731 1.00 93.62 366 ILE A O 1
ATOM 2878 N N . GLN A 1 367 ? -11.485 -3.326 30.631 1.00 93.31 367 GLN A N 1
ATOM 2879 C CA . GLN A 1 367 ? -10.028 -3.526 30.676 1.00 93.31 367 GLN A CA 1
ATOM 2880 C C . GLN A 1 367 ? -9.492 -3.670 32.108 1.00 93.31 367 GLN A C 1
ATOM 2882 O O . GLN A 1 367 ? -8.486 -4.332 32.342 1.00 93.31 367 GLN A O 1
ATOM 2887 N N . ILE A 1 368 ? -10.171 -3.066 33.085 1.00 93.25 368 ILE A N 1
ATOM 2888 C CA . ILE A 1 368 ? -9.764 -3.089 34.496 1.00 93.25 368 ILE A CA 1
ATOM 2889 C C . ILE A 1 368 ? -10.138 -4.387 35.198 1.00 93.25 368 ILE A C 1
ATOM 2891 O O . ILE A 1 368 ? -9.384 -4.853 36.044 1.00 93.25 368 ILE A O 1
ATOM 2895 N N . THR A 1 369 ? -11.273 -4.994 34.855 1.00 92.50 369 THR A N 1
ATOM 2896 C CA . THR A 1 369 ? -11.716 -6.228 35.520 1.00 92.50 369 THR A CA 1
ATOM 2897 C C . THR A 1 369 ? -10.675 -7.354 35.402 1.00 92.50 369 THR A C 1
ATOM 2899 O O . THR A 1 369 ? -10.345 -7.941 36.435 1.00 92.50 369 THR A O 1
ATOM 2902 N N . PRO A 1 370 ? -10.082 -7.623 34.219 1.00 90.94 370 PRO A N 1
ATOM 2903 C CA . PRO A 1 370 ? -8.969 -8.563 34.097 1.00 90.94 370 PRO A CA 1
ATOM 2904 C C . PRO A 1 370 ? -7.747 -8.166 34.934 1.00 90.94 370 PRO A C 1
ATOM 2906 O O . PRO A 1 370 ? -7.187 -9.019 35.615 1.00 90.94 370 PRO A O 1
ATOM 2909 N N . LEU A 1 371 ? -7.365 -6.882 34.959 1.00 89.44 371 LEU A N 1
ATOM 2910 C CA . LEU A 1 371 ? -6.247 -6.397 35.783 1.00 89.44 371 LEU A CA 1
ATOM 2911 C C . LEU A 1 371 ? -6.465 -6.671 37.275 1.00 89.44 371 LEU A C 1
ATOM 2913 O O . LEU A 1 371 ? -5.575 -7.203 37.934 1.00 89.44 371 LEU A O 1
ATOM 2917 N N . CYS A 1 372 ? -7.655 -6.374 37.802 1.00 90.94 372 CYS A N 1
ATOM 2918 C CA . CYS A 1 372 ? -7.993 -6.678 39.192 1.00 90.94 372 CYS A CA 1
ATOM 2919 C C . CYS A 1 372 ? -7.873 -8.179 39.478 1.00 90.94 372 CYS A C 1
ATOM 2921 O O . CYS A 1 372 ? -7.302 -8.560 40.495 1.00 90.94 372 CYS A O 1
ATOM 2923 N N . GLN A 1 373 ? -8.342 -9.036 38.565 1.00 90.88 373 GLN A N 1
ATOM 2924 C CA . GLN A 1 373 ? -8.237 -10.489 38.717 1.00 90.88 373 GLN A CA 1
ATOM 2925 C C . GLN A 1 373 ? -6.784 -10.982 38.724 1.00 90.88 373 GLN A C 1
ATOM 2927 O O . GLN A 1 373 ? -6.486 -11.939 39.438 1.00 90.88 373 GLN A O 1
ATOM 2932 N N . LEU A 1 374 ? -5.884 -10.355 37.960 1.00 90.38 374 LEU A N 1
ATOM 2933 C CA . LEU A 1 374 ? -4.456 -10.692 37.982 1.00 90.38 374 LEU A CA 1
ATOM 2934 C C . LEU A 1 374 ? -3.825 -10.362 39.339 1.00 90.38 374 LEU A C 1
ATOM 2936 O O . LEU A 1 374 ? -3.122 -11.204 39.897 1.00 90.38 374 LEU A O 1
ATOM 2940 N N . VAL A 1 375 ? -4.139 -9.183 39.887 1.00 88.62 375 VAL A N 1
ATOM 2941 C CA . VAL A 1 375 ? -3.636 -8.722 41.192 1.00 88.62 375 VAL A CA 1
ATOM 2942 C C . VAL A 1 375 ? -4.214 -9.551 42.343 1.00 88.62 375 VAL A C 1
ATOM 2944 O O . VAL A 1 375 ? -3.478 -9.979 43.227 1.00 88.62 375 VAL A O 1
ATOM 2947 N N . GLU A 1 376 ? -5.525 -9.808 42.345 1.00 90.50 376 GLU A N 1
ATOM 2948 C CA . GLU A 1 376 ? -6.209 -10.552 43.414 1.00 90.50 376 GLU A CA 1
ATOM 2949 C C . GLU A 1 376 ? -5.759 -12.014 43.506 1.00 90.50 376 GLU A C 1
ATOM 2951 O O . GLU A 1 376 ? -5.676 -12.565 44.604 1.00 90.50 376 GLU A O 1
ATOM 2956 N N . ASN A 1 377 ? -5.472 -12.643 42.362 1.00 90.38 377 ASN A N 1
ATOM 2957 C CA . ASN A 1 377 ? -5.064 -14.047 42.296 1.00 90.38 377 ASN A CA 1
ATOM 2958 C C . ASN A 1 377 ? -3.540 -14.240 42.249 1.00 90.38 377 ASN A C 1
ATOM 2960 O O . ASN A 1 377 ? -3.092 -15.376 42.102 1.00 90.38 377 ASN A O 1
ATOM 2964 N N . ASP A 1 378 ? -2.766 -13.157 42.359 1.00 86.69 378 ASP A N 1
ATOM 2965 C CA . ASP A 1 378 ? -1.300 -13.156 42.315 1.00 86.69 378 ASP A CA 1
ATOM 2966 C C . ASP A 1 378 ? -0.734 -13.949 41.116 1.00 86.69 378 ASP A C 1
ATOM 2968 O O . ASP A 1 378 ? 0.123 -14.830 41.236 1.00 86.69 378 ASP A O 1
ATOM 2972 N N . VAL A 1 379 ? -1.298 -13.694 39.929 1.00 89.25 379 VAL A N 1
ATOM 2973 C CA . VAL A 1 379 ? -0.995 -14.462 38.712 1.00 89.25 379 VAL A CA 1
ATOM 2974 C C . VAL A 1 379 ? 0.377 -14.084 38.174 1.00 89.25 379 VAL A C 1
ATOM 2976 O O . VAL A 1 379 ? 0.619 -12.936 37.829 1.00 89.25 379 VAL A O 1
ATOM 2979 N N . LYS A 1 380 ? 1.267 -15.059 37.985 1.00 87.44 380 LYS A N 1
ATOM 2980 C CA . LYS A 1 380 ? 2.592 -14.790 37.416 1.00 87.44 380 LYS A CA 1
ATOM 2981 C C . LYS A 1 380 ? 2.500 -14.047 36.071 1.00 87.44 380 LYS A C 1
ATOM 2983 O O . LYS A 1 380 ? 1.850 -14.516 35.132 1.00 87.44 380 LYS A O 1
ATOM 2988 N N . THR A 1 381 ? 3.211 -12.927 35.982 1.00 87.94 381 THR A N 1
ATOM 2989 C CA . THR A 1 381 ? 3.307 -12.118 34.767 1.00 87.94 381 THR A CA 1
ATOM 2990 C C . THR A 1 381 ? 4.112 -12.846 33.694 1.00 87.94 381 THR A C 1
ATOM 2992 O O . THR A 1 381 ? 5.212 -13.354 33.933 1.00 87.94 381 THR A O 1
ATOM 2995 N N . GLU A 1 382 ? 3.555 -12.907 32.488 1.00 87.31 382 GLU A N 1
ATOM 2996 C CA . GLU A 1 382 ? 4.221 -13.474 31.320 1.00 87.31 382 GLU A CA 1
ATOM 2997 C C . GLU A 1 382 ? 4.019 -12.551 30.121 1.00 87.31 382 GLU A C 1
ATOM 2999 O O . GLU A 1 382 ? 2.890 -12.337 29.673 1.00 87.31 382 GLU A O 1
ATOM 3004 N N . LYS A 1 383 ? 5.129 -12.000 29.613 1.00 85.12 383 LYS A N 1
ATOM 3005 C CA . LYS A 1 383 ? 5.117 -11.006 28.535 1.00 85.12 383 LYS A CA 1
ATOM 3006 C C . LYS A 1 383 ? 4.420 -11.530 27.287 1.00 85.12 383 LYS A C 1
ATOM 3008 O O . LYS A 1 383 ? 4.685 -12.648 26.852 1.00 85.12 383 LYS A O 1
ATOM 3013 N N . GLY A 1 384 ? 3.579 -10.691 26.689 1.00 77.88 384 GLY A N 1
ATOM 3014 C CA . GLY A 1 384 ? 2.849 -11.033 25.463 1.00 77.88 384 GLY A CA 1
ATOM 3015 C C . GLY A 1 384 ? 1.657 -11.973 25.673 1.00 77.88 384 GLY A C 1
ATOM 3016 O O . GLY A 1 384 ? 1.054 -12.419 24.699 1.00 77.88 384 GLY A O 1
ATOM 3017 N N . THR A 1 385 ? 1.287 -12.265 26.922 1.00 85.94 385 THR A N 1
ATOM 3018 C CA . THR A 1 385 ? 0.072 -13.021 27.254 1.00 85.94 385 THR A CA 1
ATOM 3019 C C . THR A 1 385 ? -0.971 -12.121 27.920 1.00 85.94 385 THR A C 1
ATOM 3021 O O . THR A 1 385 ? -0.705 -10.972 28.261 1.00 85.94 385 THR A O 1
ATOM 3024 N N . LYS A 1 386 ? -2.174 -12.651 28.169 1.00 85.38 386 LYS A N 1
ATOM 3025 C CA . LYS A 1 386 ? -3.226 -11.932 28.911 1.00 85.38 386 LYS A CA 1
ATOM 3026 C C . LYS A 1 386 ? -2.888 -11.704 30.394 1.00 85.38 386 LYS A C 1
ATOM 3028 O O . LYS A 1 386 ? -3.596 -10.929 31.035 1.00 85.38 386 LYS A O 1
ATOM 3033 N N . SER A 1 387 ? -1.850 -12.355 30.936 1.00 87.69 387 SER A N 1
ATOM 3034 C CA . SER A 1 387 ? -1.340 -12.063 32.284 1.00 87.69 387 SER A CA 1
ATOM 3035 C C . SER A 1 387 ? -0.328 -10.917 32.315 1.00 87.69 387 SER A C 1
ATOM 3037 O O . SER A 1 387 ? 0.078 -10.505 33.399 1.00 87.69 387 SER A O 1
ATOM 3039 N N . ASP A 1 388 ? 0.067 -10.385 31.154 1.00 89.94 388 ASP A N 1
ATOM 3040 C CA . ASP A 1 388 ? 0.871 -9.172 31.064 1.00 89.94 388 ASP A CA 1
ATOM 3041 C C . ASP A 1 388 ? -0.012 -7.939 31.337 1.00 89.94 388 ASP A C 1
ATOM 3043 O O . ASP A 1 388 ? -0.919 -7.648 30.546 1.00 89.94 388 ASP A O 1
ATOM 3047 N N . PRO A 1 389 ? 0.214 -7.187 32.431 1.00 89.62 389 PRO A N 1
ATOM 3048 C CA . PRO A 1 389 ? -0.556 -5.980 32.708 1.00 89.62 389 PRO A CA 1
ATOM 3049 C C . PRO A 1 389 ? -0.373 -4.903 31.629 1.00 89.62 389 PRO A C 1
ATOM 3051 O O . PRO A 1 389 ? -1.295 -4.112 31.421 1.00 89.62 389 PRO A O 1
ATOM 3054 N N . ALA A 1 390 ? 0.758 -4.887 30.905 1.00 90.81 390 ALA A N 1
ATOM 3055 C CA . ALA A 1 390 ? 1.022 -3.903 29.853 1.00 90.81 390 ALA A CA 1
ATOM 3056 C C . ALA A 1 390 ? -0.065 -3.917 28.769 1.00 90.81 390 ALA A C 1
ATOM 3058 O O . ALA A 1 390 ? -0.525 -2.859 28.348 1.00 90.81 390 ALA A O 1
ATOM 3059 N N . LEU A 1 391 ? -0.566 -5.105 28.408 1.00 91.00 391 LEU A N 1
ATOM 3060 C CA . LEU A 1 391 ? -1.632 -5.278 27.419 1.00 91.00 391 LEU A CA 1
ATOM 3061 C C . LEU A 1 391 ? -2.876 -4.448 27.769 1.00 91.00 391 LEU A C 1
ATOM 3063 O O . LEU A 1 391 ? -3.408 -3.713 26.935 1.00 91.00 391 LEU A O 1
ATOM 3067 N N . TRP A 1 392 ? -3.341 -4.549 29.012 1.00 92.62 392 TRP A N 1
ATOM 3068 C CA . TRP A 1 392 ? -4.545 -3.863 29.481 1.00 92.62 392 TRP A CA 1
ATOM 3069 C C . TRP A 1 392 ? -4.296 -2.373 29.729 1.00 92.62 392 TRP A C 1
ATOM 3071 O O . TRP A 1 392 ? -5.168 -1.541 29.462 1.00 92.62 392 TRP A O 1
ATOM 3081 N N . LEU A 1 393 ? -3.101 -2.026 30.213 1.00 93.19 393 LEU A N 1
ATOM 3082 C CA . LEU A 1 393 ? -2.688 -0.642 30.438 1.00 93.19 393 LEU A CA 1
ATOM 3083 C C . LEU A 1 393 ? -2.574 0.136 29.121 1.00 93.19 393 LEU A C 1
ATOM 3085 O O . LEU A 1 393 ? -3.044 1.271 29.060 1.00 93.19 393 LEU A O 1
ATOM 3089 N N . ASP A 1 394 ? -2.053 -0.473 28.055 1.00 93.62 394 ASP A N 1
ATOM 3090 C CA . ASP A 1 394 ? -1.980 0.139 26.724 1.00 93.62 394 ASP A CA 1
ATOM 3091 C C . ASP A 1 394 ? -3.377 0.402 26.146 1.00 93.62 394 ASP A C 1
ATOM 3093 O O . ASP A 1 394 ? -3.654 1.477 25.602 1.00 93.62 394 ASP A O 1
ATOM 3097 N N . ARG A 1 395 ? -4.304 -0.545 26.336 1.00 94.50 395 ARG A N 1
ATOM 3098 C CA . ARG A 1 395 ? -5.720 -0.385 25.974 1.00 94.50 395 ARG A CA 1
ATOM 3099 C C . ARG A 1 395 ? -6.380 0.764 26.746 1.00 94.50 395 ARG A C 1
ATOM 3101 O O . ARG A 1 395 ? -7.061 1.594 26.142 1.00 94.50 395 ARG A O 1
ATOM 3108 N N . LEU A 1 396 ? -6.152 0.866 28.058 1.00 95.38 396 LEU A N 1
ATOM 3109 C CA . LEU A 1 396 ? -6.628 1.993 28.875 1.00 95.38 396 LEU A CA 1
ATOM 3110 C C . LEU A 1 396 ? -6.015 3.326 28.427 1.00 95.38 396 LEU A C 1
ATOM 3112 O O . LEU A 1 396 ? -6.728 4.323 28.298 1.00 95.38 396 LEU A O 1
ATOM 3116 N N . ALA A 1 397 ? -4.712 3.346 28.146 1.00 94.31 397 ALA A N 1
ATOM 3117 C CA . ALA A 1 397 ? -4.010 4.528 27.666 1.00 94.31 397 ALA A CA 1
ATOM 3118 C C . ALA A 1 397 ? -4.600 5.028 26.340 1.00 94.31 397 ALA A C 1
ATOM 3120 O O . ALA A 1 397 ? -4.803 6.233 26.176 1.00 94.31 397 ALA A O 1
ATOM 3121 N N . ALA A 1 398 ? -4.946 4.120 25.423 1.00 94.75 398 ALA A N 1
ATOM 3122 C CA . ALA A 1 398 ? -5.616 4.463 24.173 1.00 94.75 398 ALA A CA 1
ATOM 3123 C C . ALA A 1 398 ? -6.980 5.131 24.409 1.00 94.75 398 ALA A C 1
ATOM 3125 O O . ALA A 1 398 ? -7.274 6.147 23.771 1.00 94.75 398 ALA A O 1
ATOM 3126 N N . ILE A 1 399 ? -7.769 4.628 25.368 1.00 95.81 399 ILE A N 1
ATOM 3127 C CA . ILE A 1 399 ? -9.064 5.225 25.722 1.00 95.81 399 ILE A CA 1
ATOM 3128 C C . ILE A 1 399 ? -8.883 6.675 26.175 1.00 95.81 399 ILE A C 1
ATOM 3130 O O . ILE A 1 399 ? -9.529 7.585 25.647 1.00 95.81 399 ILE A O 1
ATOM 3134 N N . PHE A 1 400 ? -7.972 6.917 27.121 1.00 94.38 400 PHE A N 1
ATOM 3135 C CA . PHE A 1 400 ? -7.724 8.262 27.641 1.00 94.38 400 PHE A CA 1
ATOM 3136 C C . PHE A 1 400 ? -7.155 9.205 26.584 1.00 94.38 400 PHE A C 1
ATOM 3138 O O . PHE A 1 400 ? -7.597 10.345 26.477 1.00 94.38 400 PHE A O 1
ATOM 3145 N N . ARG A 1 401 ? -6.208 8.727 25.772 1.00 94.62 401 ARG A N 1
ATOM 3146 C CA . ARG A 1 401 ? -5.533 9.531 24.746 1.00 94.62 401 ARG A CA 1
ATOM 3147 C C . ARG A 1 401 ? -6.486 10.035 23.663 1.00 94.62 401 ARG A C 1
ATOM 3149 O O . ARG A 1 401 ? -6.266 11.110 23.104 1.00 94.62 401 ARG A O 1
ATOM 3156 N N . HIS A 1 402 ? -7.509 9.250 23.332 1.00 94.50 402 HIS A N 1
ATOM 3157 C CA . HIS A 1 402 ? -8.392 9.534 22.201 1.00 94.50 402 HIS A CA 1
ATOM 3158 C C . HIS A 1 402 ? -9.775 10.064 22.596 1.00 94.50 402 HIS A C 1
ATOM 3160 O O . HIS A 1 402 ? -10.485 10.577 21.729 1.00 94.50 402 HIS A O 1
ATOM 3166 N N . THR A 1 403 ? -10.128 10.039 23.884 1.00 93.19 403 THR A N 1
ATOM 3167 C CA . THR A 1 403 ? -11.359 10.660 24.399 1.00 93.19 403 THR A CA 1
ATOM 3168 C C . THR A 1 403 ? -11.146 12.160 24.611 1.00 93.19 403 THR A C 1
ATOM 3170 O O . THR A 1 403 ? -10.829 12.614 25.708 1.00 93.19 403 THR A O 1
ATOM 3173 N N . ASN A 1 404 ? -11.320 12.940 23.543 1.00 88.62 404 ASN A N 1
ATOM 3174 C CA . ASN A 1 404 ? -11.198 14.398 23.582 1.00 88.62 404 ASN A CA 1
ATOM 3175 C C . ASN A 1 404 ? -12.585 15.046 23.599 1.00 88.62 404 ASN A C 1
ATOM 3177 O O . ASN A 1 404 ? -13.293 15.011 22.593 1.00 88.62 404 ASN A O 1
ATOM 3181 N N . VAL A 1 405 ? -12.955 15.644 24.732 1.00 87.75 405 VAL A N 1
ATOM 3182 C CA . VAL A 1 405 ? -14.254 16.301 24.935 1.00 87.75 405 VAL A CA 1
ATOM 3183 C C . VAL A 1 405 ? -14.075 17.815 24.894 1.00 87.75 405 VAL A C 1
ATOM 3185 O O . VAL A 1 405 ? -13.189 18.360 25.551 1.00 87.75 405 VAL A O 1
ATOM 3188 N N . GLY A 1 406 ? -14.928 18.513 24.146 1.00 82.31 406 GLY A N 1
ATOM 3189 C CA . GLY A 1 406 ? -15.019 19.969 24.237 1.00 82.31 406 GLY A CA 1
ATOM 3190 C C . GLY A 1 406 ? -15.738 20.363 25.527 1.00 82.31 406 GLY A C 1
ATOM 3191 O O . GLY A 1 406 ? -16.942 20.156 25.632 1.00 82.31 406 GLY A O 1
ATOM 3192 N N . VAL A 1 407 ? -15.013 20.908 26.506 1.00 83.25 407 VAL A N 1
ATOM 3193 C CA . VAL A 1 407 ? -15.580 21.346 27.793 1.00 83.25 407 VAL A CA 1
ATOM 3194 C C . VAL A 1 407 ? -15.591 22.872 27.853 1.00 83.25 407 VAL A C 1
ATOM 3196 O O . VAL A 1 407 ? -14.590 23.518 27.540 1.00 83.25 407 VAL A O 1
ATOM 3199 N N . GLU A 1 408 ? -16.720 23.460 28.250 1.00 81.62 408 GLU A N 1
ATOM 3200 C CA . GLU A 1 408 ? -16.825 24.906 28.454 1.00 81.62 408 GLU A CA 1
ATOM 3201 C C . GLU A 1 408 ? -16.000 25.367 29.666 1.00 81.62 408 GLU A C 1
ATOM 3203 O O . GLU A 1 408 ? -15.839 24.650 30.658 1.00 81.62 408 GLU A O 1
ATOM 3208 N N . ASN A 1 409 ? -15.498 26.603 29.613 1.00 78.00 409 ASN A N 1
ATOM 3209 C CA . ASN A 1 409 ? -14.682 27.168 30.686 1.00 78.00 409 ASN A CA 1
ATOM 3210 C C . ASN A 1 409 ? -15.425 27.150 32.033 1.00 78.00 409 ASN A C 1
ATOM 3212 O O . ASN A 1 409 ? -16.491 27.745 32.177 1.00 78.00 409 ASN A O 1
ATOM 3216 N N . GLY A 1 410 ? -14.813 26.518 33.038 1.00 79.00 410 GLY A N 1
ATOM 3217 C CA . GLY A 1 410 ? -15.337 26.447 34.405 1.00 79.00 410 GLY A CA 1
ATOM 3218 C C . GLY A 1 410 ? -16.192 25.214 34.710 1.00 79.00 410 GLY A C 1
ATOM 3219 O O . GLY A 1 410 ? -16.591 25.045 35.861 1.00 79.00 410 GLY A O 1
ATOM 3220 N N . GLN A 1 411 ? -16.444 24.339 33.732 1.00 84.25 411 GLN A N 1
ATOM 3221 C CA . GLN A 1 411 ? -17.090 23.049 33.977 1.00 84.25 411 GLN A CA 1
ATOM 3222 C C . GLN A 1 411 ? -16.066 21.966 34.340 1.00 84.25 411 GLN A C 1
ATOM 3224 O O . GLN A 1 411 ? -14.922 21.972 33.883 1.00 84.25 411 GLN A O 1
ATOM 3229 N N . ILE A 1 412 ? -16.489 21.026 35.187 1.00 85.31 412 ILE A N 1
ATOM 3230 C CA . ILE A 1 412 ? -15.705 19.837 35.531 1.00 85.31 412 ILE A CA 1
ATOM 3231 C C . ILE A 1 412 ? -15.623 18.936 34.297 1.00 85.31 412 ILE A C 1
ATOM 3233 O O . ILE A 1 412 ? -16.629 18.696 33.630 1.00 85.31 412 ILE A O 1
ATOM 3237 N N . HIS A 1 413 ? -14.432 18.414 34.006 1.00 88.81 413 HIS A N 1
ATOM 3238 C CA . HIS A 1 413 ? -14.248 17.520 32.869 1.00 88.81 413 HIS A CA 1
ATOM 3239 C C . HIS A 1 413 ? -15.022 16.202 33.090 1.00 88.81 413 HIS A C 1
ATOM 3241 O O . HIS A 1 413 ? -14.794 15.548 34.112 1.00 88.81 413 HIS A O 1
ATOM 3247 N N . PRO A 1 414 ? -15.866 15.741 32.144 1.00 88.38 414 PRO A N 1
ATOM 3248 C CA . PRO A 1 414 ? -16.709 14.547 32.327 1.00 88.38 414 PRO A CA 1
ATOM 3249 C C . PRO A 1 414 ? -15.921 13.274 32.665 1.00 88.38 414 PRO A C 1
ATOM 3251 O O . PRO A 1 414 ? -16.374 12.420 33.422 1.00 88.38 414 PRO A O 1
ATOM 3254 N N . CYS A 1 415 ? -14.697 13.171 32.145 1.00 91.00 415 CYS A N 1
ATOM 3255 C CA . CYS A 1 415 ? -13.811 12.031 32.384 1.00 91.00 415 CYS A CA 1
ATOM 3256 C C . CYS A 1 415 ? -13.088 12.061 33.745 1.00 91.00 415 CYS A C 1
ATOM 3258 O O . CYS A 1 415 ? -12.483 11.060 34.121 1.00 91.00 415 CYS A O 1
ATOM 3260 N N . GLN A 1 416 ? -13.119 13.173 34.496 1.00 89.31 416 GLN A N 1
ATOM 3261 C CA . GLN A 1 416 ? -12.319 13.335 35.721 1.00 89.31 416 GLN A CA 1
ATOM 3262 C C . GLN A 1 416 ? -12.650 12.275 36.781 1.00 89.31 416 GLN A C 1
ATOM 3264 O O . GLN A 1 416 ? -11.742 11.711 37.397 1.00 89.31 416 GLN A O 1
ATOM 3269 N N . GLY A 1 417 ? -13.941 11.987 36.978 1.00 88.69 417 GLY A N 1
ATOM 3270 C CA . GLY A 1 417 ? -14.384 10.963 37.927 1.00 88.69 417 GLY A CA 1
ATOM 3271 C C . GLY A 1 417 ? -13.829 9.584 37.571 1.00 88.69 417 GLY A C 1
ATOM 3272 O O . GLY A 1 417 ? -13.228 8.924 38.413 1.00 88.69 417 GLY A O 1
ATOM 3273 N N . VAL A 1 418 ? -13.940 9.199 36.296 1.00 91.88 418 VAL A N 1
ATOM 3274 C CA . VAL A 1 418 ? -13.462 7.900 35.796 1.00 91.88 418 VAL A CA 1
ATOM 3275 C C . VAL A 1 418 ? -11.946 7.784 35.932 1.00 91.88 418 VAL A C 1
ATOM 3277 O O . VAL A 1 418 ? -11.460 6.785 36.447 1.00 91.88 418 VAL A O 1
ATOM 3280 N N . ILE A 1 419 ? -11.190 8.821 35.558 1.00 90.31 419 ILE A N 1
ATOM 3281 C CA . ILE A 1 419 ? -9.722 8.825 35.678 1.00 90.31 419 ILE A CA 1
ATOM 3282 C C . ILE A 1 419 ? -9.288 8.631 37.135 1.00 90.31 419 ILE A C 1
ATOM 3284 O O . ILE A 1 419 ? -8.346 7.885 37.398 1.00 90.31 419 ILE A O 1
ATOM 3288 N N . THR A 1 420 ? -9.978 9.265 38.084 1.00 89.44 420 THR A N 1
ATOM 3289 C CA . THR A 1 420 ? -9.657 9.147 39.515 1.00 89.44 420 THR A CA 1
ATOM 3290 C C . THR A 1 420 ? -9.851 7.712 40.013 1.00 89.44 420 THR A C 1
ATOM 3292 O O . THR A 1 420 ? -8.987 7.185 40.711 1.00 89.44 420 THR A O 1
ATOM 3295 N N . GLU A 1 421 ? -10.947 7.057 39.616 1.00 89.69 421 GLU A N 1
ATOM 3296 C CA . GLU A 1 421 ? -11.211 5.652 39.957 1.00 89.69 421 GLU A CA 1
ATOM 3297 C C . GLU A 1 421 ? -10.188 4.703 39.305 1.00 89.69 421 GLU A C 1
ATOM 3299 O O . GLU A 1 421 ? -9.642 3.828 39.973 1.00 89.69 421 GLU A O 1
ATOM 3304 N N . VAL A 1 422 ? -9.885 4.904 38.018 1.00 89.88 422 VAL A N 1
ATOM 3305 C CA . VAL A 1 422 ? -8.933 4.074 37.257 1.00 89.88 422 VAL A CA 1
ATOM 3306 C C . VAL A 1 422 ? -7.521 4.181 37.832 1.00 89.88 422 VAL A C 1
ATOM 3308 O O . VAL A 1 422 ? -6.841 3.171 37.996 1.00 89.88 422 VAL A O 1
ATOM 3311 N N . THR A 1 423 ? -7.085 5.396 38.174 1.00 86.50 423 THR A N 1
ATOM 3312 C CA . THR A 1 423 ? -5.731 5.654 38.690 1.00 86.50 423 THR A CA 1
ATOM 3313 C C . THR A 1 423 ? -5.457 4.853 39.960 1.00 86.50 423 THR A C 1
ATOM 3315 O O . THR A 1 423 ? -4.368 4.305 40.101 1.00 86.50 423 THR A O 1
ATOM 3318 N N . ALA A 1 424 ? -6.447 4.713 40.849 1.00 85.50 424 ALA A N 1
ATOM 3319 C CA . ALA A 1 424 ? -6.297 3.920 42.067 1.00 85.50 424 ALA A CA 1
ATOM 3320 C C . ALA A 1 424 ? -5.969 2.444 41.768 1.00 85.50 424 ALA A C 1
ATOM 3322 O O . ALA A 1 424 ? -5.105 1.860 42.420 1.00 85.50 424 ALA A O 1
ATOM 3323 N N . VAL A 1 425 ? -6.608 1.855 40.752 1.00 84.12 425 VAL A N 1
ATOM 3324 C CA . VAL A 1 425 ? -6.346 0.467 40.337 1.00 84.12 425 VAL A CA 1
ATOM 3325 C C . VAL A 1 425 ? -4.984 0.332 39.653 1.00 84.12 425 VAL A C 1
ATOM 3327 O O . VAL A 1 425 ? -4.241 -0.614 39.918 1.00 84.12 425 VAL A O 1
ATOM 3330 N N . VAL A 1 426 ? -4.621 1.297 38.805 1.00 85.00 426 VAL A N 1
ATOM 3331 C CA . VAL A 1 426 ? -3.312 1.315 38.133 1.00 85.00 426 VAL A CA 1
ATOM 3332 C C . VAL A 1 426 ? -2.175 1.400 39.158 1.00 85.00 426 VAL A C 1
ATOM 3334 O O . VAL A 1 426 ? -1.189 0.679 39.028 1.00 85.00 426 VAL A O 1
ATOM 3337 N N . SER A 1 427 ? -2.321 2.208 40.215 1.00 85.31 427 SER A N 1
ATOM 3338 C CA . SER A 1 427 ? -1.335 2.274 41.303 1.00 85.31 427 SER A CA 1
ATOM 3339 C C . SER A 1 427 ? -1.150 0.928 42.010 1.00 85.31 427 SER A C 1
ATOM 3341 O O . SER A 1 427 ? -0.014 0.505 42.204 1.00 85.31 427 SER A O 1
ATOM 3343 N N . LEU A 1 428 ? -2.242 0.220 42.325 1.00 83.25 428 LEU A N 1
ATOM 3344 C CA . LEU A 1 428 ? -2.177 -1.119 42.930 1.00 83.25 428 LEU A CA 1
ATOM 3345 C C . LEU A 1 428 ? -1.480 -2.137 42.018 1.00 83.25 428 LEU A C 1
ATOM 3347 O O . LEU A 1 428 ? -0.713 -2.969 42.494 1.00 83.25 428 LEU A O 1
ATOM 3351 N N . THR A 1 429 ? -1.717 -2.045 40.709 1.00 78.19 429 THR A N 1
ATOM 3352 C CA . THR A 1 429 ? -1.076 -2.917 39.712 1.00 78.19 429 THR A CA 1
ATOM 3353 C C . THR A 1 429 ? 0.437 -2.679 39.665 1.00 78.19 429 THR A C 1
ATOM 3355 O O . THR A 1 429 ? 1.210 -3.633 39.649 1.00 78.19 429 THR A O 1
ATOM 3358 N N . GLY A 1 430 ? 0.875 -1.415 39.716 1.00 76.38 430 GLY A N 1
ATOM 3359 C CA . GLY A 1 430 ? 2.299 -1.067 39.747 1.00 76.38 430 GLY A CA 1
ATOM 3360 C C . GLY A 1 430 ? 3.011 -1.497 41.036 1.00 76.38 430 GLY A C 1
ATOM 3361 O O . GLY A 1 430 ? 4.171 -1.895 40.991 1.00 76.38 430 GLY A O 1
ATOM 3362 N N . GLU A 1 431 ? 2.328 -1.456 42.185 1.00 79.44 431 GLU A N 1
ATOM 3363 C CA . GLU A 1 431 ? 2.863 -1.997 43.445 1.00 79.44 431 GLU A CA 1
ATOM 3364 C C . GLU A 1 431 ? 2.970 -3.525 43.431 1.00 79.44 431 GLU A C 1
ATOM 3366 O O . GLU A 1 431 ? 3.868 -4.081 44.062 1.00 79.44 431 GLU A O 1
ATOM 3371 N N . TRP A 1 432 ? 2.047 -4.199 42.746 1.00 80.88 432 TRP A N 1
ATOM 3372 C CA . TRP A 1 432 ? 2.036 -5.650 42.601 1.00 80.88 432 TRP A CA 1
ATOM 3373 C C . TRP A 1 432 ? 3.182 -6.153 41.714 1.00 80.88 432 TRP A C 1
ATOM 3375 O O . TRP A 1 432 ? 3.884 -7.068 42.123 1.00 80.88 432 TRP A O 1
ATOM 3385 N N . GLU A 1 433 ? 3.450 -5.513 40.573 1.00 68.56 433 GLU A N 1
ATOM 3386 C CA . GLU A 1 433 ? 4.535 -5.913 39.657 1.00 68.56 433 GLU A CA 1
ATOM 3387 C C . GLU A 1 433 ? 5.944 -5.768 40.274 1.00 68.56 433 GLU A C 1
ATOM 3389 O O . GLU A 1 433 ? 6.892 -6.431 39.857 1.00 68.56 433 GLU A O 1
ATOM 3394 N N . GLN A 1 434 ? 6.101 -4.891 41.272 1.00 71.38 434 GLN A N 1
ATOM 3395 C CA . GLN A 1 434 ? 7.374 -4.681 41.974 1.00 71.38 434 GLN A CA 1
ATOM 3396 C C . GLN A 1 434 ? 7.675 -5.732 43.056 1.00 71.38 434 GLN A C 1
ATOM 3398 O O . GLN A 1 434 ? 8.797 -5.744 43.573 1.00 71.38 434 GLN A O 1
ATOM 3403 N N . ARG A 1 435 ? 6.691 -6.551 43.444 1.00 63.97 435 ARG A N 1
ATOM 3404 C CA . ARG A 1 435 ? 6.847 -7.635 44.428 1.00 63.97 435 ARG A CA 1
ATOM 3405 C C . ARG A 1 435 ? 7.338 -8.906 43.753 1.00 63.97 435 ARG A C 1
ATOM 3407 O O . ARG A 1 435 ? 8.134 -9.612 44.417 1.00 63.97 435 ARG A O 1
#